Protein 9BN9 (pdb70)

Secondary structure (DSSP, 8-state):
---TT--EEEE--SHHHHHHHHHHHHTT---EEEESSSS-TTGGGS-TTS-EEESB--HHHHHH-SEEEE-TTS-TTSHHHHHHHHTT-EEE-HHHHHHHH--S-EEEEE-SSSHHHHHHHHHHHHHHTT--EEEEETTSS-GGGG--TT--EEEEE--HHHHHT------SEEEE----S--GGG-TTHHHHHHH--GGGTT-SEEEEETT-GGGS-----EEE-SSSSSEEEE---EEEETTEEEEEGGG-S--SHHHHHHHHHHHHHHHHTT--HHHHHHHHHH----TTSSEEEEEETTEEEEE-TT--SHHHHHHHHTT---SS-EEEEEESB-TT---GGGGGGS-SSSEEEEEESTTHHHHHTTSGGGEEE-SSHHHHHHHHGGG--TT-EEEE--SSBSTTTSSSHHHHHHHHHHHHHHHH-

Structure (mmCIF, N/CA/C/O backbone):
data_9BN9
#
_entry.id   9BN9
#
_cell.length_a   65.381
_cell.length_b   65.381
_cell.length_c   134.681
_cell.angle_alpha   90.00
_cell.angle_beta   90.00
_cell.angle_gamma   90.00
#
_symmetry.space_group_name_H-M   'P 41'
#
loop_
_entity.id
_entity.type
_entity.pdbx_description
1 polymer 'UDP-N-acetylmuramoylalanine--D-glutamate ligase'
2 non-polymer "URIDINE-5'-DIPHOSPHATE-N-ACETYLMURAMOYL-L-ALANINE"
3 non-polymer N-(4-{[(4S)-3-amino[1,2,4]triazolo[4,3-b]pyridazin-6-y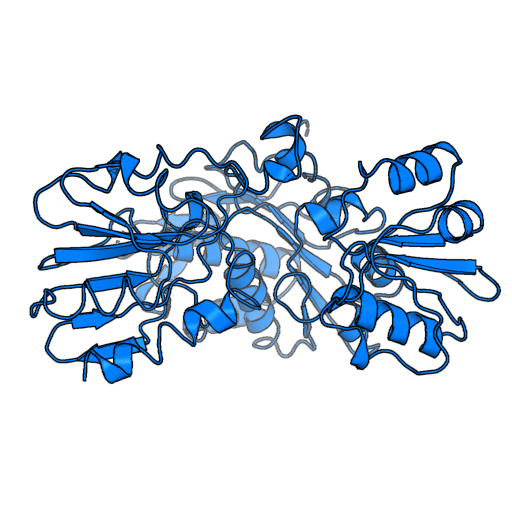l]sulfanyl}phenyl)acetamide
4 non-polymer 'SULFATE ION'
5 non-polymer 'CHLORIDE ION'
6 non-polymer GLYCEROL
7 water water
#
loop_
_atom_site.group_PDB
_atom_site.id
_atom_site.type_symbol
_atom_site.label_atom_id
_atom_site.label_alt_id
_atom_site.label_comp_id
_atom_site.label_asym_id
_atom_site.label_entity_id
_atom_site.label_seq_id
_atom_site.pdbx_PDB_ins_code
_atom_site.Cartn_x
_atom_site.Cartn_y
_atom_site.Cartn_z
_atom_site.occupancy
_atom_site.B_iso_or_equiv
_atom_site.auth_seq_id
_atom_site.auth_comp_id
_atom_site.auth_asym_id
_atom_site.auth_atom_id
_atom_site.pdbx_PDB_model_num
ATOM 1 N N . ALA A 1 2 ? -3.514 3.668 -2.426 1.00 37.32 1 ALA A N 1
ATOM 2 C CA . ALA A 1 2 ? -2.773 3.250 -1.206 1.00 36.33 1 ALA A CA 1
ATOM 3 C C . ALA A 1 2 ? -2.217 1.839 -1.381 1.00 36.46 1 ALA A C 1
ATOM 4 O O . ALA A 1 2 ? -2.825 0.993 -2.034 1.00 37.02 1 ALA A O 1
ATOM 6 N N . ASP A 1 3 ? -1.047 1.596 -0.796 1.00 35.41 2 ASP A N 1
ATOM 7 C CA . ASP A 1 3 ? -0.354 0.315 -0.916 1.00 33.78 2 ASP A CA 1
ATOM 8 C C . ASP A 1 3 ? 0.146 -0.072 0.469 1.00 30.47 2 ASP A C 1
ATOM 9 O O . ASP A 1 3 ? 1.025 0.596 1.023 1.00 31.26 2 ASP A O 1
ATOM 14 N N . TYR A 1 4 ? -0.402 -1.151 1.025 1.00 26.24 3 TYR A N 1
ATOM 15 C CA . TYR A 1 4 ? -0.085 -1.565 2.390 1.00 23.11 3 TYR A CA 1
ATOM 16 C C . TYR A 1 4 ? 0.898 -2.725 2.460 1.00 23.25 3 TYR A C 1
ATOM 17 O O . TYR A 1 4 ? 1.208 -3.201 3.561 1.00 21.93 3 TYR A O 1
ATOM 26 N N . GLN A 1 5 ? 1.425 -3.166 1.326 1.00 24.86 4 GLN A N 1
ATOM 27 C CA A GLN A 1 5 ? 2.273 -4.346 1.331 0.61 26.35 4 GLN A CA 1
ATOM 28 C CA B GLN A 1 5 ? 2.288 -4.341 1.308 0.39 26.47 4 GLN A CA 1
ATOM 29 C C . GLN A 1 5 ? 3.506 -4.114 2.190 1.00 25.67 4 GLN A C 1
ATOM 30 O O . GLN A 1 5 ? 4.152 -3.065 2.111 1.00 25.79 4 GLN A O 1
ATOM 41 N N . GLY A 1 6 ? 3.824 -5.105 3.016 1.00 24.48 5 GLY A N 1
ATOM 42 C CA . GLY A 1 6 ? 4.982 -5.059 3.882 1.00 24.37 5 GLY A CA 1
ATOM 43 C C . GLY A 1 6 ? 4.819 -4.234 5.134 1.00 24.84 5 GLY A C 1
ATOM 44 O O . GLY A 1 6 ? 5.764 -4.134 5.916 1.00 25.89 5 GLY A O 1
ATOM 45 N N . LYS A 1 7 ? 3.658 -3.648 5.365 1.00 22.80 6 LYS A N 1
ATOM 46 C CA . LYS A 1 7 ? 3.482 -2.774 6.511 1.00 21.51 6 LYS A CA 1
ATOM 47 C C . LYS A 1 7 ? 3.027 -3.563 7.729 1.00 19.71 6 LYS A C 1
ATOM 48 O O . LYS A 1 7 ? 2.365 -4.598 7.617 1.00 19.80 6 LYS A O 1
ATOM 54 N N . ASN A 1 8 ? 3.382 -3.042 8.901 1.00 18.18 7 ASN A N 1
ATOM 55 C CA . ASN A 1 8 ? 2.925 -3.557 10.188 1.00 16.40 7 ASN A CA 1
ATOM 56 C C . ASN A 1 8 ? 1.625 -2.827 10.509 1.00 14.89 7 ASN A C 1
ATOM 57 O O . ASN A 1 8 ? 1.644 -1.637 10.834 1.00 15.21 7 ASN A O 1
ATOM 62 N N . VAL A 1 9 ? 0.498 -3.528 10.375 1.00 14.44 8 VAL A N 1
ATOM 63 C CA . VAL A 1 9 ? -0.834 -2.942 10.489 1.00 13.96 8 VAL A CA 1
ATOM 64 C C . VAL A 1 9 ? -1.490 -3.474 11.751 1.00 13.71 8 VAL A C 1
ATOM 65 O O . VAL A 1 9 ? -1.557 -4.690 11.964 1.00 14.55 8 VAL A O 1
ATOM 69 N N . VAL A 1 10 ? -1.976 -2.561 12.583 1.00 12.54 9 VAL A N 1
ATOM 70 C CA . VAL A 1 10 ? -2.681 -2.905 13.815 1.00 13.32 9 VAL A CA 1
ATOM 71 C C . VAL A 1 10 ? -4.093 -2.347 13.739 1.00 12.77 9 VAL A C 1
ATOM 72 O O . VAL A 1 10 ? -4.277 -1.158 13.472 1.00 14.60 9 VAL A O 1
ATOM 76 N N . ILE A 1 11 ? -5.080 -3.197 14.004 1.00 11.95 10 ILE A N 1
ATOM 77 C CA . ILE A 1 11 ? -6.490 -2.821 14.024 1.00 11.90 10 ILE A CA 1
ATOM 78 C C . ILE A 1 11 ? -6.944 -2.760 15.474 1.00 11.45 10 ILE A C 1
ATOM 79 O O . ILE A 1 11 ? -6.660 -3.677 16.257 1.00 12.33 10 ILE A O 1
ATOM 84 N N . ILE A 1 12 ? -7.633 -1.680 15.836 1.00 11.11 11 ILE A N 1
ATOM 85 C CA . ILE A 1 12 ? -8.265 -1.576 17.145 1.00 10.81 11 ILE A CA 1
ATOM 86 C C . ILE A 1 12 ? -9.756 -1.772 16.964 1.00 10.85 11 ILE A C 1
ATOM 87 O O . ILE A 1 12 ? -10.404 -1.021 16.217 1.00 11.81 11 ILE A O 1
ATOM 92 N N . GLY A 1 13 ? -10.292 -2.764 17.667 1.00 11.62 12 GLY A N 1
ATOM 93 C CA . GLY A 1 13 ? -11.702 -3.075 17.672 1.00 12.45 12 GLY A CA 1
ATOM 94 C C . GLY A 1 13 ? -11.977 -4.416 17.039 1.00 12.72 12 GLY A C 1
ATOM 95 O O . GLY A 1 13 ? -11.590 -4.673 15.890 1.00 15.20 12 GLY A O 1
ATOM 96 N N . LEU A 1 14 ? -12.604 -5.290 17.810 1.00 12.34 13 LEU A N 1
ATOM 97 C CA . LEU A 1 14 ? -12.989 -6.614 17.351 1.00 13.76 13 LEU A CA 1
ATOM 98 C C . LEU A 1 14 ? -14.509 -6.693 17.287 1.00 14.33 13 LEU A C 1
ATOM 99 O O . LEU A 1 14 ? -15.113 -7.641 17.790 1.00 16.67 13 LEU A O 1
ATOM 104 N N . GLY A 1 15 ? -15.121 -5.657 16.698 1.00 14.41 14 GLY A N 1
ATOM 105 C CA . GLY A 1 15 ? -16.511 -5.637 16.334 1.00 14.42 14 GLY A CA 1
ATOM 106 C C . GLY A 1 15 ? -16.692 -5.755 14.835 1.00 13.16 14 GLY A C 1
ATOM 107 O O . GLY A 1 15 ? -15.840 -6.289 14.115 1.00 13.15 14 GLY A O 1
ATOM 108 N N . LEU A 1 16 ? -17.828 -5.256 14.355 1.00 13.13 15 LEU A N 1
ATOM 109 C CA . LEU A 1 16 ? -18.124 -5.385 12.931 1.00 12.72 15 LEU A CA 1
ATOM 110 C C . LEU A 1 16 ? -17.065 -4.700 12.085 1.00 12.24 15 LEU A C 1
ATOM 111 O O . LEU A 1 16 ? -16.623 -5.242 11.063 1.00 12.40 15 LEU A O 1
ATOM 116 N N . THR A 1 17 ? -16.665 -3.494 12.480 1.00 11.77 16 THR A N 1
ATOM 117 C CA . THR A 1 17 ? -15.684 -2.754 11.697 1.00 11.30 16 THR A CA 1
ATOM 118 C C . THR A 1 17 ? -14.357 -3.489 11.674 1.00 10.76 16 THR A C 1
ATOM 119 O O . THR A 1 17 ? -13.739 -3.659 10.618 1.00 11.32 16 THR A O 1
ATOM 123 N N . GLY A 1 18 ? -13.879 -3.903 12.845 1.00 11.00 17 GLY A N 1
ATOM 124 C CA . GLY A 1 18 ? -12.588 -4.544 12.916 1.00 11.29 17 GLY A CA 1
ATOM 125 C C . GLY A 1 18 ? -12.532 -5.797 12.070 1.00 11.55 17 GLY A C 1
ATOM 126 O O . GLY A 1 18 ? -11.542 -6.047 11.388 1.00 12.58 17 GLY A O 1
ATOM 127 N N . LEU A 1 19 ? -13.582 -6.616 12.125 1.00 12.17 18 LEU A N 1
ATOM 128 C CA . LEU A 1 19 ? -13.603 -7.828 11.309 1.00 13.10 18 LEU A CA 1
ATOM 129 C C . LEU A 1 19 ? -13.577 -7.490 9.823 1.00 13.04 18 LEU A C 1
ATOM 130 O O . LEU A 1 19 ? -12.917 -8.180 9.036 1.00 14.06 18 LEU A O 1
ATOM 135 N N . SER A 1 20 ? -14.293 -6.439 9.411 1.00 12.63 19 SER A N 1
ATOM 136 C CA . SER A 1 20 ? -14.243 -6.046 8.004 1.00 12.80 19 SER A CA 1
ATOM 137 C C . SER A 1 20 ? -12.840 -5.595 7.616 1.00 12.32 19 SER A C 1
ATOM 138 O O . SER A 1 20 ? -12.381 -5.866 6.501 1.00 13.78 19 SER A O 1
ATOM 141 N N . CYS A 1 21 ? -12.139 -4.929 8.525 1.00 12.13 20 CYS A N 1
ATOM 142 C CA . CYS A 1 21 ? -10.777 -4.498 8.241 1.00 12.56 20 CYS A CA 1
ATOM 143 C C . CYS A 1 21 ? -9.820 -5.682 8.162 1.00 13.25 20 CYS A C 1
ATOM 144 O O . CYS A 1 21 ? -8.907 -5.686 7.332 1.00 13.87 20 CYS A O 1
ATOM 147 N N . VAL A 1 22 ? -9.987 -6.677 9.039 1.00 13.23 21 VAL A N 1
ATOM 148 C CA . VAL A 1 22 ? -9.165 -7.887 8.951 1.00 14.68 21 VAL A CA 1
ATOM 149 C C . VAL A 1 22 ? -9.286 -8.503 7.567 1.00 15.77 21 VAL A C 1
ATOM 150 O O . VAL A 1 22 ? -8.279 -8.835 6.921 1.00 17.31 21 VAL A O 1
ATOM 154 N N . ASP A 1 23 ? -10.521 -8.659 7.089 1.00 15.76 22 ASP A N 1
ATOM 155 C CA . ASP A 1 23 ? -10.724 -9.270 5.776 1.00 16.82 22 ASP A CA 1
A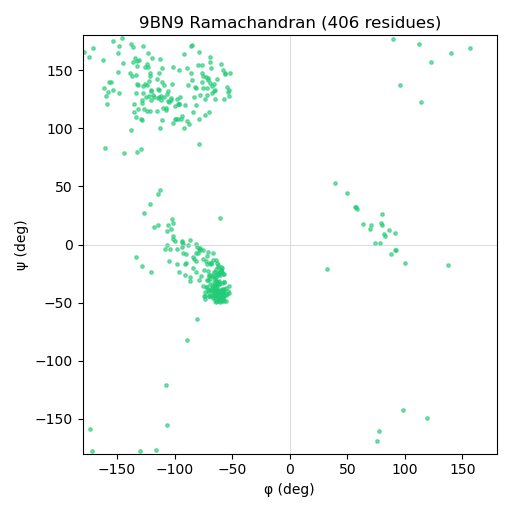TOM 156 C C . ASP A 1 23 ? -10.109 -8.418 4.672 1.00 17.24 22 ASP A C 1
ATOM 157 O O . ASP A 1 23 ? -9.513 -8.948 3.726 1.00 17.85 22 ASP A O 1
ATOM 162 N N . PHE A 1 24 ? -10.258 -7.097 4.771 1.00 16.17 23 PHE A N 1
ATOM 163 C CA . PHE A 1 24 ? -9.702 -6.183 3.770 1.00 15.97 23 PHE A CA 1
ATOM 164 C C . PHE A 1 24 ? -8.190 -6.340 3.640 1.00 16.69 23 PHE A C 1
ATOM 165 O O . PHE A 1 24 ? -7.650 -6.451 2.533 1.00 17.79 23 PHE A O 1
ATOM 173 N N . PHE A 1 25 ? -7.479 -6.344 4.760 1.00 16.06 24 PHE A N 1
ATOM 174 C CA . PHE A 1 25 ? -6.025 -6.455 4.693 1.00 16.63 24 PHE A CA 1
ATOM 175 C C . PHE A 1 25 ? -5.591 -7.825 4.209 1.00 18.25 24 PHE A C 1
ATOM 176 O O . PHE A 1 25 ? -4.704 -7.925 3.356 1.00 18.22 24 PHE A O 1
ATOM 184 N N . LEU A 1 26 ? -6.205 -8.891 4.719 1.00 17.40 25 LEU A N 1
ATOM 185 C CA . LEU A 1 26 ? -5.800 -10.225 4.287 1.00 19.35 25 LEU A CA 1
ATOM 186 C C . LEU A 1 26 ? -5.979 -10.391 2.784 1.00 20.42 25 LEU A C 1
ATOM 187 O O . LEU A 1 26 ? -5.142 -11.005 2.111 1.00 21.41 25 LEU A O 1
ATOM 192 N N . ALA A 1 27 ? -7.062 -9.847 2.235 1.00 20.51 26 ALA A N 1
ATOM 193 C CA . ALA A 1 27 ? -7.300 -9.977 0.799 1.00 21.63 26 ALA A CA 1
ATOM 194 C C . ALA A 1 27 ? -6.301 -9.184 -0.038 1.00 22.89 26 ALA A C 1
ATOM 195 O O . ALA A 1 27 ? -6.189 -9.423 -1.249 1.00 24.84 26 ALA A O 1
ATOM 197 N N . ARG A 1 28 ? -5.581 -8.247 0.576 1.00 23.51 27 ARG A N 1
ATOM 198 C CA . ARG A 1 28 ? -4.555 -7.457 -0.095 1.00 24.53 27 ARG A CA 1
ATOM 199 C C . ARG A 1 28 ? -3.151 -7.897 0.309 1.00 24.89 27 ARG A C 1
ATOM 200 O O . ARG A 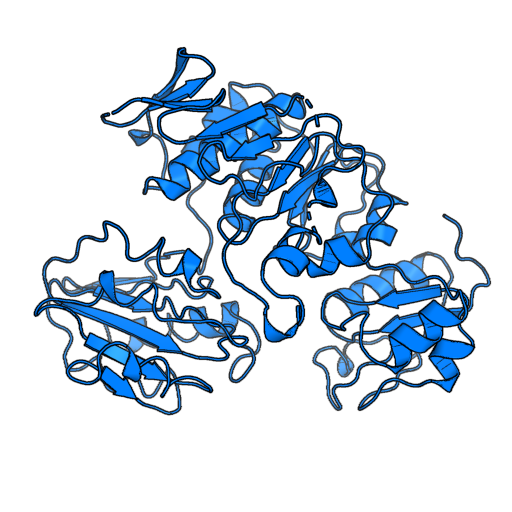1 28 ? -2.173 -7.174 0.061 1.00 24.58 27 ARG A O 1
ATOM 208 N N . GLY A 1 29 ? -3.029 -9.090 0.897 1.00 22.99 28 GLY A N 1
ATOM 209 C CA . GLY A 1 29 ? -1.728 -9.661 1.188 1.00 23.68 28 GLY A CA 1
ATOM 210 C C . GLY A 1 29 ? -1.054 -9.142 2.435 1.00 23.08 28 GLY A C 1
ATOM 211 O O . GLY A 1 29 ? 0.176 -9.187 2.521 1.00 25.28 28 GLY A O 1
ATOM 212 N N . VAL A 1 30 ? -1.817 -8.662 3.414 1.00 21.29 29 VAL A N 1
ATOM 213 C CA . VAL A 1 30 ? -1.284 -8.092 4.647 1.00 20.99 29 VAL A CA 1
ATOM 214 C C . VAL A 1 30 ? -1.970 -8.783 5.816 1.00 19.66 29 VAL A C 1
ATOM 215 O O . VAL A 1 30 ? -3.201 -8.779 5.901 1.00 19.85 29 VAL A O 1
ATOM 219 N N . THR A 1 31 ? -1.176 -9.361 6.723 1.00 19.74 30 THR A N 1
ATOM 220 C CA . THR A 1 31 ? -1.719 -9.980 7.923 1.00 19.12 30 THR A CA 1
ATOM 221 C C . THR A 1 31 ? -1.666 -8.954 9.047 1.00 18.46 30 THR A C 1
ATOM 222 O O . THR A 1 31 ? -0.568 -8.642 9.534 1.00 19.13 30 THR A O 1
ATOM 226 N N . PRO A 1 32 ? -2.793 -8.399 9.481 1.00 16.78 31 PRO A N 1
ATOM 227 C CA . PRO A 1 32 ? -2.779 -7.419 10.567 1.00 15.71 31 PRO A CA 1
ATOM 228 C C . PRO A 1 32 ? -2.813 -8.126 11.916 1.00 15.05 31 PRO A C 1
ATOM 229 O O . PRO A 1 32 ? -3.030 -9.331 12.001 1.00 17.11 31 PRO A O 1
ATOM 233 N N . ARG A 1 33 ? -2.607 -7.341 12.975 1.00 14.61 32 ARG A N 1
ATOM 234 C CA . ARG A 1 33 ? -2.890 -7.760 14.341 1.00 14.63 32 ARG A CA 1
ATOM 235 C C . ARG A 1 33 ? -4.073 -6.957 14.855 1.00 13.89 32 ARG A C 1
ATOM 236 O O . ARG A 1 33 ? -4.318 -5.848 14.386 1.00 15.98 32 ARG A O 1
ATOM 244 N N . VAL A 1 34 ? -4.843 -7.523 15.787 1.00 12.89 33 VAL A N 1
ATOM 245 C CA A VAL A 1 34 ? -6.075 -6.901 16.263 0.55 12.71 33 VAL A CA 1
ATOM 246 C CA B VAL A 1 34 ? -6.049 -6.865 16.265 0.45 12.99 33 VAL A CA 1
ATOM 247 C C . VAL A 1 34 ? -6.076 -6.835 17.784 1.00 11.92 33 VAL A C 1
ATOM 248 O O . VAL A 1 34 ? -5.748 -7.818 18.456 1.00 13.28 33 VAL A O 1
ATOM 255 N N . MET A 1 35 ? -6.503 -5.702 18.326 1.00 11.15 34 MET A N 1
ATOM 256 C CA . MET A 1 35 ? -6.651 -5.535 19.764 1.00 11.31 34 MET A CA 1
ATOM 257 C C . MET A 1 35 ? -7.983 -4.871 20.082 1.00 10.65 34 MET A C 1
ATOM 258 O O . MET A 1 35 ? -8.596 -4.230 19.237 1.00 11.19 34 MET A O 1
ATOM 263 N N . ASP A 1 36 ? -8.421 -5.025 21.330 1.00 11.38 35 ASP A N 1
ATOM 264 C CA . ASP A 1 36 ? -9.671 -4.417 21.787 1.00 11.21 35 ASP A CA 1
ATOM 265 C C . ASP A 1 36 ? -9.575 -4.290 23.303 1.00 11.02 35 ASP A C 1
ATOM 266 O O . ASP A 1 36 ? -9.058 -5.193 23.960 1.00 12.41 35 ASP A O 1
ATOM 271 N N . THR A 1 37 ? -10.060 -3.178 23.865 1.00 11.53 36 THR A N 1
ATOM 272 C CA . THR A 1 37 ? -10.018 -3.032 25.322 1.00 11.98 36 THR A CA 1
ATOM 273 C C . THR A 1 37 ? -10.998 -3.957 26.026 1.00 13.23 36 THR A C 1
ATOM 274 O O . THR A 1 37 ? -10.799 -4.247 27.207 1.00 14.56 36 THR A O 1
ATOM 278 N N . ARG A 1 38 ? -12.051 -4.412 25.344 1.00 12.93 37 ARG A N 1
ATOM 279 C CA . ARG A 1 38 ? -12.980 -5.363 25.940 1.00 13.95 37 ARG A CA 1
ATOM 280 C C . ARG A 1 38 ? -12.301 -6.719 26.061 1.00 13.93 37 ARG A C 1
ATOM 281 O O . ARG A 1 38 ? -11.570 -7.146 25.170 1.00 14.05 37 ARG A O 1
ATOM 289 N N . MET A 1 39 ? -12.562 -7.417 27.156 1.00 15.54 38 MET A N 1
ATOM 290 C CA A MET A 1 39 ? -11.949 -8.726 27.345 0.57 16.59 38 MET A CA 1
ATOM 291 C CA B MET A 1 39 ? -11.957 -8.726 27.358 0.43 15.87 38 MET A CA 1
ATOM 292 C C . MET A 1 39 ? -12.502 -9.756 26.372 1.00 15.73 38 MET A C 1
ATOM 293 O O . MET A 1 39 ? -11.747 -10.582 25.834 1.00 16.52 38 MET A O 1
ATOM 302 N N . THR A 1 40 ? -13.808 -9.755 26.154 1.00 14.90 39 THR A N 1
ATOM 303 C CA A THR A 1 40 ? -14.472 -10.736 25.300 0.50 15.52 39 THR A CA 1
ATOM 304 C CA B THR A 1 40 ? -14.470 -10.735 25.294 0.50 15.57 39 THR A CA 1
ATOM 305 C C . THR A 1 40 ? -15.340 -9.985 24.292 1.00 16.19 39 THR A C 1
ATOM 306 O O . THR A 1 40 ? -16.571 -9.979 24.394 1.00 17.61 39 THR A O 1
ATOM 313 N N . PRO A 1 41 ? -14.722 -9.331 23.305 1.00 15.21 40 PRO A N 1
ATOM 314 C CA . PRO A 1 41 ? -15.498 -8.563 22.322 1.00 15.75 40 PRO A CA 1
ATOM 315 C C . PRO A 1 41 ? -16.298 -9.478 21.417 1.00 15.23 40 PRO A C 1
ATOM 316 O O . PRO A 1 41 ? -16.005 -10.677 21.304 1.00 15.74 40 PRO A O 1
ATOM 320 N N . PRO A 1 42 ? -17.314 -8.941 20.744 1.00 16.27 41 PRO A N 1
ATOM 321 C CA . PRO A 1 42 ? -18.242 -9.811 20.007 1.00 18.12 41 PRO A CA 1
ATOM 322 C C . PRO A 1 42 ? -17.603 -10.564 18.860 1.00 18.73 41 PRO A C 1
ATOM 323 O O . PRO A 1 42 ? -18.073 -11.654 18.512 1.00 20.77 41 PRO A O 1
ATOM 327 N N . GLY A 1 43 ? -16.545 -10.029 18.263 1.00 17.83 42 GLY A N 1
ATOM 328 C CA . GLY A 1 43 ? -15.876 -10.678 17.159 1.00 19.52 42 GLY A CA 1
ATOM 329 C C . GLY A 1 43 ? -14.808 -11.669 17.548 1.00 22.43 42 GLY A C 1
ATOM 330 O O . GLY A 1 43 ? -14.145 -12.229 16.671 1.00 24.81 42 GLY A O 1
ATOM 331 N N . LEU A 1 44 ? -14.625 -11.927 18.843 1.00 23.49 43 LEU A N 1
ATOM 332 C CA . LEU A 1 44 ? -13.489 -12.731 19.276 1.00 29.17 43 LEU A CA 1
ATOM 333 C C . LEU A 1 44 ? -13.441 -14.079 18.572 1.00 33.14 43 LEU A C 1
ATOM 334 O O . LEU A 1 44 ? -12.368 -14.534 18.161 1.00 35.27 43 LEU A O 1
ATOM 339 N N . ASP A 1 45 ? -14.584 -14.738 18.419 1.00 34.54 44 ASP A N 1
ATOM 340 C CA . ASP A 1 45 ? -14.590 -16.081 17.856 1.00 37.52 44 ASP A CA 1
ATOM 341 C C . ASP A 1 45 ? -14.792 -16.114 16.346 1.00 37.30 44 ASP A C 1
ATOM 342 O O . ASP A 1 45 ? -14.800 -17.201 15.766 1.00 37.79 44 ASP A O 1
ATOM 347 N N . LYS A 1 46 ? -14.932 -14.966 15.688 1.00 35.50 45 LYS A N 1
ATOM 348 C CA . LYS A 1 46 ? -15.070 -14.922 14.237 1.00 35.85 45 LYS A CA 1
ATOM 349 C C . LYS A 1 46 ? -13.764 -14.578 13.540 1.00 33.12 45 LYS A C 1
ATOM 350 O O . LYS A 1 46 ? -13.730 -14.463 12.312 1.00 31.02 45 LYS A O 1
ATOM 356 N N . LEU A 1 47 ? -12.722 -14.427 14.278 1.00 32.44 46 LEU A N 1
ATOM 357 C CA . LEU A 1 47 ? -11.454 -13.966 13.761 1.00 32.28 46 LEU A CA 1
ATOM 358 C C . LEU A 1 47 ? -10.709 -15.126 13.109 1.00 34.50 46 LEU A C 1
ATOM 359 O O . LEU A 1 47 ? -10.687 -16.231 13.661 1.00 35.75 46 LEU A O 1
ATOM 364 N N . PRO A 1 48 ? -10.130 -14.936 11.920 1.00 34.96 47 PRO A N 1
ATOM 365 C CA . PRO A 1 48 ? -9.330 -16.014 11.326 1.00 36.13 47 PRO A CA 1
ATOM 366 C C . PRO A 1 48 ? -8.210 -16.447 12.262 1.00 36.95 47 PRO A C 1
ATOM 367 O O . PRO A 1 48 ? -7.651 -15.648 13.013 1.00 35.81 47 PRO A O 1
ATOM 371 N N . GLU A 1 49 ? -7.877 -17.737 12.199 1.00 37.67 48 GLU A N 1
ATOM 372 C CA . GLU A 1 49 ? -6.963 -18.321 13.178 1.00 36.97 48 GLU A CA 1
ATOM 373 C C . GLU A 1 49 ? -5.545 -17.769 13.059 1.00 36.00 48 GLU A C 1
ATOM 374 O O . GLU A 1 49 ? -4.816 -17.734 14.055 1.00 36.98 48 GLU A O 1
ATOM 376 N N . ALA A 1 50 ? -5.139 -17.321 11.871 1.00 34.56 49 ALA A N 1
ATOM 377 C CA . ALA A 1 50 ? -3.786 -16.811 11.669 1.00 32.55 49 ALA A CA 1
ATOM 378 C C . ALA A 1 50 ? -3.581 -15.390 12.187 1.00 30.34 49 ALA A C 1
ATOM 379 O O . ALA A 1 50 ? -2.453 -14.887 12.145 1.00 31.40 49 ALA A O 1
ATOM 381 N N . VAL A 1 51 ? -4.620 -14.726 12.676 1.00 26.54 50 VAL A N 1
ATOM 382 C CA . VAL A 1 51 ? -4.535 -13.325 13.072 1.00 22.77 50 VAL A CA 1
ATOM 383 C C . VAL A 1 51 ? -4.305 -13.260 14.577 1.00 20.42 50 VAL A C 1
ATOM 384 O O . VAL A 1 51 ? -5.113 -13.775 15.362 1.00 21.42 50 VAL A O 1
ATOM 388 N N . GLU A 1 52 ? -3.199 -12.631 14.977 1.00 19.07 51 GLU A N 1
ATOM 389 C CA . GLU A 1 52 ? -2.910 -12.447 16.395 1.00 17.88 51 GLU A CA 1
ATOM 390 C C . GLU A 1 52 ? -3.891 -11.464 17.017 1.00 16.10 51 GLU A C 1
ATOM 391 O O . GLU A 1 52 ? -4.219 -10.428 16.428 1.00 17.33 51 GLU A O 1
ATOM 397 N N . ARG A 1 53 ? -4.335 -11.776 18.231 1.00 16.01 52 ARG A N 1
ATOM 398 C CA . ARG A 1 53 ? -5.320 -10.952 18.910 1.00 16.67 52 ARG A CA 1
ATOM 399 C C . ARG A 1 53 ? -4.917 -10.677 20.351 1.00 14.36 52 ARG A C 1
ATOM 400 O O . ARG A 1 53 ? -4.307 -11.509 21.028 1.00 16.17 52 ARG A O 1
ATOM 408 N N . HIS A 1 54 ? -5.271 -9.479 20.801 1.00 13.24 53 HIS A N 1
ATOM 409 C CA . HIS A 1 54 ? -4.993 -8.997 22.146 1.00 12.96 53 HIS A CA 1
ATOM 410 C C . HIS A 1 54 ? -6.259 -8.340 22.668 1.00 13.28 53 HIS A C 1
ATOM 411 O O . HIS A 1 54 ? -6.741 -7.383 22.064 1.00 13.85 53 HIS A O 1
ATOM 418 N N . THR A 1 55 ? -6.805 -8.836 23.780 1.00 12.69 54 THR A N 1
ATOM 419 C CA . THR A 1 55 ? -8.016 -8.265 24.355 1.00 12.92 54 THR A CA 1
ATOM 420 C C . THR A 1 55 ? -7.793 -7.835 25.802 1.00 12.22 54 THR A C 1
ATOM 421 O O . THR A 1 55 ? -6.837 -8.245 26.467 1.00 13.74 54 THR A O 1
ATOM 425 N N . GLY A 1 56 ? -8.724 -7.020 26.295 1.00 12.74 55 GLY A N 1
ATOM 426 C CA . GLY A 1 56 ? -8.727 -6.576 27.673 1.00 13.53 55 GLY A CA 1
ATOM 427 C C . GLY A 1 56 ? -7.998 -5.278 27.940 1.00 13.22 55 GLY A C 1
ATOM 428 O O . GLY A 1 56 ? -8.044 -4.786 29.073 1.00 14.00 55 GLY A O 1
ATOM 429 N N . SER A 1 57 ? -7.345 -4.706 26.937 1.00 12.52 56 SER A N 1
ATOM 430 C CA . SER A 1 57 ? -6.552 -3.490 27.045 1.00 12.46 56 SER A CA 1
ATOM 431 C C . SER A 1 57 ? -6.026 -3.196 25.642 1.00 11.97 56 SER A C 1
ATOM 432 O O . SER A 1 57 ? -6.089 -4.042 24.753 1.00 12.52 56 SER A O 1
ATOM 435 N N . LEU A 1 58 ? -5.518 -1.986 25.446 1.00 12.09 57 LEU A N 1
ATOM 436 C CA . LEU A 1 58 ? -4.690 -1.722 24.271 1.00 12.00 57 LEU A CA 1
ATOM 437 C C . LEU A 1 58 ? -3.246 -2.124 24.547 1.00 13.17 57 LEU A C 1
ATOM 438 O O . LEU A 1 58 ? -2.730 -1.942 25.648 1.00 16.77 57 LEU A O 1
ATOM 443 N N . ASN A 1 59 ? -2.604 -2.682 23.542 1.00 12.14 58 ASN A N 1
ATOM 444 C CA . ASN A 1 59 ? -1.236 -3.169 23.655 1.00 12.96 58 ASN A CA 1
ATOM 445 C C . ASN A 1 59 ? -0.286 -2.119 23.085 1.00 12.87 58 ASN A C 1
ATOM 446 O O . ASN A 1 59 ? -0.223 -1.927 21.868 1.00 12.92 58 ASN A O 1
ATOM 451 N N . ASP A 1 60 ? 0.456 -1.449 23.968 1.00 13.44 59 ASP A N 1
ATOM 452 C CA . ASP A 1 60 ? 1.361 -0.385 23.540 1.00 13.22 59 ASP A CA 1
ATOM 453 C C . ASP A 1 60 ? 2.553 -0.916 22.752 1.00 13.22 59 ASP A C 1
ATOM 454 O O . ASP A 1 60 ? 3.096 -0.190 21.916 1.00 13.88 59 ASP A O 1
ATOM 459 N N . GLU A 1 61 ? 2.996 -2.146 23.024 1.00 13.66 60 GLU A N 1
ATOM 460 C CA . GLU A 1 61 ? 4.062 -2.742 22.228 1.00 14.20 60 GLU A CA 1
ATOM 461 C C . GLU A 1 61 ? 3.644 -2.843 20.769 1.00 14.72 60 GLU A C 1
ATOM 462 O O . GLU A 1 61 ? 4.442 -2.595 19.859 1.00 18.19 60 GLU A O 1
ATOM 468 N N . TRP A 1 62 ? 2.391 -3.217 20.526 1.00 13.26 61 TRP A N 1
ATOM 469 C CA . TRP A 1 62 ? 1.905 -3.328 19.156 1.00 13.59 61 TRP A CA 1
ATOM 470 C C . TRP A 1 62 ? 1.665 -1.955 18.546 1.00 12.90 61 TRP A C 1
ATOM 471 O O . TRP A 1 62 ? 2.015 -1.712 17.388 1.00 14.35 61 TRP A O 1
ATOM 482 N N . LEU A 1 63 ? 1.037 -1.046 19.294 1.00 12.50 62 LEU A N 1
ATOM 483 C CA . LEU A 1 63 ? 0.748 0.277 18.745 1.00 12.56 62 LEU A CA 1
ATOM 484 C C . LEU A 1 63 ? 2.019 1.022 18.363 1.00 12.73 62 LEU A C 1
ATOM 485 O O . LEU A 1 63 ? 2.096 1.622 17.289 1.00 13.61 62 LEU A O 1
ATOM 490 N N . MET A 1 64 ? 3.015 1.027 19.252 1.00 12.90 63 MET A N 1
ATOM 491 C CA . MET A 1 64 ? 4.221 1.814 19.024 1.00 13.53 63 MET A CA 1
ATOM 492 C C . MET A 1 64 ? 5.137 1.183 17.982 1.00 13.94 63 MET A C 1
ATOM 493 O O . MET A 1 64 ? 6.034 1.865 17.492 1.00 16.09 63 MET A O 1
ATOM 498 N N . ALA A 1 65 ? 4.892 -0.071 17.597 1.00 14.11 64 ALA A N 1
ATOM 499 C CA . ALA A 1 65 ? 5.605 -0.749 16.527 1.00 15.18 64 ALA A CA 1
ATOM 500 C C . ALA A 1 65 ? 4.908 -0.614 15.182 1.00 15.47 64 ALA A C 1
ATOM 501 O O . ALA A 1 65 ? 5.464 -1.021 14.168 1.00 17.03 64 ALA A O 1
ATOM 503 N N . ALA A 1 66 ? 3.710 -0.062 15.142 1.00 14.83 65 ALA A N 1
ATOM 504 C CA . ALA A 1 66 ? 2.913 -0.094 13.928 1.00 14.54 65 ALA A CA 1
ATOM 505 C C . ALA A 1 66 ? 3.402 0.907 12.893 1.00 14.65 65 ALA A C 1
ATOM 506 O O . ALA A 1 66 ? 3.866 1.995 13.221 1.00 15.74 65 ALA A O 1
ATOM 508 N N . ASP A 1 67 ? 3.237 0.534 11.622 1.00 14.79 66 ASP A N 1
ATOM 509 C CA . ASP A 1 67 ? 3.297 1.493 10.525 1.00 15.77 66 ASP A CA 1
ATOM 510 C C . ASP A 1 67 ? 1.949 2.149 10.271 1.00 14.73 66 ASP A C 1
ATOM 511 O O . ASP A 1 67 ? 1.900 3.279 9.781 1.00 15.73 66 ASP A O 1
ATOM 516 N N . LEU A 1 68 ? 0.859 1.453 10.590 1.00 13.69 67 LEU A N 1
ATOM 517 C CA . LEU A 1 68 ? -0.484 1.970 10.379 1.00 13.33 67 LEU A CA 1
ATOM 518 C C . LEU A 1 68 ? -1.386 1.413 11.464 1.00 12.30 67 LEU A C 1
ATOM 519 O O . LEU A 1 68 ? -1.378 0.207 11.714 1.00 12.74 67 LEU A O 1
ATOM 524 N N . ILE A 1 69 ? -2.138 2.295 12.113 1.00 12.08 68 ILE A N 1
ATOM 525 C CA . ILE A 1 69 ? -3.146 1.924 13.095 1.00 11.45 68 ILE A CA 1
ATOM 526 C C . ILE A 1 69 ? -4.503 2.198 12.469 1.00 11.34 68 ILE A C 1
ATOM 527 O O . ILE A 1 69 ? -4.755 3.312 11.988 1.00 12.35 68 ILE A O 1
ATOM 532 N N . VAL A 1 70 ? -5.368 1.191 12.470 1.00 11.29 69 VAL A N 1
ATOM 533 C CA . VAL A 1 70 ? -6.714 1.293 11.924 1.00 10.95 69 VAL A CA 1
ATOM 534 C C . VAL A 1 70 ? -7.668 1.221 13.097 1.00 10.93 69 VAL A C 1
ATOM 535 O O . VAL A 1 70 ? -7.836 0.163 13.708 1.00 12.17 69 VAL A O 1
ATOM 539 N N . ALA A 1 71 ? -8.261 2.362 13.432 1.00 10.64 70 ALA A N 1
ATOM 540 C CA . ALA A 1 71 ? -9.075 2.509 14.628 1.00 11.13 70 ALA A CA 1
ATOM 541 C C . ALA A 1 71 ? -10.552 2.409 14.270 1.00 10.76 70 ALA A C 1
ATOM 542 O O . ALA A 1 71 ? -11.071 3.224 13.503 1.00 11.54 70 ALA A O 1
ATOM 544 N N . SER A 1 72 ? -11.234 1.419 14.848 1.00 10.46 71 SER A N 1
ATOM 545 C CA . SER A 1 72 ? -12.679 1.346 14.757 1.00 10.33 71 SER A CA 1
ATOM 546 C C . SER A 1 72 ? -13.292 2.606 15.379 1.00 10.17 71 SER A C 1
ATOM 547 O O . SER A 1 72 ? -12.686 3.234 16.255 1.00 10.62 71 SER A O 1
ATOM 550 N N . PRO A 1 73 ? -14.510 2.982 14.971 1.00 9.71 72 PRO A N 1
ATOM 551 C CA . PRO A 1 73 ? -15.104 4.213 15.510 1.00 10.10 72 PRO A CA 1
ATOM 552 C C . PRO A 1 73 ? -15.361 4.159 16.997 1.00 10.13 72 PRO A C 1
ATOM 553 O O . PRO A 1 73 ? -15.456 5.215 17.628 1.00 11.37 72 PRO A O 1
ATOM 557 N N . GLY A 1 74 ? -15.448 2.973 17.589 1.00 10.82 73 GLY A N 1
ATOM 558 C CA . GLY A 1 74 ? -15.708 2.824 18.999 1.00 11.53 73 GLY A CA 1
ATOM 559 C C . GLY A 1 74 ? -14.548 3.061 19.938 1.00 11.56 73 GLY A C 1
ATOM 560 O O . GLY A 1 74 ? -14.754 2.964 21.149 1.00 14.02 73 GLY A O 1
ATOM 561 N N . ILE A 1 75 ? -13.335 3.325 19.448 1.00 11.87 74 ILE A N 1
ATOM 562 C CA . ILE A 1 75 ? -12.204 3.674 20.315 1.00 12.39 74 ILE A CA 1
ATOM 563 C C . ILE A 1 75 ? -11.934 5.164 20.160 1.00 12.04 74 ILE A C 1
ATOM 564 O O . ILE A 1 75 ? -11.836 5.670 19.046 1.00 12.76 74 ILE A O 1
ATOM 569 N N . ALA A 1 76 ? -11.842 5.871 21.271 1.00 12.47 75 ALA A N 1
ATOM 570 C CA . ALA A 1 76 ? -11.548 7.295 21.206 1.00 12.96 75 ALA A CA 1
ATOM 571 C C . ALA A 1 76 ? -10.102 7.534 20.793 1.00 12.68 75 ALA A C 1
ATOM 572 O O . ALA A 1 76 ? -9.179 6.943 21.356 1.00 13.04 75 ALA A O 1
ATOM 574 N N . LEU A 1 77 ? -9.903 8.474 19.870 1.00 12.89 76 LEU A N 1
ATOM 575 C CA . LEU A 1 77 ? -8.546 8.927 19.573 1.00 13.70 76 LEU A CA 1
ATOM 576 C C . LEU A 1 77 ? -7.862 9.475 20.813 1.00 14.10 76 LEU A C 1
ATOM 577 O O . LEU A 1 77 ? -6.626 9.459 20.902 1.00 15.16 76 LEU A O 1
ATOM 582 N N . ALA A 1 78 ? -8.641 9.950 21.779 1.00 14.72 77 ALA A N 1
ATOM 583 C CA . ALA A 1 78 ? -8.097 10.493 23.013 1.00 15.52 77 ALA A CA 1
ATOM 584 C C . ALA A 1 78 ? -7.679 9.420 24.014 1.00 16.00 77 ALA A C 1
ATOM 585 O O . ALA A 1 78 ? -7.120 9.763 25.061 1.00 17.38 77 ALA A O 1
ATOM 587 N N . HIS A 1 79 ? -7.911 8.142 23.733 1.00 15.19 78 HIS A N 1
ATOM 588 C CA . HIS A 1 79 ? -7.392 7.104 24.606 1.00 15.18 78 HIS A CA 1
ATOM 589 C C . HIS A 1 79 ? -5.890 7.326 24.773 1.00 15.97 78 HIS A C 1
ATOM 590 O O . HIS A 1 79 ? -5.198 7.532 23.775 1.00 15.46 78 HIS A O 1
ATOM 597 N N . PRO A 1 80 ? -5.354 7.318 25.999 1.00 17.30 79 PRO A N 1
ATOM 598 C CA . PRO A 1 80 ? -3.925 7.650 26.166 1.00 17.35 79 PRO A CA 1
ATOM 599 C C . PRO A 1 80 ? -2.967 6.848 25.296 1.00 16.13 79 PRO A C 1
ATOM 600 O O . PRO A 1 80 ? -1.948 7.391 24.857 1.00 16.45 79 PRO A O 1
ATOM 604 N N . SER A 1 81 ? -3.247 5.572 25.040 1.00 15.69 80 SER A N 1
ATOM 605 C CA . SER A 1 81 ? -2.322 4.783 24.235 1.00 15.71 80 SER A CA 1
ATOM 606 C C . SER A 1 81 ? -2.383 5.198 22.773 1.00 15.19 80 SER A C 1
ATOM 607 O O . SER A 1 81 ? -1.367 5.196 22.062 1.00 15.79 80 SER A O 1
ATOM 610 N N . LEU A 1 82 ? -3.576 5.526 22.299 1.00 15.50 81 LEU A N 1
ATOM 611 C CA . LEU A 1 82 ? -3.742 5.926 20.916 1.00 16.10 81 LEU A CA 1
ATOM 612 C C . LEU A 1 82 ? -3.233 7.348 20.718 1.00 16.06 81 LEU A C 1
ATOM 613 O O . LEU A 1 82 ? -2.616 7.656 19.690 1.00 17.64 81 LEU A O 1
ATOM 618 N N . SER A 1 83 ? -3.432 8.211 21.720 1.00 17.06 82 SER A N 1
ATOM 619 C CA . SER A 1 83 ? -2.875 9.555 21.674 1.00 17.96 82 SER A CA 1
ATOM 620 C C . SER A 1 83 ? -1.345 9.522 21.689 1.00 17.12 82 SER A C 1
ATOM 621 O O . SER A 1 83 ? -0.689 10.304 20.990 1.00 17.92 82 SER A O 1
ATOM 624 N N . ALA A 1 84 ? -0.750 8.611 22.464 1.00 16.13 83 ALA A N 1
ATOM 625 C CA . ALA A 1 84 ? 0.705 8.489 22.468 1.00 16.65 83 ALA A CA 1
ATOM 626 C C . ALA A 1 84 ? 1.224 8.078 21.095 1.00 15.64 83 ALA A C 1
ATOM 627 O O . ALA A 1 84 ? 2.258 8.578 20.637 1.00 17.09 83 ALA A O 1
ATOM 629 N N . ALA A 1 85 ? 0.521 7.163 20.418 1.00 14.79 84 ALA A N 1
ATOM 630 C CA . ALA A 1 85 ? 0.929 6.776 19.072 1.00 15.05 84 ALA A CA 1
ATOM 631 C C . ALA A 1 85 ? 0.847 7.958 18.117 1.00 15.65 84 ALA A C 1
ATOM 632 O O . ALA A 1 85 ? 1.745 8.163 17.291 1.00 16.20 84 ALA A O 1
ATOM 634 N N . ALA A 1 86 ? -0.224 8.748 18.209 1.00 15.64 85 ALA A N 1
ATOM 635 C CA . ALA A 1 86 ? -0.334 9.935 17.369 1.00 17.40 85 ALA A CA 1
ATOM 636 C C . ALA A 1 86 ? 0.802 10.910 17.651 1.00 18.37 85 ALA A C 1
ATOM 637 O O . ALA A 1 86 ? 1.367 11.502 16.726 1.00 19.31 85 ALA A O 1
ATOM 639 N N . ASP A 1 87 ? 1.153 11.085 18.928 1.00 18.01 86 ASP A N 1
ATOM 640 C CA . ASP A 1 87 ? 2.248 11.985 19.279 1.00 19.90 86 ASP A CA 1
ATOM 641 C C . ASP A 1 87 ? 3.549 11.557 18.613 1.00 20.50 86 ASP A C 1
ATOM 642 O O . ASP A 1 87 ? 4.386 12.402 18.278 1.00 22.44 86 ASP A O 1
ATOM 647 N N . ALA A 1 88 ? 3.739 10.254 18.431 1.00 18.81 87 ALA A N 1
ATOM 648 C CA . ALA A 1 88 ? 4.928 9.710 17.797 1.00 19.01 87 ALA A CA 1
ATOM 649 C C . ALA A 1 88 ? 4.866 9.767 16.278 1.00 19.45 87 ALA A C 1
ATOM 650 O O . ALA A 1 88 ? 5.811 9.319 15.617 1.00 20.89 87 ALA A O 1
ATOM 652 N N . GLY A 1 89 ? 3.786 10.294 15.709 1.00 19.08 88 GLY A N 1
ATOM 653 C CA . GLY A 1 89 ? 3.674 10.391 14.269 1.00 18.77 88 GLY A CA 1
ATOM 654 C C . GLY A 1 89 ? 3.256 9.116 13.581 1.00 17.65 88 GLY A C 1
ATOM 655 O O . GLY A 1 89 ? 3.418 9.001 12.365 1.00 19.50 88 GLY A O 1
ATOM 656 N N . ILE A 1 90 ? 2.712 8.152 14.312 1.00 15.35 89 ILE A N 1
ATOM 657 C CA . ILE A 1 90 ? 2.218 6.928 13.696 1.00 14.80 89 ILE A CA 1
ATOM 658 C C . ILE A 1 90 ? 0.861 7.207 13.063 1.00 14.22 89 ILE A C 1
ATOM 659 O O . ILE A 1 90 ? -0.035 7.756 13.708 1.00 15.49 89 ILE A O 1
ATOM 664 N N . GLU A 1 91 ? 0.719 6.847 11.792 1.00 14.14 90 GLU A N 1
ATOM 665 C CA . GLU A 1 91 ? -0.500 7.127 11.046 1.00 14.42 90 GLU A CA 1
ATOM 666 C C . GLU A 1 91 ? -1.673 6.347 11.624 1.00 13.49 90 GLU A C 1
ATOM 667 O O . GLU A 1 91 ? -1.586 5.132 11.826 1.00 13.80 90 GLU A O 1
ATOM 673 N N . ILE A 1 92 ? -2.786 7.050 11.841 1.00 13.30 91 ILE A N 1
ATOM 674 C CA . ILE A 1 92 ? -4.024 6.472 12.359 1.00 12.89 91 ILE A CA 1
ATOM 675 C C . ILE A 1 92 ? -5.143 6.809 11.382 1.00 12.65 91 ILE A C 1
ATOM 676 O O . ILE A 1 92 ? -5.361 7.985 11.061 1.00 13.74 91 ILE A O 1
ATOM 681 N N . VAL A 1 93 ? -5.877 5.786 10.939 1.00 11.62 92 VAL A N 1
ATOM 682 C CA . VAL A 1 93 ? -7.003 5.946 10.021 1.00 11.52 92 VAL A CA 1
ATOM 683 C C . VAL A 1 93 ? -8.129 5.057 10.534 1.00 11.02 92 VAL A C 1
ATOM 684 O O . VAL A 1 93 ? -7.925 4.211 11.395 1.00 12.53 92 VAL A O 1
ATOM 688 N N . GLY A 1 94 ? -9.323 5.217 9.960 1.00 11.28 93 GLY A N 1
ATOM 689 C CA . GLY A 1 94 ? -10.411 4.294 10.182 1.00 10.85 93 GLY A CA 1
ATOM 690 C C . GLY A 1 94 ? -10.822 3.581 8.902 1.00 11.25 93 GLY A C 1
ATOM 691 O O . GLY A 1 94 ? -10.222 3.765 7.842 1.00 12.12 93 GLY A O 1
ATOM 692 N N . ASP A 1 95 ? -11.873 2.756 9.015 1.00 11.27 94 ASP A N 1
ATOM 693 C CA . ASP A 1 95 ? -12.322 1.990 7.852 1.00 10.98 94 ASP A CA 1
ATOM 694 C C . ASP A 1 95 ? -12.852 2.894 6.741 1.00 11.18 94 ASP A C 1
ATOM 695 O O . ASP A 1 95 ? -12.696 2.569 5.562 1.00 11.69 94 ASP A O 1
ATOM 700 N N . ILE A 1 96 ? -13.499 4.005 7.089 1.00 10.66 95 ILE A N 1
ATOM 701 C CA . ILE A 1 96 ? -13.999 4.911 6.056 1.00 10.99 95 ILE A CA 1
ATOM 702 C C . ILE A 1 96 ? -12.849 5.520 5.268 1.00 11.42 95 ILE A C 1
ATOM 703 O O . ILE A 1 96 ? -12.935 5.684 4.050 1.00 11.90 95 ILE A O 1
ATOM 708 N N . GLU A 1 97 ? -11.747 5.837 5.942 1.00 11.87 96 GLU A N 1
ATOM 709 C CA . GLU A 1 97 ? -10.561 6.312 5.236 1.00 11.97 96 GLU A CA 1
ATOM 710 C C . GLU A 1 97 ? -10.028 5.257 4.275 1.00 12.57 96 GLU A C 1
ATOM 711 O O . GLU A 1 97 ? -9.736 5.552 3.107 1.00 13.66 96 GLU A O 1
ATOM 717 N N . LEU A 1 98 ? -9.900 4.011 4.748 1.00 11.79 97 LEU A N 1
ATOM 718 C CA . LEU A 1 98 ? -9.460 2.937 3.866 1.00 12.58 97 LEU A CA 1
ATOM 719 C C . LEU A 1 98 ? -10.380 2.820 2.661 1.00 12.94 97 LEU A C 1
ATOM 720 O O . LEU A 1 98 ? -9.925 2.635 1.523 1.00 13.85 97 LEU A O 1
ATOM 725 N N . PHE A 1 99 ? -11.688 2.949 2.894 1.00 12.51 98 PHE A N 1
ATOM 726 C CA . PHE A 1 99 ? -12.670 2.872 1.815 1.00 12.53 98 PHE A CA 1
ATOM 727 C C . PHE A 1 99 ? -12.463 3.983 0.792 1.00 12.72 98 PHE A C 1
ATOM 728 O O . PHE A 1 99 ? -12.435 3.732 -0.420 1.00 13.47 98 PHE A O 1
ATOM 736 N N . CYS A 1 100 ? -12.322 5.225 1.266 1.00 12.76 99 CYS A N 1
ATOM 737 C CA . CYS A 1 100 ? -12.197 6.355 0.354 1.00 13.43 99 CYS A CA 1
ATOM 738 C C . CYS A 1 100 ? -10.963 6.229 -0.522 1.00 14.59 99 CYS A C 1
ATOM 739 O O . CYS A 1 100 ? -10.968 6.699 -1.659 1.00 15.13 99 CYS A O 1
ATOM 742 N N . ARG A 1 101 ? -9.902 5.601 -0.008 1.00 14.93 100 ARG A N 1
ATOM 743 C CA . ARG A 1 101 ? -8.681 5.420 -0.784 1.00 15.95 100 ARG A CA 1
ATOM 744 C C . ARG A 1 101 ? -8.831 4.389 -1.894 1.00 16.79 100 ARG A C 1
ATOM 745 O O . ARG A 1 101 ? -7.980 4.339 -2.788 1.00 19.52 100 ARG A O 1
ATOM 753 N N . GLU A 1 102 ? -9.866 3.548 -1.844 1.00 16.30 101 GLU A N 1
ATOM 754 C CA A GLU A 1 102 ? -10.071 2.494 -2.834 0.66 17.19 101 GLU A CA 1
ATOM 755 C CA B GLU A 1 102 ? -10.050 2.525 -2.858 0.34 16.23 101 GLU A CA 1
ATOM 756 C C . GLU A 1 102 ? -11.295 2.709 -3.715 1.00 16.69 101 GLU A C 1
ATOM 757 O O . GLU A 1 102 ? -11.342 2.166 -4.822 1.00 17.75 101 GLU A O 1
ATOM 768 N N . ALA A 1 103 ? -12.284 3.457 -3.246 1.00 15.91 102 ALA A N 1
ATOM 769 C CA . ALA A 1 103 ? -13.517 3.629 -3.997 1.00 14.88 102 ALA A CA 1
ATOM 770 C C . ALA A 1 103 ? -13.253 4.324 -5.324 1.00 14.65 102 ALA A C 1
ATOM 771 O O . ALA A 1 103 ? -12.434 5.236 -5.414 1.00 16.55 102 ALA A O 1
ATOM 773 N N . GLN A 1 104 ? -13.967 3.899 -6.368 1.00 13.96 103 GLN A N 1
ATOM 774 C CA . GLN A 1 104 ? -13.795 4.456 -7.709 1.00 14.14 103 GLN A CA 1
ATOM 775 C C . GLN A 1 104 ? -15.122 4.923 -8.297 1.00 16.91 103 GLN A C 1
ATOM 776 O O . GLN A 1 104 ? -15.305 4.937 -9.515 1.00 20.43 103 GLN A O 1
ATOM 782 N N . ALA A 1 105 ? -16.059 5.294 -7.444 1.00 15.03 104 ALA A N 1
ATOM 783 C CA . ALA A 1 105 ? -17.316 5.904 -7.840 1.00 15.15 104 ALA A CA 1
ATOM 784 C C . ALA A 1 105 ? -17.588 7.066 -6.901 1.00 14.44 104 ALA A C 1
ATOM 785 O O . ALA A 1 105 ? -17.058 7.106 -5.784 1.00 14.20 104 ALA A O 1
ATOM 787 N N . PRO A 1 106 ? -18.397 8.031 -7.331 1.00 14.87 105 PRO A N 1
ATOM 788 C CA . PRO A 1 106 ? -18.750 9.147 -6.449 1.00 14.56 105 PRO A CA 1
ATOM 789 C C . PRO A 1 106 ? -19.413 8.660 -5.169 1.00 13.85 105 PRO A C 1
ATOM 790 O O . PRO A 1 106 ? -20.126 7.654 -5.155 1.00 13.88 105 PRO A O 1
ATOM 794 N N . ILE A 1 107 ? -19.206 9.429 -4.106 1.00 13.00 106 ILE A N 1
ATOM 795 C CA . ILE A 1 107 ? -19.738 9.142 -2.782 1.00 12.17 106 ILE A CA 1
ATOM 796 C C . ILE A 1 107 ? -20.678 10.257 -2.353 1.00 12.19 106 ILE A C 1
ATOM 797 O O . ILE A 1 107 ? -20.291 11.432 -2.334 1.00 13.22 106 ILE A O 1
ATOM 802 N N . VAL A 1 108 ? -21.886 9.880 -1.957 1.00 11.87 107 VAL A N 1
ATOM 803 C CA . VAL A 1 108 ? -22.795 10.748 -1.221 1.00 11.99 107 VAL A CA 1
ATOM 804 C C . VAL A 1 108 ? -22.599 10.423 0.251 1.00 11.43 107 VAL A C 1
ATOM 805 O O . VAL A 1 108 ? -22.669 9.253 0.637 1.00 12.33 107 VAL A O 1
ATOM 809 N N . ALA A 1 109 ? -22.331 11.439 1.069 1.00 11.01 108 ALA A N 1
ATOM 810 C CA . ALA A 1 109 ? -21.972 11.241 2.471 1.00 10.99 108 ALA A CA 1
ATOM 811 C C . ALA A 1 109 ? -22.939 11.980 3.381 1.00 10.87 108 ALA A C 1
ATOM 812 O O . ALA A 1 109 ? -23.164 13.177 3.206 1.00 11.88 108 ALA A O 1
ATOM 814 N N . ILE A 1 110 ? -23.508 11.261 4.351 1.00 10.62 109 ILE A N 1
ATOM 815 C CA . ILE A 1 110 ? -24.606 11.770 5.170 1.00 10.76 109 ILE A CA 1
ATOM 816 C C . ILE A 1 110 ? -24.266 11.596 6.642 1.00 10.39 109 ILE A C 1
ATOM 817 O O . ILE A 1 110 ? -24.063 10.466 7.102 1.00 11.01 109 ILE A O 1
ATOM 822 N N . THR A 1 111 ? -24.257 12.695 7.393 1.00 11.06 110 THR A N 1
ATOM 823 C CA . THR A 1 111 ? -24.170 12.619 8.852 1.00 10.83 110 THR A CA 1
ATOM 824 C C . THR A 1 111 ? -25.268 13.492 9.457 1.00 11.58 110 THR A C 1
ATOM 825 O O . THR A 1 111 ? -26.093 14.074 8.751 1.00 11.45 110 THR A O 1
ATOM 829 N N . GLY A 1 112 ? -25.275 13.564 10.782 1.00 12.30 111 GLY A N 1
ATOM 830 C CA . GLY A 1 112 ? -26.298 14.263 11.530 1.00 13.16 111 GLY A CA 1
ATOM 831 C C . GLY A 1 112 ? -26.664 13.481 12.773 1.00 12.37 111 GLY A C 1
ATOM 832 O O . GLY A 1 112 ? -26.304 12.318 12.932 1.00 14.07 111 GLY A O 1
ATOM 833 N N . SER A 1 113 ? -27.349 14.136 13.698 1.00 12.53 112 SER A N 1
ATOM 834 C CA . SER A 1 113 ? -27.733 13.481 14.944 1.00 13.14 112 SER A CA 1
ATOM 835 C C . SER A 1 113 ? -28.990 12.630 14.806 1.00 14.33 112 SER A C 1
ATOM 836 O O . SER A 1 113 ? -29.174 11.671 15.568 1.00 16.12 112 SER A O 1
ATOM 839 N N . ASN A 1 114 ? -29.841 12.926 13.833 1.00 14.04 113 ASN A N 1
ATOM 840 C CA . ASN A 1 114 ? -31.067 12.174 13.595 1.00 14.39 113 ASN A CA 1
ATOM 841 C C . ASN A 1 114 ? -31.370 12.225 12.101 1.00 13.11 113 ASN A C 1
ATOM 842 O O . ASN A 1 114 ? -31.059 13.212 11.428 1.00 13.60 113 ASN A O 1
ATOM 847 N N . GLY A 1 115 ? -31.994 11.164 11.584 1.00 12.55 114 GLY A N 1
ATOM 848 C CA . GLY A 1 115 ? -32.411 11.087 10.199 1.00 12.03 114 GLY A CA 1
ATOM 849 C C . GLY A 1 115 ? -31.421 10.456 9.246 1.00 11.74 114 GLY A C 1
ATOM 850 O O . GLY A 1 115 ? -31.750 10.288 8.065 1.00 11.51 114 GLY A O 1
ATOM 851 N N . LYS A 1 116 ? -30.224 10.104 9.715 1.00 11.96 115 LYS A N 1
ATOM 852 C CA . LYS A 1 116 ? -29.159 9.672 8.819 1.00 12.50 115 LYS A CA 1
ATOM 853 C C . LYS A 1 116 ? -29.533 8.435 8.023 1.00 11.81 115 LYS A C 1
ATOM 854 O O . LYS A 1 116 ? -29.288 8.371 6.808 1.00 11.77 115 LYS A O 1
ATOM 860 N N . SER A 1 117 ? -30.038 7.400 8.703 1.00 11.82 116 SER A N 1
ATOM 861 C CA . SER A 1 117 ? -30.290 6.144 7.995 1.00 11.57 116 SER A CA 1
ATOM 862 C C . SER A 1 117 ? -31.444 6.293 7.024 1.00 11.28 116 SER A C 1
ATOM 863 O O . SER A 1 117 ? -31.452 5.671 5.958 1.00 11.63 116 SER A O 1
ATOM 866 N N . THR A 1 118 ? -32.426 7.116 7.384 1.00 11.27 117 THR A N 1
ATOM 867 C CA . THR A 1 118 ? -33.557 7.356 6.501 1.00 11.21 117 THR A CA 1
ATOM 868 C C . THR A 1 118 ? -33.097 8.056 5.231 1.00 11.10 117 THR A C 1
ATOM 869 O O . THR A 1 118 ? -33.435 7.642 4.119 1.00 11.59 117 THR A O 1
ATOM 873 N N . VAL A 1 119 ? -32.311 9.125 5.381 1.00 10.93 118 VAL A N 1
ATOM 874 C CA . VAL A 1 119 ? -31.824 9.850 4.212 1.00 10.99 118 VAL A CA 1
ATOM 875 C C . VAL A 1 119 ? -30.890 8.973 3.384 1.00 10.72 118 VAL A C 1
ATOM 876 O O . VAL A 1 119 ? -30.982 8.952 2.154 1.00 11.45 118 VAL A O 1
ATOM 880 N N . THR A 1 120 ? -29.992 8.235 4.049 1.00 10.80 119 THR A N 1
ATOM 881 C CA . THR A 1 120 ? -29.077 7.332 3.350 1.00 10.65 119 THR A CA 1
ATOM 882 C C . THR A 1 120 ? -29.861 6.323 2.521 1.00 10.74 119 THR A C 1
ATOM 883 O O . THR A 1 120 ? -29.582 6.105 1.329 1.00 11.36 119 THR A O 1
ATOM 887 N N . THR A 1 121 ? -30.856 5.694 3.141 1.00 10.98 120 THR A N 1
ATOM 888 C CA . THR A 1 121 ? -31.627 4.683 2.432 1.00 10.95 120 THR A CA 1
ATOM 889 C C . THR A 1 121 ? -32.425 5.304 1.296 1.00 11.18 120 THR A C 1
ATOM 890 O O . THR A 1 121 ? -32.508 4.723 0.205 1.00 12.08 120 THR A O 1
ATOM 894 N N . LEU A 1 122 ? -33.008 6.487 1.526 1.00 10.95 121 LEU A N 1
ATOM 895 C CA . LEU A 1 122 ? -33.744 7.170 0.467 1.00 11.69 121 LEU A CA 1
ATOM 896 C C . LEU A 1 122 ? -32.864 7.444 -0.747 1.00 11.42 121 LEU A C 1
ATOM 897 O O . LEU A 1 122 ? -33.272 7.179 -1.882 1.00 11.86 121 LEU A O 1
ATOM 902 N N . VAL A 1 123 ? -31.655 7.980 -0.535 1.00 11.23 122 VAL A N 1
ATOM 903 C CA . VAL A 1 123 ? -30.786 8.242 -1.683 1.00 11.74 122 VAL A CA 1
ATOM 904 C C . VAL A 1 123 ? -30.465 6.942 -2.409 1.00 11.84 122 VAL A C 1
ATOM 905 O O . VAL A 1 123 ? -30.478 6.883 -3.644 1.00 12.55 122 VAL A O 1
ATOM 909 N N . GLY A 1 124 ? -30.192 5.873 -1.652 1.00 11.58 123 GLY A N 1
ATOM 910 C CA . GLY A 1 124 ? -30.004 4.574 -2.276 1.00 12.36 123 GLY A CA 1
ATOM 911 C C . GLY A 1 124 ? -31.185 4.142 -3.137 1.00 12.38 123 GLY A C 1
ATOM 912 O O . GLY A 1 124 ? -31.007 3.640 -4.253 1.00 13.78 123 GLY A O 1
ATOM 913 N N . GLU A 1 125 ? -32.408 4.338 -2.637 1.00 12.22 124 GLU A N 1
ATOM 914 C CA . GLU A 1 125 ? -33.600 3.978 -3.401 1.00 13.14 124 GLU A CA 1
ATOM 915 C C . GLU A 1 125 ? -33.769 4.860 -4.630 1.00 12.87 124 GLU A C 1
ATOM 916 O O . GLU A 1 125 ? -34.223 4.390 -5.677 1.00 13.99 124 GLU A O 1
ATOM 922 N N . MET A 1 126 ? -33.412 6.141 -4.519 1.00 12.50 125 MET A N 1
ATOM 923 C CA . MET A 1 126 ? -33.433 7.026 -5.680 1.00 12.90 125 MET A CA 1
ATOM 924 C C . MET A 1 126 ? -32.476 6.530 -6.753 1.00 13.76 125 MET A C 1
ATOM 925 O O . MET A 1 126 ? -32.809 6.527 -7.942 1.00 14.32 125 MET A O 1
ATOM 930 N N . ALA A 1 127 ? -31.285 6.080 -6.349 1.00 12.95 126 ALA A N 1
ATOM 931 C CA . ALA A 1 127 ? -30.326 5.533 -7.306 1.00 13.62 126 ALA A CA 1
ATOM 932 C C . ALA A 1 127 ? -30.851 4.246 -7.932 1.00 14.27 126 ALA A C 1
ATOM 933 O O . ALA A 1 127 ? -30.767 4.062 -9.156 1.00 15.27 126 ALA A O 1
ATOM 935 N N . LYS A 1 128 ? -31.399 3.337 -7.116 1.00 14.50 127 LYS A N 1
ATOM 936 C CA A LYS A 1 128 ? -31.933 2.088 -7.657 0.69 15.72 127 LYS A CA 1
ATOM 937 C CA B LYS A 1 128 ? -31.929 2.089 -7.659 0.31 15.84 127 LYS A CA 1
ATOM 938 C C . LYS A 1 128 ? -33.041 2.357 -8.662 1.00 16.51 127 LYS A C 1
ATOM 939 O O . LYS A 1 128 ? -33.124 1.691 -9.700 1.00 18.13 127 LYS A O 1
ATOM 950 N N . ALA A 1 129 ? -33.909 3.327 -8.366 1.00 16.06 128 ALA A N 1
ATOM 951 C CA . ALA A 1 129 ? -35.014 3.645 -9.265 1.00 17.39 128 ALA A CA 1
ATOM 952 C C . ALA A 1 129 ? -34.518 4.152 -10.608 1.00 18.62 128 ALA A C 1
ATOM 953 O O . ALA A 1 129 ? -35.221 4.011 -11.614 1.00 20.59 128 ALA A O 1
ATOM 955 N N . ALA A 1 130 ? -33.316 4.720 -10.652 1.00 17.80 129 ALA A N 1
ATOM 956 C CA . ALA A 1 130 ? -32.701 5.200 -11.880 1.00 18.83 129 ALA A CA 1
ATOM 957 C C . ALA A 1 130 ? -31.896 4.123 -12.593 1.00 19.85 129 ALA A C 1
ATOM 958 O O . ALA A 1 130 ? -31.319 4.397 -13.651 1.00 21.73 129 ALA A O 1
ATOM 960 N N . GLY A 1 131 ? -31.841 2.913 -12.045 1.00 19.32 130 GLY A N 1
ATOM 961 C CA . GLY A 1 131 ? -31.062 1.858 -12.652 1.00 19.45 130 GLY A CA 1
ATOM 962 C C . GLY A 1 131 ? -29.583 1.950 -12.375 1.00 19.50 130 GLY A C 1
ATOM 963 O O . GLY A 1 131 ? -28.791 1.347 -13.102 1.00 22.17 130 GLY A O 1
ATOM 964 N N . VAL A 1 132 ? -29.184 2.693 -11.352 1.00 18.18 131 VAL A N 1
ATOM 965 C CA . VAL A 1 132 ? -27.784 2.893 -11.006 1.00 18.31 131 VAL A CA 1
ATOM 966 C C . VAL A 1 132 ? -27.363 1.777 -10.060 1.00 18.61 131 VAL A C 1
ATOM 967 O O . VAL A 1 132 ? -28.110 1.400 -9.142 1.00 21.10 131 VAL A O 1
ATOM 971 N N . ASN A 1 133 ? -26.168 1.240 -10.292 1.00 17.58 132 ASN A N 1
ATOM 972 C CA . ASN A 1 133 ? -25.584 0.228 -9.419 1.00 17.80 132 ASN A CA 1
ATOM 973 C C . ASN A 1 133 ? -25.027 0.964 -8.206 1.00 16.24 132 ASN A C 1
ATOM 974 O O . ASN A 1 133 ? -24.034 1.687 -8.319 1.00 18.13 132 ASN A O 1
ATOM 979 N N . VAL A 1 134 ? -25.687 0.818 -7.058 1.00 15.26 133 VAL A N 1
ATOM 980 C CA . VAL A 1 134 ? -25.420 1.648 -5.886 1.00 14.35 133 VAL A CA 1
ATOM 981 C C . VAL A 1 134 ? -25.042 0.756 -4.715 1.00 14.22 133 VAL A C 1
ATOM 982 O O . VAL A 1 134 ? -25.610 -0.324 -4.537 1.00 15.88 133 VAL A O 1
ATOM 986 N N . GLY A 1 135 ? -24.065 1.204 -3.934 1.00 13.10 134 GLY A N 1
ATOM 987 C CA . GLY A 1 135 ? -23.678 0.544 -2.699 1.00 13.38 134 GLY A CA 1
ATOM 988 C C . GLY A 1 135 ? -24.003 1.462 -1.533 1.00 12.78 134 GLY A C 1
ATOM 989 O O . GLY A 1 135 ? -23.600 2.624 -1.531 1.00 14.38 134 GLY A O 1
ATOM 990 N N . VAL A 1 136 ? -24.740 0.928 -0.561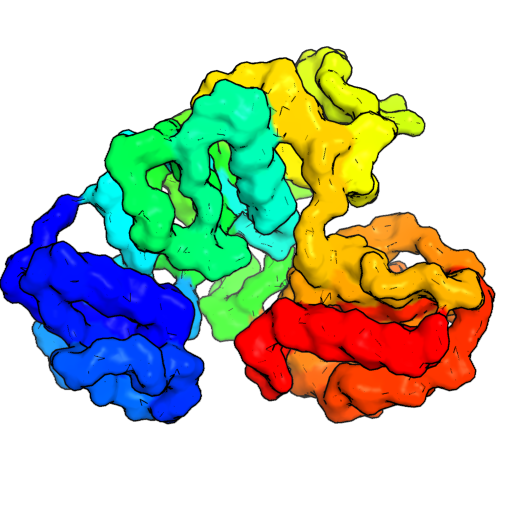 1.00 12.31 135 VAL A N 1
ATOM 991 C CA . VAL A 1 136 ? -25.240 1.693 0.577 1.00 11.74 135 VAL A CA 1
ATOM 992 C C . VAL A 1 136 ? -24.680 1.069 1.858 1.00 11.77 135 VAL A C 1
ATOM 993 O O . VAL A 1 136 ? -24.893 -0.118 2.114 1.00 12.67 135 VAL A O 1
ATOM 997 N N . GLY A 1 137 ? -23.998 1.857 2.673 1.00 11.51 136 GLY A N 1
ATOM 998 C CA . GLY A 1 137 ? -23.417 1.298 3.876 1.00 11.70 136 GLY A CA 1
ATOM 999 C C . GLY A 1 137 ? -22.817 2.349 4.771 1.00 11.18 136 GLY A C 1
ATOM 1000 O O . GLY A 1 137 ? -23.176 3.525 4.708 1.00 11.42 136 GLY A O 1
ATOM 1001 N N . GLY A 1 138 ? -21.906 1.901 5.628 1.00 11.73 137 GLY A N 1
ATOM 1002 C CA . GLY A 1 138 ? -21.356 2.742 6.670 1.00 10.86 137 GLY A CA 1
ATOM 1003 C C . GLY A 1 138 ? -22.042 2.515 7.996 1.00 10.35 137 GLY A C 1
ATOM 1004 O O . GLY A 1 138 ? -22.354 1.381 8.378 1.00 11.17 137 GLY A O 1
ATOM 1005 N N . ASN A 1 139 ? -22.234 3.602 8.738 1.00 10.71 138 ASN A N 1
ATOM 1006 C CA . ASN A 1 139 ? -22.783 3.535 10.087 1.00 10.80 138 ASN A CA 1
ATOM 1007 C C . ASN A 1 139 ? -24.174 2.919 10.131 1.00 10.94 138 ASN A C 1
ATOM 1008 O O . ASN A 1 139 ? -24.607 2.464 11.201 1.00 11.44 138 ASN A O 1
ATOM 1013 N N . ILE A 1 140 ? -24.883 2.887 8.997 1.00 11.21 139 ILE A N 1
ATOM 1014 C CA . ILE A 1 140 ? -26.178 2.234 8.901 1.00 11.68 139 ILE A CA 1
ATOM 1015 C C . ILE A 1 140 ? -26.100 0.757 9.242 1.00 11.86 139 ILE A C 1
ATOM 1016 O O . ILE A 1 140 ? -27.122 0.156 9.587 1.00 13.62 139 ILE A O 1
ATOM 1021 N N . GLY A 1 141 ? -24.933 0.126 9.105 1.00 12.31 140 GLY A N 1
ATOM 1022 C CA . GLY A 1 141 ? -24.771 -1.231 9.586 1.00 13.14 140 GLY A CA 1
ATOM 1023 C C . GLY A 1 141 ? -24.017 -2.182 8.689 1.00 14.98 140 GLY A C 1
ATOM 1024 O O . GLY A 1 141 ? -23.654 -3.258 9.148 1.00 20.69 140 GLY A O 1
ATOM 1025 N N . LEU A 1 142 ? -23.851 -1.872 7.423 1.00 14.15 141 LEU A N 1
ATOM 1026 C CA . LEU A 1 142 ? -23.044 -2.673 6.517 1.00 13.92 141 LEU A CA 1
ATOM 1027 C C . LEU A 1 142 ? -21.682 -2.006 6.391 1.00 12.46 141 LEU A C 1
ATOM 1028 O O . LEU A 1 142 ? -21.583 -0.925 5.790 1.00 13.22 141 LEU A O 1
ATOM 1033 N N . PRO A 1 143 ? -20.624 -2.575 6.958 1.00 12.64 142 PRO A N 1
ATOM 1034 C CA . PRO A 1 143 ? -19.317 -1.901 6.933 1.00 12.51 142 PRO A CA 1
ATOM 1035 C C . PRO A 1 143 ? -18.923 -1.512 5.515 1.00 12.37 142 PRO A C 1
ATOM 1036 O O . PRO A 1 143 ? -19.012 -2.309 4.583 1.00 12.84 142 PRO A O 1
ATOM 1040 N N . ALA A 1 144 ? -18.476 -0.264 5.365 1.00 12.15 143 ALA A N 1
ATOM 1041 C CA . ALA A 1 144 ? -18.244 0.303 4.042 1.00 12.37 143 ALA A CA 1
ATOM 1042 C C . ALA A 1 144 ? -17.291 -0.533 3.197 1.00 12.15 143 ALA A C 1
ATOM 1043 O O . ALA A 1 144 ? -17.465 -0.619 1.973 1.00 12.28 143 ALA A O 1
ATOM 1045 N N . LEU A 1 145 ? -16.253 -1.120 3.803 1.00 12.06 144 LEU A N 1
ATOM 1046 C CA . LEU A 1 145 ? -15.293 -1.874 3.000 1.00 12.41 144 LEU A CA 1
ATOM 1047 C C . LEU A 1 145 ? -15.961 -3.038 2.276 1.00 13.20 144 LEU A C 1
ATOM 1048 O O . LEU A 1 145 ? -15.463 -3.478 1.239 1.00 14.58 144 LEU A O 1
ATOM 1053 N N . MET A 1 146 ? -17.067 -3.561 2.809 1.00 13.28 145 MET A N 1
ATOM 1054 C CA . MET A 1 146 ? -17.786 -4.642 2.146 1.00 13.69 145 MET A CA 1
ATOM 1055 C C . MET A 1 146 ? -18.532 -4.188 0.901 1.00 14.26 145 MET A C 1
ATOM 1056 O O . MET A 1 146 ? -19.023 -5.039 0.152 1.00 17.38 145 MET A O 1
ATOM 1061 N N . LEU A 1 147 ? -18.634 -2.882 0.660 1.00 13.99 146 LEU A N 1
ATOM 1062 C CA . LEU A 1 147 ? -19.298 -2.368 -0.531 1.00 14.27 146 LEU A CA 1
ATOM 1063 C C . LEU A 1 147 ? -18.390 -2.324 -1.746 1.00 14.94 146 LEU A C 1
ATOM 1064 O O . LEU A 1 147 ? -18.894 -2.214 -2.862 1.00 15.42 146 LEU A O 1
ATOM 1069 N N . LEU A 1 148 ? -17.073 -2.345 -1.563 1.00 15.13 147 LEU A N 1
ATOM 1070 C CA . LEU A 1 148 ? -16.164 -2.070 -2.667 1.00 15.87 147 LEU A CA 1
ATOM 1071 C C . LEU A 1 148 ? -16.420 -3.034 -3.812 1.00 18.01 147 LEU A C 1
ATOM 1072 O O . LEU A 1 148 ? -16.371 -4.256 -3.636 1.00 18.97 147 LEU A O 1
ATOM 1077 N N . ASP A 1 149 ? -16.673 -2.471 -4.991 1.00 18.64 148 ASP A N 1
ATOM 1078 C CA . ASP A 1 149 ? -17.083 -3.240 -6.160 1.00 21.30 148 ASP A CA 1
ATOM 1079 C C . ASP A 1 149 ? -16.769 -2.385 -7.374 1.00 22.71 148 ASP A C 1
ATOM 1080 O O . ASP A 1 149 ? -17.268 -1.262 -7.480 1.00 21.82 148 ASP A O 1
ATOM 1085 N N . ASP A 1 150 ? -15.930 -2.900 -8.277 1.00 26.85 149 ASP A N 1
ATOM 1086 C CA . ASP A 1 150 ? -15.536 -2.131 -9.455 1.00 31.12 149 ASP A CA 1
ATOM 1087 C C . ASP A 1 150 ? -16.708 -1.785 -10.365 1.00 31.38 149 ASP A C 1
ATOM 1088 O O . ASP A 1 150 ? -16.571 -0.907 -11.226 1.00 32.96 149 ASP A O 1
ATOM 1093 N N . GLU A 1 151 ? -17.836 -2.473 -10.228 1.00 30.03 150 GLU A N 1
ATOM 1094 C CA . GLU A 1 151 ? -19.016 -2.163 -11.021 1.00 30.00 150 GLU A CA 1
ATOM 1095 C C . GLU A 1 151 ? -19.923 -1.143 -10.351 1.00 25.82 150 GLU A C 1
ATOM 1096 O O . GLU A 1 151 ? -20.880 -0.676 -10.975 1.00 25.87 150 GLU A O 1
ATOM 1102 N N . CYS A 1 152 ? -19.646 -0.782 -9.107 1.00 21.84 151 CYS A N 1
ATOM 1103 C CA . CYS A 1 152 ? -20.489 0.181 -8.422 1.00 19.45 151 CYS A CA 1
ATOM 1104 C C . CYS A 1 152 ? -20.335 1.541 -9.086 1.00 18.21 151 CYS A C 1
ATOM 1105 O O . CYS A 1 152 ? -19.223 1.977 -9.401 1.00 19.12 151 CYS A O 1
ATOM 1108 N N . GLU A 1 153 ? -21.466 2.210 -9.284 1.00 17.27 152 GLU A N 1
ATOM 1109 C CA . GLU A 1 153 ? -21.531 3.503 -9.948 1.00 17.24 152 GLU A CA 1
ATOM 1110 C C . GLU A 1 153 ? -21.761 4.651 -8.986 1.00 15.78 152 GLU A C 1
ATOM 1111 O O . GLU A 1 153 ? -21.583 5.810 -9.375 1.00 16.48 152 GLU A O 1
ATOM 1117 N N . LEU A 1 154 ? -22.155 4.365 -7.746 1.00 14.69 153 LEU A N 1
ATOM 1118 C CA . LEU A 1 154 ? -22.432 5.393 -6.754 1.00 13.58 153 LEU A CA 1
ATOM 1119 C C . LEU A 1 154 ? -22.395 4.715 -5.398 1.00 12.82 153 LEU A C 1
ATOM 1120 O O . LEU A 1 154 ? -22.977 3.641 -5.236 1.00 14.00 153 LEU A O 1
ATOM 1125 N N . TYR A 1 155 ? -21.731 5.340 -4.436 1.00 12.25 154 TYR A N 1
ATOM 1126 C CA . TYR A 1 155 ? -21.769 4.892 -3.053 1.00 11.73 154 TYR A CA 1
ATOM 1127 C C . TYR A 1 155 ? -22.536 5.912 -2.224 1.00 11.60 154 TYR A C 1
ATOM 1128 O O . TYR A 1 155 ? -22.392 7.124 -2.432 1.00 13.00 154 TYR A O 1
ATOM 1137 N N . VAL A 1 156 ? -23.358 5.421 -1.297 1.00 11.33 155 VAL A N 1
ATOM 1138 C CA . VAL A 1 156 ? -24.069 6.262 -0.340 1.00 11.21 155 VAL A CA 1
ATOM 1139 C C . VAL A 1 156 ? -23.642 5.791 1.040 1.00 10.90 155 VAL A C 1
ATOM 1140 O O . VAL A 1 156 ? -23.936 4.654 1.431 1.00 11.76 155 VAL A O 1
ATOM 1144 N N . LEU A 1 157 ? -22.950 6.658 1.772 1.00 10.87 156 LEU A N 1
ATOM 1145 C CA . LEU A 1 157 ? -22.409 6.314 3.079 1.00 10.38 156 LEU A CA 1
ATOM 1146 C C . LEU A 1 157 ? -23.083 7.132 4.167 1.00 10.61 156 LEU A C 1
ATOM 1147 O O . LEU A 1 157 ? -23.095 8.372 4.113 1.00 11.42 156 LEU A O 1
ATOM 1152 N N . GLU A 1 158 ? -23.618 6.430 5.159 1.00 10.12 157 GLU A N 1
ATOM 1153 C CA . GLU A 1 158 ? -23.984 7.046 6.425 1.00 10.19 157 GLU A CA 1
ATOM 1154 C C . GLU A 1 158 ? -22.718 7.097 7.264 1.00 10.04 157 GLU A C 1
ATOM 1155 O O . GLU A 1 158 ? -22.057 6.068 7.448 1.00 10.49 157 GLU A O 1
ATOM 1161 N N . LEU A 1 159 ? -22.378 8.286 7.771 1.00 10.21 158 LEU A N 1
ATOM 1162 C CA . LEU A 1 159 ? -21.155 8.480 8.544 1.00 10.57 158 LEU A CA 1
ATOM 1163 C C . LEU A 1 159 ? -21.476 9.056 9.907 1.00 10.75 158 LEU A C 1
ATOM 1164 O O . LEU A 1 159 ? -22.301 9.968 10.038 1.00 12.26 158 LEU A O 1
ATOM 1169 N N . SER A 1 160 ? -20.816 8.520 10.922 1.00 10.14 159 SER A N 1
ATOM 1170 C CA . SER A 1 160 ? -20.897 9.069 12.261 1.00 9.99 159 SER A CA 1
ATOM 1171 C C . SER A 1 160 ? -19.783 10.087 12.477 1.00 10.12 159 SER A C 1
ATOM 1172 O O . SER A 1 160 ? -18.768 10.120 11.767 1.00 10.62 159 SER A O 1
ATOM 1175 N N . SER A 1 161 ? -19.950 10.889 13.526 1.00 10.27 160 SER A N 1
ATOM 1176 C CA . SER A 1 161 ? -18.876 11.791 13.935 1.00 11.04 160 SER A CA 1
ATOM 1177 C C . SER A 1 161 ? -17.595 11.012 14.231 1.00 10.28 160 SER A C 1
ATOM 1178 O O . SER A 1 161 ? -16.501 11.469 13.900 1.00 11.16 160 SER A O 1
ATOM 1181 N N . PHE A 1 162 ? -17.711 9.822 14.837 1.00 10.12 161 PHE A N 1
ATOM 1182 C CA . PHE A 1 162 ? -16.531 9.023 15.157 1.00 10.51 161 PHE A CA 1
ATOM 1183 C C . PHE A 1 162 ? -15.783 8.611 13.898 1.00 10.07 161 PHE A C 1
ATOM 1184 O O . PHE A 1 162 ? -14.550 8.680 13.832 1.00 11.08 161 PHE A O 1
ATOM 1192 N N . GLN A 1 163 ? -16.517 8.142 12.889 1.00 10.16 162 GLN A N 1
ATOM 1193 C CA . GLN A 1 163 ? -15.878 7.763 11.628 1.00 10.80 162 GLN A CA 1
ATOM 1194 C C . GLN A 1 163 ? -15.208 8.959 10.968 1.00 10.32 162 GLN A C 1
ATOM 1195 O O . GLN A 1 163 ? -14.111 8.845 10.417 1.00 11.08 162 GLN A O 1
ATOM 1201 N N . LEU A 1 164 ? -15.865 10.110 11.007 1.00 10.64 163 LEU A N 1
ATOM 1202 C CA . LEU A 1 164 ? -15.307 11.315 10.397 1.00 10.77 163 LEU A CA 1
ATOM 1203 C C . LEU A 1 164 ? -14.006 11.746 11.072 1.00 11.48 163 LEU A C 1
ATOM 1204 O O . LEU A 1 164 ? -13.096 12.230 10.392 1.00 12.97 163 LEU A O 1
ATOM 1209 N N . GLU A 1 165 ? -13.877 11.543 12.391 1.00 11.53 164 GLU A N 1
ATOM 1210 C CA . GLU A 1 165 ? -12.664 11.948 13.090 1.00 11.80 164 GLU A CA 1
ATOM 1211 C C . GLU A 1 165 ? -11.427 11.296 12.492 1.00 12.36 164 GLU A C 1
ATOM 1212 O O . GLU A 1 165 ? -10.342 11.882 12.537 1.00 14.45 164 GLU A O 1
ATOM 1218 N N . THR A 1 166 ? -11.551 10.072 11.972 1.00 11.32 165 THR A N 1
ATOM 1219 C CA . THR A 1 166 ? -10.411 9.316 11.458 1.00 11.84 165 THR A CA 1
ATOM 1220 C C . THR A 1 166 ? -10.330 9.313 9.942 1.00 12.46 165 THR A C 1
ATOM 1221 O O . THR A 1 166 ? -9.562 8.532 9.374 1.00 13.08 165 THR A O 1
ATOM 1225 N N . THR A 1 167 ? -11.093 10.175 9.275 1.00 12.18 166 THR A N 1
ATOM 1226 C CA . THR A 1 167 ? -11.160 10.214 7.820 1.00 12.47 166 THR A CA 1
ATOM 1227 C C . THR A 1 167 ? -10.576 11.523 7.307 1.00 13.55 166 THR A C 1
ATOM 1228 O O . THR A 1 167 ? -10.922 12.600 7.801 1.00 16.12 166 THR A O 1
ATOM 1232 N N . SER A 1 168 ? -9.715 11.421 6.302 1.00 14.05 167 SER A N 1
ATOM 1233 C CA . SER A 1 168 ? -9.036 12.571 5.710 1.00 15.80 167 SER A CA 1
ATOM 1234 C C . SER A 1 168 ? -9.162 12.655 4.189 1.00 16.31 167 SER A C 1
ATOM 1235 O O . SER A 1 168 ? -8.939 13.741 3.635 1.00 18.63 167 SER A O 1
ATOM 1238 N N . SER A 1 169 ? -9.515 11.567 3.503 1.00 15.77 168 SER A N 1
ATOM 1239 C CA . SER A 1 169 ? -9.522 11.515 2.042 1.00 16.54 168 SER A CA 1
ATOM 1240 C C . SER A 1 169 ? -10.917 11.533 1.427 1.00 16.19 168 SER A C 1
ATOM 1241 O O . SER A 1 169 ? -11.050 11.265 0.229 1.00 17.54 168 SER A O 1
ATOM 1244 N N . LEU A 1 170 ? -11.958 11.828 2.199 1.00 14.59 169 LEU A N 1
ATOM 1245 C CA . LEU A 1 170 ? -13.296 11.895 1.629 1.00 13.97 169 LEU A CA 1
ATOM 1246 C C . LEU A 1 170 ? -13.445 13.164 0.796 1.00 13.80 169 LEU A C 1
ATOM 1247 O 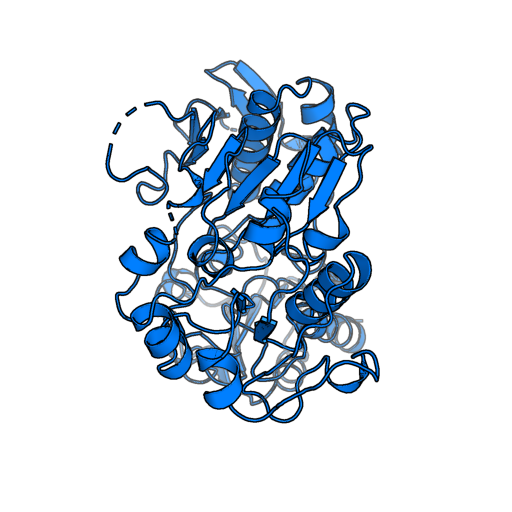O . LEU A 1 170 ? -13.208 14.268 1.286 1.00 14.42 169 LEU A O 1
ATOM 1252 N N . GLN A 1 171 ? -13.839 13.007 -0.465 1.00 14.26 170 GLN A N 1
ATOM 1253 C CA . GLN A 1 171 ? -14.198 14.128 -1.337 1.00 14.44 170 GLN A CA 1
ATOM 1254 C C . GLN A 1 171 ? -15.557 13.773 -1.925 1.00 13.53 170 GLN A C 1
ATOM 1255 O O . GLN A 1 171 ? -15.663 13.235 -3.029 1.00 15.09 170 GLN A O 1
ATOM 1261 N N . ALA A 1 172 ? -16.604 14.032 -1.147 1.00 13.06 171 ALA A N 1
ATOM 1262 C CA . ALA A 1 172 ? -17.944 13.609 -1.521 1.00 12.79 171 ALA A CA 1
ATOM 1263 C C . ALA A 1 172 ? -18.478 14.419 -2.690 1.00 13.46 171 ALA A C 1
ATOM 1264 O O . ALA A 1 172 ? -18.255 15.626 -2.793 1.00 14.24 171 ALA A O 1
ATOM 1266 N N . VAL A 1 173 ? -19.228 13.755 -3.565 1.00 13.26 172 VAL A N 1
ATOM 1267 C CA . VAL A 1 173 ? -19.950 14.508 -4.586 1.00 13.60 172 VAL A CA 1
ATOM 1268 C C . VAL A 1 173 ? -21.015 15.379 -3.938 1.00 13.39 172 VAL A C 1
ATOM 1269 O O . VAL A 1 173 ? -21.322 16.471 -4.427 1.00 14.78 172 VAL A O 1
ATOM 1273 N N . ALA A 1 174 ? -21.591 14.916 -2.837 1.00 12.52 173 ALA A N 1
ATOM 1274 C CA . ALA A 1 174 ? -22.592 15.668 -2.107 1.00 12.54 173 ALA A CA 1
ATOM 1275 C C . ALA A 1 174 ? -22.520 15.196 -0.668 1.00 12.02 173 ALA A C 1
ATOM 1276 O O . ALA A 1 174 ? -22.469 13.989 -0.415 1.00 12.93 173 ALA A O 1
ATOM 1278 N N . ALA A 1 175 ? -22.504 16.147 0.266 1.00 11.86 174 ALA A N 1
ATOM 1279 C CA . ALA A 1 175 ? -22.381 15.833 1.682 1.00 12.43 174 ALA A CA 1
ATOM 1280 C C . ALA A 1 175 ? -23.351 16.691 2.472 1.00 11.98 174 ALA A C 1
ATOM 1281 O O . ALA A 1 175 ? -23.582 17.851 2.134 1.00 13.04 174 ALA A O 1
ATOM 1283 N N . THR A 1 176 ? -23.902 16.123 3.546 1.00 11.84 175 THR A N 1
ATOM 1284 C CA . THR A 1 176 ? -24.800 16.861 4.422 1.00 12.03 175 THR A CA 1
ATOM 1285 C C . THR A 1 176 ? -24.529 16.545 5.883 1.00 11.51 175 THR A C 1
ATOM 1286 O O . THR A 1 176 ? -24.152 15.422 6.236 1.00 11.70 175 THR A O 1
ATOM 1290 N N . ILE A 1 177 ? -24.752 17.548 6.729 1.00 11.99 176 ILE A N 1
ATOM 1291 C CA . ILE A 1 177 ? -25.062 17.344 8.140 1.00 11.85 176 ILE A CA 1
ATOM 1292 C C . ILE A 1 177 ? -26.539 17.673 8.312 1.00 11.81 176 ILE A C 1
ATOM 1293 O O . ILE A 1 177 ? -26.950 18.823 8.131 1.00 12.30 176 ILE A O 1
ATOM 1298 N N . LEU A 1 178 ? -27.346 16.684 8.683 1.00 11.67 177 LEU A N 1
ATOM 1299 C CA . LEU A 1 178 ? -28.789 16.909 8.709 1.00 11.54 177 LEU A CA 1
ATOM 1300 C C . LEU A 1 178 ? -29.214 17.819 9.848 1.00 11.60 177 LEU A C 1
ATOM 1301 O O . LEU A 1 178 ? -30.164 18.605 9.703 1.00 12.62 177 LEU A O 1
ATOM 1306 N N . ASN A 1 179 ? -28.554 17.704 10.992 1.00 11.74 178 ASN A N 1
ATOM 1307 C CA . ASN A 1 179 ? -28.873 18.429 12.214 1.00 12.02 178 ASN A CA 1
ATOM 1308 C C . ASN A 1 179 ? -27.774 18.095 13.212 1.00 11.66 178 ASN A C 1
ATOM 1309 O O . ASN A 1 179 ? -27.027 17.123 13.027 1.00 12.06 178 ASN A O 1
ATOM 1314 N N . VAL A 1 180 ? -27.650 18.926 14.248 1.00 12.59 179 VAL A N 1
ATOM 1315 C CA . VAL A 1 180 ? -26.680 18.706 15.321 1.00 13.67 179 VAL A CA 1
ATOM 1316 C C . VAL A 1 180 ? -27.392 18.904 16.650 1.00 14.08 179 VAL A C 1
ATOM 1317 O O . VAL A 1 180 ? -27.766 20.029 16.995 1.00 15.89 179 VAL A O 1
ATOM 1321 N N . THR A 1 181 ? -27.600 17.824 17.387 1.00 13.21 180 THR A N 1
ATOM 1322 C CA . THR A 1 181 ? -28.154 17.901 18.732 1.00 13.94 180 THR A CA 1
ATOM 1323 C C . THR A 1 181 ? -27.296 17.023 19.632 1.00 12.79 180 THR A C 1
ATOM 1324 O O . THR A 1 181 ? -26.608 16.114 19.172 1.00 14.30 180 THR A O 1
ATOM 1328 N N . GLU A 1 182 ? -27.336 17.305 20.930 1.00 13.38 181 GLU A N 1
ATOM 1329 C CA . GLU A 1 182 ? -26.410 16.679 21.856 1.00 13.19 181 GLU A CA 1
ATOM 1330 C C . GLU A 1 182 ? -26.430 15.162 21.731 1.00 12.84 181 GLU A C 1
ATOM 1331 O O . GLU A 1 182 ? -27.472 14.530 21.869 1.00 13.67 181 GLU A O 1
ATOM 1337 N N . ASP A 1 183 ? -25.255 14.574 21.558 1.00 12.30 182 ASP A N 1
ATOM 1338 C CA . ASP A 1 183 ? -25.109 13.122 21.562 1.00 12.02 182 ASP A CA 1
ATOM 1339 C C . ASP A 1 183 ? -23.635 12.827 21.797 1.00 12.16 182 ASP A C 1
ATOM 1340 O O . ASP A 1 183 ? -22.774 13.680 21.578 1.00 12.37 182 ASP A O 1
ATOM 1345 N N . HIS A 1 184 ? -23.350 11.615 22.262 1.00 12.24 183 HIS A N 1
ATOM 1346 C CA . HIS A 1 184 ? -21.974 11.129 22.392 1.00 12.25 183 HIS A CA 1
ATOM 1347 C C . HIS A 1 184 ? -21.118 12.013 23.286 1.00 11.96 183 HIS A C 1
ATOM 1348 O O . HIS A 1 184 ? -19.898 12.087 23.110 1.00 11.87 183 HIS A O 1
ATOM 1355 N N . MET A 1 185 ? -21.723 12.654 24.281 1.00 12.43 184 MET A N 1
ATOM 1356 C CA . MET A 1 185 ? -20.937 13.529 25.133 1.00 12.55 184 MET A CA 1
ATOM 1357 C C . MET A 1 185 ? -19.901 12.763 25.938 1.00 12.26 184 MET A C 1
ATOM 1358 O O . MET A 1 185 ? -18.895 13.359 26.332 1.00 12.99 184 MET A O 1
ATOM 1363 N N . ASP A 1 186 ? -20.108 11.465 26.169 1.00 12.73 185 ASP A N 1
ATOM 1364 C CA . ASP A 1 186 ? -19.085 10.635 26.798 1.00 13.35 185 ASP A CA 1
ATOM 1365 C C . ASP A 1 186 ? -17.812 10.530 25.961 1.00 12.76 185 ASP A C 1
ATOM 1366 O O . ASP A 1 186 ? -16.777 10.126 26.490 1.00 14.53 185 ASP A O 1
ATOM 1371 N N . ARG A 1 187 ? -17.868 10.896 24.683 1.00 11.98 186 ARG A N 1
ATOM 1372 C CA . ARG A 1 187 ? -16.731 10.869 23.770 1.00 11.86 186 ARG A CA 1
ATOM 1373 C C . ARG A 1 187 ? -16.209 12.255 23.409 1.00 12.21 186 ARG A C 1
ATOM 1374 O O . ARG A 1 187 ? -15.206 12.353 22.688 1.00 12.39 186 ARG A O 1
ATOM 1382 N N . TYR A 1 188 ? -16.864 13.321 23.873 1.00 11.66 187 TYR A N 1
ATOM 1383 C CA . TYR A 1 188 ? -16.553 14.691 23.461 1.00 12.25 187 TYR A CA 1
ATOM 1384 C C . TYR A 1 188 ? -16.458 15.570 24.694 1.00 12.34 187 TYR A C 1
ATOM 1385 O O . TYR A 1 188 ? -17.401 16.293 25.030 1.00 12.51 187 TYR A O 1
ATOM 1394 N N . PRO A 1 189 ? -15.326 15.527 25.401 1.00 12.63 188 PRO A N 1
ATOM 1395 C CA . PRO A 1 189 ? -15.201 16.294 26.651 1.00 13.15 188 PRO A CA 1
ATOM 1396 C C . PRO A 1 189 ? -15.101 17.791 26.449 1.00 13.41 188 PRO A C 1
ATOM 1397 O O . PRO A 1 189 ? -15.143 18.529 27.437 1.00 13.91 188 PRO A O 1
ATOM 1401 N N . PHE A 1 190 ? -15.008 18.266 25.209 1.00 13.05 189 PHE A N 1
ATOM 1402 C CA . PHE A 1 190 ? -15.136 19.685 24.895 1.00 14.13 189 PHE A CA 1
ATOM 1403 C C . PHE A 1 190 ? -16.524 20.005 24.346 1.00 13.81 189 PHE A C 1
ATOM 1404 O O . PHE A 1 190 ? -16.742 21.063 23.741 1.00 15.18 189 PHE A O 1
ATOM 1412 N N . GLY A 1 191 ? -17.475 19.116 24.584 1.00 13.05 190 GLY A N 1
ATOM 1413 C CA . GLY A 1 191 ? -18.877 19.433 24.450 1.00 14.09 190 GLY A CA 1
ATOM 1414 C C . GLY A 1 191 ? -19.405 19.479 23.027 1.00 13.28 190 GLY A C 1
ATOM 1415 O O . GLY A 1 191 ? -18.855 18.905 22.072 1.00 12.74 190 GLY A O 1
ATOM 1416 N N . LEU A 1 192 ? -20.544 20.160 22.911 1.00 12.80 191 LEU A N 1
ATOM 1417 C CA . LEU A 1 192 ? -21.302 20.144 21.667 1.00 13.20 191 LEU A CA 1
ATOM 1418 C C . LEU A 1 192 ? -20.473 20.635 20.486 1.00 12.87 191 LEU A C 1
ATOM 1419 O O . LEU A 1 192 ? -20.566 20.077 19.390 1.00 12.65 191 LEU A O 1
ATOM 1424 N N . GLN A 1 193 ? -19.660 21.677 20.676 1.00 13.28 192 GLN A N 1
ATOM 1425 C CA . GLN A 1 193 ? -18.906 22.195 19.541 1.00 13.24 192 GLN A CA 1
ATOM 1426 C C . GLN A 1 193 ? -17.812 21.241 19.091 1.00 12.54 192 GLN A C 1
ATOM 1427 O O . GLN A 1 193 ? -17.443 21.263 17.920 1.00 13.21 192 GLN A O 1
ATOM 1433 N N . GLN A 1 194 ? -17.282 20.403 19.984 1.00 12.65 193 GLN A N 1
ATOM 1434 C CA . GLN A 1 194 ? -16.294 19.410 19.566 1.00 12.55 193 GLN A CA 1
ATOM 1435 C C . GLN A 1 194 ? -16.959 18.320 18.718 1.00 12.42 193 GLN A C 1
ATOM 1436 O O . GLN A 1 194 ? -16.432 17.907 17.673 1.00 12.22 193 GLN A O 1
ATOM 1442 N N . TYR A 1 195 ? -18.124 17.851 19.159 1.00 11.92 194 TYR A N 1
ATOM 1443 C CA . TYR A 1 195 ? -18.932 16.919 18.376 1.00 12.06 194 TYR A CA 1
ATOM 1444 C C . TYR A 1 195 ? -19.279 17.514 17.017 1.00 11.55 194 TYR A C 1
ATOM 1445 O O . TYR A 1 195 ? -19.121 16.867 15.973 1.00 11.96 194 TYR A O 1
ATOM 1454 N N . ARG A 1 196 ? -19.732 18.763 17.008 1.00 11.98 195 ARG A N 1
ATOM 1455 C CA . ARG A 1 196 ? -20.036 19.443 15.756 1.00 12.32 195 ARG A CA 1
ATOM 1456 C C . ARG A 1 196 ? -18.815 19.507 14.842 1.00 12.33 195 ARG A C 1
ATOM 1457 O O . ARG A 1 196 ? -18.929 19.277 13.635 1.00 12.60 195 ARG A O 1
ATOM 1465 N N . ALA A 1 197 ? -17.642 19.852 15.390 1.00 12.85 196 ALA A N 1
ATOM 1466 C CA . ALA A 1 197 ? -16.438 19.970 14.569 1.00 13.36 196 ALA A CA 1
ATOM 1467 C C . ALA A 1 197 ? -16.128 18.661 13.852 1.00 12.71 196 ALA A C 1
ATOM 1468 O O . ALA A 1 197 ? -15.697 18.660 12.692 1.00 13.58 196 ALA A O 1
ATOM 1470 N N . ALA A 1 198 ? -16.325 17.535 14.520 1.00 12.90 197 ALA A N 1
ATOM 1471 C CA . ALA A 1 198 ? -16.111 16.240 13.886 1.00 12.42 197 ALA A CA 1
ATOM 1472 C C . ALA A 1 198 ? -17.042 16.070 12.681 1.00 11.97 197 ALA A C 1
ATOM 1473 O O . ALA A 1 198 ? -16.625 15.641 11.615 1.00 12.39 197 ALA A O 1
ATOM 1487 N N . LEU A 1 200 ? -18.455 18.495 10.919 1.00 12.35 199 LEU A N 1
ATOM 1488 C CA . LEU A 1 200 ? -18.133 19.481 9.899 1.00 13.13 199 LEU A CA 1
ATOM 1489 C C . LEU A 1 200 ? -17.051 18.983 8.933 1.00 13.18 199 LEU A C 1
ATOM 1490 O O . LEU A 1 200 ? -16.973 19.479 7.811 1.00 14.92 199 LEU A O 1
ATOM 1495 N N . ARG A 1 201 ? -16.246 17.993 9.342 1.00 13.22 200 ARG A N 1
ATOM 1496 C CA . ARG A 1 201 ? -15.246 17.411 8.452 1.00 14.19 200 ARG A CA 1
ATOM 1497 C C . ARG A 1 201 ? -15.868 16.860 7.180 1.00 13.25 200 ARG A C 1
ATOM 1498 O O . ARG A 1 201 ? -15.179 16.761 6.161 1.00 13.73 200 ARG A O 1
ATOM 1506 N N . ILE A 1 202 ? -17.152 16.485 7.218 1.00 12.24 201 ILE A N 1
ATOM 1507 C CA . ILE A 1 202 ? -17.776 15.841 6.061 1.00 12.16 201 ILE A CA 1
ATOM 1508 C C . ILE A 1 202 ? -17.790 16.758 4.848 1.00 13.07 201 ILE A C 1
ATOM 1509 O O . ILE A 1 202 ? -17.844 16.286 3.716 1.00 13.27 201 ILE A O 1
ATOM 1514 N N . TYR A 1 203 ? -17.776 18.072 5.060 1.00 12.94 202 TYR A N 1
ATOM 1515 C CA . TYR A 1 203 ? -17.873 19.026 3.964 1.00 13.44 202 TYR A CA 1
ATOM 1516 C C . TYR A 1 203 ? -16.534 19.295 3.286 1.00 14.40 202 TYR A C 1
ATOM 1517 O O . TYR A 1 203 ? -16.505 19.901 2.206 1.00 15.56 202 TYR A O 1
ATOM 1526 N N . GLU A 1 204 ? -15.428 18.878 3.883 1.00 14.55 203 GLU A N 1
ATOM 1527 C CA . GLU A 1 204 ? -14.129 19.225 3.330 1.00 15.60 203 GLU A CA 1
ATOM 1528 C C . GLU A 1 204 ? -13.973 18.558 1.975 1.00 15.19 203 GLU A C 1
ATOM 1529 O O . GLU A 1 204 ? -14.123 17.340 1.843 1.00 15.74 203 GLU A O 1
ATOM 1535 N N . ASN A 1 205 ? -13.673 19.366 0.958 1.00 16.33 204 ASN A N 1
ATOM 1536 C CA . ASN A 1 205 ? -13.488 18.896 -0.412 1.00 17.40 204 ASN A CA 1
ATOM 1537 C C . ASN A 1 205 ? -14.752 18.299 -1.023 1.00 16.96 204 ASN A C 1
ATOM 1538 O O . ASN A 1 205 ? -14.681 17.608 -2.042 1.00 18.27 204 ASN A O 1
ATOM 1543 N N . ALA A 1 206 ? -15.920 18.567 -0.451 1.00 14.87 205 ALA A N 1
ATOM 1544 C CA . ALA A 1 206 ? -17.166 18.117 -1.056 1.00 15.13 205 ALA A CA 1
ATOM 1545 C C . ALA A 1 206 ? -17.518 18.999 -2.246 1.00 15.56 205 ALA A C 1
ATOM 1546 O O . ALA A 1 206 ? -17.336 20.218 -2.206 1.00 17.55 205 ALA A O 1
ATOM 1548 N N . LYS A 1 207 ? -18.016 18.388 -3.325 1.00 15.87 206 LYS A N 1
ATOM 1549 C CA . LYS A 1 207 ? -18.418 19.186 -4.481 1.00 16.42 206 LYS A CA 1
ATOM 1550 C C . LYS A 1 207 ? -19.619 20.065 -4.143 1.00 16.20 206 LYS A C 1
ATOM 1551 O O . LYS A 1 207 ? -19.645 21.256 -4.479 1.00 17.72 206 LYS A O 1
ATOM 1557 N N . VAL A 1 208 ? -20.626 19.486 -3.492 1.00 15.39 207 VAL A N 1
ATOM 1558 C CA . VAL A 1 208 ? -21.831 20.174 -3.056 1.00 15.00 207 VAL A CA 1
ATOM 1559 C C . VAL A 1 208 ? -22.026 19.885 -1.574 1.00 14.81 207 VAL A C 1
ATOM 1560 O O . VAL A 1 208 ? -21.957 18.729 -1.144 1.00 15.06 207 VAL A O 1
ATOM 1564 N N . CYS A 1 209 ? -22.253 20.936 -0.799 1.00 14.51 208 CYS A N 1
ATOM 1565 C CA A CYS A 1 209 ? -22.623 20.809 0.605 0.61 14.28 208 CYS A CA 1
ATOM 1566 C CA B CYS A 1 209 ? -22.627 20.815 0.599 0.39 14.51 208 CYS A CA 1
ATOM 1567 C C . CYS A 1 209 ? -24.103 21.136 0.744 1.00 14.35 208 CYS A C 1
ATOM 1568 O O . CYS A 1 209 ? -24.580 22.120 0.184 1.00 16.06 208 CYS A O 1
ATOM 1573 N N . VAL A 1 210 ? -24.819 20.296 1.476 1.00 14.26 209 VAL A N 1
ATOM 1574 C CA . VAL A 1 210 ? -26.252 20.438 1.708 1.00 14.48 209 VAL A CA 1
ATOM 1575 C C . VAL A 1 210 ? -26.439 20.687 3.195 1.00 13.91 209 VAL A C 1
ATOM 1576 O O . VAL A 1 210 ? -26.101 19.828 4.025 1.00 14.02 209 VAL A O 1
ATOM 1580 N N . VAL A 1 211 ? -26.937 21.877 3.530 1.00 14.11 210 VAL A N 1
ATOM 1581 C CA . VAL A 1 211 ? -27.097 22.313 4.908 1.00 13.94 210 VAL A CA 1
ATOM 1582 C C . VAL A 1 211 ? -28.574 22.439 5.249 1.00 13.78 210 VAL A C 1
ATOM 1583 O O . VAL A 1 211 ? -29.433 22.575 4.375 1.00 14.24 210 VAL A O 1
ATOM 1587 N N . ASN A 1 212 ? -28.854 22.413 6.556 1.00 13.92 211 ASN A N 1
ATOM 1588 C CA . ASN A 1 212 ? -30.194 22.605 7.094 1.00 13.89 211 ASN A CA 1
ATOM 1589 C C . ASN A 1 212 ? -30.357 24.080 7.442 1.00 14.49 211 ASN A C 1
ATOM 1590 O O . ASN A 1 212 ? -29.745 24.575 8.396 1.00 15.00 211 ASN A O 1
ATOM 1595 N N . ALA A 1 213 ? -31.202 24.783 6.678 1.00 15.16 212 ALA A N 1
ATOM 1596 C CA . ALA A 1 213 ? -31.431 26.203 6.907 1.00 16.37 212 ALA A CA 1
ATOM 1597 C C . ALA A 1 213 ? -31.984 26.485 8.297 1.00 17.53 212 ALA A C 1
ATOM 1598 O O . ALA A 1 213 ? -31.855 27.613 8.784 1.00 19.28 212 ALA A O 1
ATOM 1600 N N . ASP A 1 214 ? -32.603 25.495 8.941 1.00 16.59 213 ASP A N 1
ATOM 1601 C CA . ASP A 1 214 ? -33.182 25.661 10.267 1.00 17.53 213 ASP A CA 1
ATOM 1602 C C . ASP A 1 214 ? -32.236 25.262 11.389 1.00 17.88 213 ASP A C 1
ATOM 1603 O O . ASP A 1 214 ? -32.631 25.311 12.557 1.00 19.73 213 ASP A O 1
ATOM 1608 N N . ASP A 1 215 ? -31.008 24.863 11.079 1.00 16.06 214 ASP A N 1
ATOM 1609 C CA . ASP A 1 215 ? -30.065 24.435 12.114 1.00 15.71 214 ASP A CA 1
ATOM 1610 C C . ASP A 1 215 ? -28.704 25.026 11.769 1.00 16.22 214 ASP A C 1
ATOM 1611 O O . ASP A 1 215 ? -27.957 24.457 10.974 1.00 15.70 214 ASP A O 1
ATOM 1616 N N . ALA A 1 216 ? -28.366 26.144 12.412 1.00 17.02 215 ALA A N 1
ATOM 1617 C CA . ALA A 1 216 ? -27.132 26.854 12.100 1.00 17.60 215 ALA A CA 1
ATOM 1618 C C . ALA A 1 216 ? -25.894 26.002 12.350 1.00 16.37 215 ALA A C 1
ATOM 1619 O O . ALA A 1 216 ? -24.850 26.254 11.743 1.00 17.56 215 ALA A O 1
ATOM 1621 N N . LEU A 1 217 ? -25.977 24.993 13.221 1.00 15.30 216 LEU A N 1
ATOM 1622 C CA . LEU A 1 217 ? -24.788 24.201 13.505 1.00 15.69 216 LEU A CA 1
ATOM 1623 C C . LEU A 1 217 ? -24.418 23.287 12.346 1.00 14.75 216 LEU A C 1
ATOM 1624 O O . LEU A 1 217 ? -23.307 22.751 12.328 1.00 15.00 216 LEU A O 1
ATOM 1629 N N . THR A 1 218 ? -25.326 23.087 11.385 1.00 14.32 217 THR A N 1
ATOM 1630 C CA . THR A 1 218 ? -25.009 22.300 10.202 1.00 14.02 217 THR A CA 1
ATOM 1631 C C . THR A 1 218 ? -24.222 23.090 9.177 1.00 15.25 217 THR A C 1
ATOM 1632 O O . THR A 1 218 ? -23.771 22.507 8.186 1.00 15.95 217 THR A O 1
ATOM 1636 N N . MET A 1 219 ? -24.046 24.383 9.397 1.00 16.16 218 MET A N 1
ATOM 1637 C CA A MET A 1 219 ? -23.379 25.272 8.448 0.36 17.60 218 MET A CA 1
ATOM 1638 C CA B MET A 1 219 ? -23.372 25.175 8.397 0.64 17.54 218 MET A CA 1
ATOM 1639 C C . MET A 1 219 ? -21.876 25.254 8.683 1.00 18.73 218 MET A C 1
ATOM 1640 O O . MET A 1 219 ? -21.448 25.308 9.840 1.00 19.73 218 MET A O 1
ATOM 1649 N N . PRO A 1 220 ? -21.055 25.236 7.639 1.00 21.00 219 PRO A N 1
ATOM 1650 C CA . PRO A 1 220 ? -19.613 25.417 7.845 1.00 23.68 219 PRO A CA 1
ATOM 1651 C C . PRO A 1 220 ? -19.333 26.665 8.680 1.00 27.69 219 PRO A C 1
ATOM 1652 O O . PRO A 1 220 ? -20.059 27.660 8.613 1.00 28.66 219 PRO A O 1
ATOM 1656 N N . ILE A 1 221 ? -18.262 26.611 9.479 1.00 32.62 220 ILE A N 1
ATOM 1657 C CA . ILE A 1 221 ? -17.931 27.743 10.346 1.00 38.91 220 ILE A CA 1
ATOM 1658 C C . ILE A 1 221 ? -17.606 28.983 9.521 1.00 43.23 220 ILE A C 1
ATOM 1659 O O . ILE A 1 221 ? -17.956 30.108 9.903 1.00 44.16 220 ILE A O 1
ATOM 1664 N N . ARG A 1 222 ? -16.947 28.805 8.380 1.00 46.56 221 ARG A N 1
ATOM 1665 C CA . ARG A 1 222 ? -16.652 29.922 7.488 1.00 50.66 221 ARG A CA 1
ATOM 1666 C C . ARG A 1 222 ? -17.792 30.123 6.493 1.00 53.07 221 ARG A C 1
ATOM 1667 O O . ARG A 1 222 ? -18.431 31.176 6.467 1.00 54.76 221 ARG A O 1
ATOM 1669 N N . ARG A 1 227 ? -22.131 28.987 0.082 1.00 39.70 226 ARG A N 1
ATOM 1670 C CA . ARG A 1 227 ? -22.150 28.337 -1.213 1.00 38.27 226 ARG A CA 1
ATOM 1671 C C . ARG A 1 227 ? -22.772 26.941 -1.083 1.00 33.58 226 ARG A C 1
ATOM 1672 O O . ARG A 1 227 ? -22.742 26.154 -2.025 1.00 35.74 226 ARG A O 1
ATOM 1680 N N . CYS A 1 228 ? -23.355 26.634 0.076 1.00 26.66 227 CYS A N 1
ATOM 1681 C CA . CYS A 1 228 ? -24.062 25.372 0.226 1.00 21.13 227 CYS A CA 1
ATOM 1682 C C . CYS A 1 228 ? -25.510 25.482 -0.252 1.00 20.18 227 CYS A C 1
ATOM 1683 O O . CYS A 1 228 ? -26.146 26.538 -0.162 1.00 22.73 227 CYS A O 1
ATOM 1686 N N . VAL A 1 229 ? -26.016 24.369 -0.786 1.00 17.71 228 VAL A N 1
ATOM 1687 C CA . VAL A 1 229 ? -27.445 24.188 -1.020 1.00 17.57 228 VAL A CA 1
ATOM 1688 C C . VAL A 1 229 ? -28.124 23.978 0.323 1.00 16.74 228 VAL A C 1
ATOM 1689 O O . VAL A 1 229 ? -27.550 23.351 1.219 1.00 19.36 228 VAL A O 1
ATOM 1693 N N . SER A 1 230 ? -29.337 24.498 0.494 1.00 16.50 229 SER A N 1
ATOM 1694 C CA . SER A 1 230 ? -30.021 24.346 1.771 1.00 16.09 229 SER A CA 1
ATOM 1695 C C . SER A 1 230 ? -31.382 23.677 1.637 1.00 14.95 229 SER A C 1
ATOM 1696 O O . SER A 1 230 ? -32.066 23.789 0.613 1.00 15.86 229 SER A O 1
ATOM 1699 N N . PHE A 1 231 ? -31.789 23.010 2.719 1.00 14.08 230 PHE A N 1
ATOM 1700 C CA . PHE A 1 231 ? -33.150 22.535 2.883 1.00 14.14 230 PHE A CA 1
ATOM 1701 C C . PHE A 1 231 ? -33.710 23.060 4.196 1.00 14.23 230 PHE A C 1
ATOM 1702 O O . PHE A 1 231 ? -32.972 23.330 5.143 1.00 15.50 230 PHE A O 1
ATOM 1710 N N . GLY A 1 232 ? -35.024 23.213 4.258 1.00 15.27 231 GLY A N 1
ATOM 1711 C CA . GLY A 1 232 ? -35.646 23.676 5.487 1.00 16.79 231 GLY A CA 1
ATOM 1712 C C . GLY A 1 232 ? -37.154 23.584 5.387 1.00 16.80 231 GLY A C 1
ATOM 1713 O O . GLY A 1 232 ? -37.709 23.113 4.392 1.00 17.31 231 GLY A O 1
ATOM 1714 N N . VAL A 1 233 ? -37.825 24.032 6.445 1.00 17.38 232 VAL A N 1
ATOM 1715 C CA . VAL A 1 233 ? -39.285 23.973 6.476 1.00 18.78 232 VAL A CA 1
ATOM 1716 C C . VAL A 1 233 ? -39.893 25.131 5.693 1.00 19.89 232 VAL A C 1
ATOM 1717 O O . VAL A 1 233 ? -40.575 24.930 4.679 1.00 20.58 232 VAL A O 1
ATOM 1721 N N . ASN A 1 234 ? -39.657 26.359 6.155 1.00 21.60 233 ASN A N 1
ATOM 1722 C CA . ASN A 1 234 ? -40.243 27.551 5.558 1.00 24.64 233 ASN A CA 1
ATOM 1723 C C . ASN A 1 234 ? -39.235 28.354 4.764 1.00 26.22 233 ASN A C 1
ATOM 1724 O O . ASN A 1 234 ? -39.580 29.419 4.241 1.00 28.81 233 ASN A O 1
ATOM 1729 N N . MET A 1 235 ? -37.988 27.912 4.718 1.00 25.99 234 MET A N 1
ATOM 1730 C CA . MET A 1 235 ? -36.969 28.557 3.915 1.00 27.19 234 MET A CA 1
ATOM 1731 C C . MET A 1 235 ? -35.988 27.486 3.477 1.00 23.53 234 MET A C 1
ATOM 1732 O O . MET A 1 235 ? -35.999 26.363 3.986 1.00 23.06 234 MET A O 1
ATOM 1737 N N . GLY A 1 236 ? -35.176 27.835 2.491 1.00 23.08 235 GLY A N 1
ATOM 1738 C CA . GLY A 1 236 ? -34.226 26.920 1.901 1.00 21.75 235 GLY A CA 1
ATOM 1739 C C . GLY A 1 236 ? -34.432 26.757 0.407 1.00 19.44 235 GLY A C 1
ATOM 1740 O O . GLY A 1 236 ? -35.531 27.005 -0.111 1.00 20.32 235 GLY A O 1
ATOM 1741 N N . ASP A 1 237 ? -33.372 26.347 -0.301 1.00 18.48 236 ASP A N 1
ATOM 1742 C CA . ASP A 1 237 ? -33.521 25.993 -1.709 1.00 18.78 236 ASP A CA 1
ATOM 1743 C C . ASP A 1 237 ? -34.546 24.884 -1.888 1.00 17.83 236 ASP A C 1
ATOM 1744 O O . ASP A 1 237 ? -35.305 24.889 -2.864 1.00 19.63 236 ASP A O 1
ATOM 1749 N N . TYR A 1 238 ? -34.551 23.918 -0.973 1.00 15.94 237 TYR A N 1
ATOM 1750 C CA . TYR A 1 238 ? -35.517 22.828 -0.896 1.00 15.23 237 TYR A CA 1
ATOM 1751 C C . TYR A 1 238 ? -36.329 23.090 0.363 1.00 15.64 237 TYR A C 1
ATOM 1752 O O . TYR A 1 238 ? -35.750 23.277 1.431 1.00 16.80 237 TYR A O 1
ATOM 1761 N N . HIS A 1 239 ? -37.653 23.176 0.242 1.00 15.85 238 HIS A N 1
ATOM 1762 C CA . HIS A 1 239 ? -38.458 23.579 1.386 1.00 16.35 238 HIS A CA 1
ATOM 1763 C C . HIS A 1 239 ? -39.858 22.999 1.264 1.00 15.98 238 HIS A C 1
ATOM 1764 O O . HIS A 1 239 ? -40.206 22.360 0.271 1.00 16.02 238 HIS A O 1
ATOM 1771 N N . LEU A 1 240 ? -40.657 23.208 2.304 1.00 16.95 239 LEU A N 1
ATOM 1772 C CA . LEU A 1 240 ? -42.034 22.734 2.330 1.00 17.98 239 LEU A CA 1
ATOM 1773 C C . LEU A 1 240 ? -43.011 23.870 2.032 1.00 20.39 239 LEU A C 1
ATOM 1774 O O . LEU A 1 240 ? -42.746 25.037 2.321 1.00 22.84 239 LEU A O 1
ATOM 1779 N N . ASN A 1 241 ? -44.165 23.502 1.483 1.00 20.63 240 ASN A N 1
ATOM 1780 C CA . ASN A 1 241 ? -45.248 24.428 1.136 1.00 23.82 240 ASN A CA 1
ATOM 1781 C C . ASN A 1 241 ? -46.511 23.806 1.708 1.00 26.54 240 ASN A C 1
ATOM 1782 O O . ASN A 1 241 ? -46.867 22.689 1.334 1.00 27.08 240 ASN A O 1
ATOM 1787 N N . HIS A 1 242 ? -47.152 24.487 2.654 1.00 30.15 241 HIS A N 1
ATOM 1788 C CA . HIS A 1 242 ? -48.308 23.898 3.340 1.00 36.65 241 HIS A CA 1
ATOM 1789 C C . HIS A 1 242 ? -49.641 24.337 2.724 1.00 38.04 241 HIS A C 1
ATOM 1790 O O . HIS A 1 242 ? -49.735 25.400 2.109 1.00 39.03 241 HIS A O 1
ATOM 1797 N N . GLU A 1 246 ? -52.502 19.830 3.900 1.00 27.57 245 GLU A N 1
ATOM 1798 C CA A GLU A 1 246 ? -51.707 19.356 2.769 0.48 25.99 245 GLU A CA 1
ATOM 1799 C CA B GLU A 1 246 ? -51.668 19.287 2.836 0.52 26.88 245 GLU A CA 1
ATOM 1800 C C . GLU A 1 246 ? -50.283 19.920 2.820 1.00 24.89 245 GLU A C 1
ATOM 1801 O O . GLU A 1 246 ? -50.100 21.088 3.135 1.00 26.82 245 GLU A O 1
ATOM 1812 N N . THR A 1 247 ? -49.289 19.108 2.482 1.00 20.59 246 THR A N 1
ATOM 1813 C CA . THR A 1 247 ? -47.898 19.531 2.477 1.00 18.88 246 THR A CA 1
ATOM 1814 C C . THR A 1 247 ? -47.232 19.088 1.183 1.00 16.27 246 THR A C 1
ATOM 1815 O O . THR A 1 247 ? -47.439 17.965 0.709 1.00 16.67 246 THR A O 1
ATOM 1819 N N . TRP A 1 248 ? -46.435 19.982 0.618 1.00 14.97 247 TRP A N 1
ATOM 1820 C CA . TRP A 1 248 ? -45.684 19.717 -0.597 1.00 14.08 247 TRP A CA 1
ATOM 1821 C C . TRP A 1 248 ? -44.192 19.889 -0.355 1.00 14.27 247 TRP A C 1
ATOM 1822 O O . TRP A 1 248 ? -43.767 20.808 0.355 1.00 15.45 247 TRP A O 1
ATOM 1833 N N . LEU A 1 249 ? -43.410 19.050 -1.023 1.00 14.10 248 LEU A N 1
ATOM 1834 C CA . LEU A 1 249 ? -41.990 19.311 -1.214 1.00 13.85 248 LEU A CA 1
ATOM 1835 C C . LEU A 1 249 ? -41.843 20.257 -2.393 1.00 14.83 248 LEU A C 1
ATOM 1836 O O . LEU A 1 249 ? -42.481 20.073 -3.432 1.00 14.54 248 LEU A O 1
ATOM 1841 N N . ARG A 1 250 ? -40.985 21.259 -2.228 1.00 15.40 249 ARG A N 1
ATOM 1842 C CA . ARG A 1 250 ? -40.731 22.234 -3.271 1.00 15.80 249 ARG A CA 1
ATOM 1843 C C . ARG A 1 250 ? -39.236 22.434 -3.455 1.00 16.29 249 ARG A C 1
ATOM 1844 O O . ARG A 1 250 ? -38.439 22.264 -2.526 1.00 16.75 249 ARG A O 1
ATOM 1852 N N . VAL A 1 251 ? -38.867 22.843 -4.661 1.00 16.65 250 VAL A N 1
ATOM 1853 C CA . VAL A 1 251 ? -37.508 23.251 -4.965 1.00 17.48 250 VAL A CA 1
ATOM 1854 C C . VAL A 1 251 ? -37.598 24.640 -5.581 1.00 17.14 250 VAL A C 1
ATOM 1855 O O . VAL A 1 251 ? -38.216 24.817 -6.638 1.00 16.99 250 VAL A O 1
ATOM 1859 N N . LYS A 1 252 ? -37.018 25.628 -4.906 1.00 18.77 251 LYS A N 1
ATOM 1860 C CA . LYS A 1 252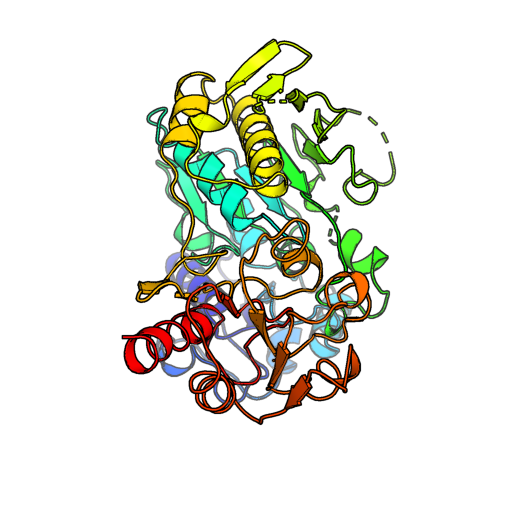 ? -36.995 27.008 -5.394 1.00 20.68 251 LYS A CA 1
ATOM 1861 C C . LYS A 1 252 ? -38.381 27.481 -5.827 1.00 20.93 251 LYS A C 1
ATOM 1862 O O . LYS A 1 252 ? -38.547 28.124 -6.868 1.00 22.66 251 LYS A O 1
ATOM 1868 N N . GLY A 1 253 ? -39.392 27.179 -5.012 1.00 19.45 252 GLY A N 1
ATOM 1869 C CA . GLY A 1 253 ? -40.741 27.648 -5.253 1.00 18.94 252 GLY A CA 1
ATOM 1870 C C . GLY A 1 253 ? -41.588 26.755 -6.140 1.00 18.47 252 GLY A C 1
ATOM 1871 O O . GLY A 1 253 ? -42.797 26.988 -6.250 1.00 19.81 252 GLY A O 1
ATOM 1872 N N . GLU A 1 254 ? -41.004 25.726 -6.744 1.00 16.33 253 GLU A N 1
ATOM 1873 C CA . GLU A 1 254 ? -41.707 24.817 -7.641 1.00 15.66 253 GLU A CA 1
ATOM 1874 C C . GLU A 1 254 ? -42.127 23.563 -6.882 1.00 14.41 253 GLU A C 1
ATOM 1875 O O . GLU A 1 254 ? -41.285 22.889 -6.277 1.00 14.59 253 GLU A O 1
ATOM 1881 N N . LYS A 1 255 ? -43.418 23.240 -6.919 1.00 13.76 254 LYS A N 1
ATOM 1882 C CA . LYS A 1 255 ? -43.872 21.991 -6.320 1.00 13.77 254 LYS A CA 1
ATOM 1883 C C . LYS A 1 255 ? -43.277 20.804 -7.061 1.00 12.76 254 LYS A C 1
ATOM 1884 O O . LYS A 1 255 ? -43.366 20.724 -8.293 1.00 13.12 254 LYS A O 1
ATOM 1890 N N . VAL A 1 256 ? -42.745 19.847 -6.297 1.00 13.06 255 VAL A N 1
ATOM 1891 C CA . VAL A 1 256 ? -42.278 18.583 -6.856 1.00 13.44 255 VAL A CA 1
ATOM 1892 C C . VAL A 1 256 ? -42.983 17.353 -6.291 1.00 13.26 255 VAL A C 1
ATOM 1893 O O . VAL A 1 256 ? -43.000 16.317 -6.969 1.00 14.05 255 VAL A O 1
ATOM 1897 N N . LEU A 1 257 ? -43.567 17.390 -5.089 1.00 13.31 256 LEU A N 1
ATOM 1898 C CA . LEU A 1 257 ? -44.229 16.194 -4.572 1.00 13.52 256 LEU A CA 1
ATOM 1899 C C . LEU A 1 257 ? -45.222 16.562 -3.482 1.00 13.57 256 LEU A C 1
ATOM 1900 O O . LEU A 1 257 ? -44.861 17.226 -2.509 1.00 14.94 256 LEU A O 1
ATOM 1905 N N . ASN A 1 258 ? -46.453 16.095 -3.625 1.00 13.22 257 ASN A N 1
ATOM 1906 C CA . ASN A 1 258 ? -47.432 16.147 -2.546 1.00 13.99 257 ASN A CA 1
ATOM 1907 C C . ASN A 1 258 ? -47.145 14.971 -1.620 1.00 14.38 257 ASN A C 1
ATOM 1908 O O . ASN A 1 258 ? -47.145 13.818 -2.061 1.00 14.45 257 ASN A O 1
ATOM 1913 N N . VAL A 1 259 ? -46.849 15.260 -0.351 1.00 14.58 258 VAL A N 1
ATOM 1914 C CA . VAL A 1 259 ? -46.392 14.216 0.562 1.00 15.55 258 VAL A CA 1
ATOM 1915 C C . VAL A 1 259 ? -47.460 13.180 0.873 1.00 15.76 258 VAL A C 1
ATOM 1916 O O . VAL A 1 259 ? -47.145 12.153 1.481 1.00 16.35 258 VAL A O 1
ATOM 1920 N N . LYS A 1 260 ? -48.705 13.379 0.437 1.00 16.15 259 LYS A N 1
ATOM 1921 C CA . LYS A 1 260 ? -49.671 12.288 0.545 1.00 17.04 259 LYS A CA 1
ATOM 1922 C C . LYS A 1 260 ? -49.208 11.054 -0.224 1.00 17.09 259 LYS A C 1
ATOM 1923 O O . LYS A 1 260 ? -49.668 9.946 0.067 1.00 17.99 259 LYS A O 1
ATOM 1929 N N . GLU A 1 261 ? -48.322 11.223 -1.206 1.00 16.36 260 GLU A N 1
ATOM 1930 C CA . GLU A 1 261 ? -47.781 10.106 -1.969 1.00 16.73 260 GLU A CA 1
ATOM 1931 C C . GLU A 1 261 ? -46.642 9.393 -1.253 1.00 16.23 260 GLU A C 1
ATOM 1932 O O . GLU A 1 261 ? -46.260 8.296 -1.677 1.00 17.42 260 GLU A O 1
ATOM 1938 N N . MET A 1 262 ? -46.075 9.988 -0.206 1.00 16.59 261 MET A N 1
ATOM 1939 C CA . MET A 1 262 ? -45.067 9.307 0.588 1.00 16.34 261 MET A CA 1
ATOM 1940 C C . MET A 1 262 ? -45.732 8.341 1.556 1.00 17.68 261 MET A C 1
ATOM 1941 O O . MET A 1 262 ? -46.881 8.523 1.956 1.00 18.78 261 MET A O 1
ATOM 1946 N N . LYS A 1 263 ? -44.980 7.319 1.943 1.00 17.55 262 LYS A N 1
ATOM 1947 C CA . LYS A 1 263 ? -45.407 6.389 2.979 1.00 18.36 262 LYS A CA 1
ATOM 1948 C C . LYS A 1 263 ? -44.945 6.843 4.355 1.00 19.43 262 LYS A C 1
ATOM 1949 O O . LYS A 1 263 ? -45.603 6.540 5.353 1.00 23.79 262 LYS A O 1
ATOM 1955 N N . LEU A 1 264 ? -43.861 7.605 4.420 1.00 18.99 263 LEU A N 1
ATOM 1956 C CA . LEU A 1 264 ? -43.435 8.235 5.659 1.00 19.15 263 LEU A CA 1
ATOM 1957 C C . LEU A 1 264 ? -44.316 9.439 5.969 1.00 18.60 263 LEU A C 1
ATOM 1958 O O . LEU A 1 264 ? -44.862 10.085 5.071 1.00 19.46 263 LEU A O 1
ATOM 1963 N N . SER A 1 265 ? -44.402 9.785 7.247 1.00 19.23 264 SER A N 1
ATOM 1964 C CA . SER A 1 265 ? -45.103 10.992 7.654 1.00 20.34 264 SER A CA 1
ATOM 1965 C C . SER A 1 265 ? -44.307 11.702 8.740 1.00 19.52 264 SER A C 1
ATOM 1966 O O . SER A 1 265 ? -43.308 11.192 9.254 1.00 18.97 264 SER A O 1
ATOM 1969 N N . GLY A 1 266 ? -44.772 12.899 9.086 1.00 19.95 265 GLY A N 1
ATOM 1970 C CA . GLY A 1 266 ? -44.099 13.740 10.046 1.00 20.27 265 GLY A CA 1
ATOM 1971 C C . GLY A 1 266 ? -43.188 14.746 9.372 1.00 18.14 265 GLY A C 1
ATOM 1972 O O . GLY A 1 266 ? -42.451 14.415 8.443 1.00 16.22 265 GLY A O 1
ATOM 1973 N N . GLN A 1 267 ? -43.225 15.984 9.856 1.00 19.05 266 GLN A N 1
ATOM 1974 C CA . GLN A 1 267 ? -42.427 17.045 9.268 1.00 18.65 266 GLN A CA 1
ATOM 1975 C C . GLN A 1 267 ? -40.952 16.676 9.154 1.00 16.72 266 GLN A C 1
ATOM 1976 O O . GLN A 1 267 ? -40.316 16.983 8.143 1.00 16.20 266 GLN A O 1
ATOM 1982 N N . HIS A 1 268 ? -40.373 16.038 10.180 1.00 16.81 267 HIS A N 1
ATOM 1983 C CA . HIS A 1 268 ? -38.946 15.727 10.105 1.00 16.41 267 HIS A CA 1
ATOM 1984 C C . HIS A 1 268 ? -38.648 14.721 8.993 1.00 15.57 267 HIS A C 1
ATOM 1985 O O . HIS A 1 268 ? -37.557 14.737 8.417 1.00 14.84 267 HIS A O 1
ATOM 1992 N N . ASN A 1 269 ? -39.604 13.857 8.653 1.00 14.59 268 ASN A N 1
ATOM 1993 C CA . ASN A 1 269 ? -39.402 12.972 7.511 1.00 13.82 268 ASN A CA 1
ATOM 1994 C C . ASN A 1 269 ? -39.597 13.684 6.188 1.00 12.75 268 ASN A C 1
ATOM 1995 O O . ASN A 1 269 ? -38.975 13.293 5.197 1.00 13.07 268 ASN A O 1
ATOM 2000 N N . TYR A 1 270 ? -40.415 14.735 6.162 1.00 13.20 269 TYR A N 1
ATOM 2001 C CA . TYR A 1 270 ? -40.501 15.547 4.950 1.00 13.49 269 TYR A CA 1
ATOM 2002 C C . TYR A 1 270 ? -39.210 16.323 4.716 1.00 13.15 269 TYR A C 1
ATOM 2003 O O . TYR A 1 270 ? -38.758 16.431 3.572 1.00 13.07 269 TYR A O 1
ATOM 2012 N N . THR A 1 271 ? -38.578 16.857 5.776 1.00 13.17 270 THR A N 1
ATOM 2013 C CA . THR A 1 271 ? -37.268 17.479 5.553 1.00 13.62 270 THR A CA 1
ATOM 2014 C C . THR A 1 271 ? -36.194 16.429 5.251 1.00 12.76 270 THR A C 1
ATOM 2015 O O . THR A 1 271 ? -35.266 16.719 4.499 1.00 13.14 270 THR A O 1
ATOM 2019 N N . ASN A 1 272 ? -36.311 15.207 5.795 1.00 12.48 271 ASN A N 1
ATOM 2020 C CA . ASN A 1 272 ? -35.412 14.137 5.357 1.00 12.15 271 ASN A CA 1
ATOM 2021 C C . ASN A 1 272 ? -35.553 13.898 3.858 1.00 11.97 271 ASN A C 1
ATOM 2022 O O . ASN A 1 272 ? -34.556 13.715 3.155 1.00 12.17 271 ASN A O 1
ATOM 2027 N N . ALA A 1 273 ? -36.787 13.937 3.351 1.00 12.18 272 ALA A N 1
ATOM 2028 C CA . ALA A 1 273 ? -37.015 13.751 1.926 1.00 12.51 272 ALA A CA 1
ATOM 2029 C C . ALA A 1 273 ? -36.381 14.877 1.119 1.00 12.37 272 ALA A C 1
ATOM 2030 O O . ALA A 1 273 ? -35.776 14.632 0.066 1.00 12.23 272 ALA A O 1
ATOM 2032 N N . LEU A 1 274 ? -36.501 16.118 1.602 1.00 12.24 273 LEU A N 1
ATOM 2033 C CA . LEU A 1 274 ? -35.852 17.246 0.938 1.00 12.59 273 LEU A CA 1
ATOM 2034 C C . LEU A 1 274 ? -34.348 17.064 0.881 1.00 12.03 273 LEU A C 1
ATOM 2035 O O . LEU A 1 274 ? -33.730 17.303 -0.157 1.00 12.96 273 LEU A O 1
ATOM 2040 N N . ALA A 1 275 ? -33.735 16.669 2.001 1.00 12.04 274 ALA A N 1
ATOM 2041 C CA . ALA A 1 275 ? -32.290 16.487 2.020 1.00 11.86 274 ALA A CA 1
ATOM 2042 C C . ALA A 1 275 ? -31.874 15.386 1.062 1.00 11.88 274 ALA A C 1
ATOM 2043 O O . ALA A 1 275 ? -30.898 15.531 0.317 1.00 12.37 274 ALA A O 1
ATOM 2045 N N . ALA A 1 276 ? -32.616 14.273 1.051 1.00 11.44 275 ALA A N 1
ATOM 2046 C CA . ALA A 1 276 ? -32.306 13.191 0.121 1.00 11.65 275 ALA A CA 1
ATOM 2047 C C . ALA A 1 276 ? -32.397 13.666 -1.319 1.00 12.13 275 ALA A C 1
ATOM 2048 O O . ALA A 1 276 ? -31.541 13.334 -2.144 1.00 12.28 275 ALA A O 1
ATOM 2050 N N . LEU A 1 277 ? -33.442 14.430 -1.648 1.00 12.29 276 LEU A N 1
ATOM 2051 C CA . LEU A 1 277 ? -33.581 14.916 -3.017 1.00 12.92 276 LEU A CA 1
ATOM 2052 C C . LEU A 1 277 ? -32.446 15.867 -3.385 1.00 12.66 276 LEU A C 1
ATOM 2053 O O . LEU A 1 277 ? -31.925 15.823 -4.511 1.00 13.83 276 LEU A O 1
ATOM 2058 N N . ALA A 1 278 ? -32.057 16.748 -2.460 1.00 12.57 277 ALA A N 1
ATOM 2059 C CA . ALA A 1 278 ? -30.958 17.658 -2.746 1.00 13.32 277 ALA A CA 1
ATOM 2060 C C . ALA A 1 278 ? -29.671 16.891 -3.018 1.00 12.64 277 ALA A C 1
ATOM 2061 O O . ALA A 1 278 ? -28.907 17.240 -3.927 1.00 13.70 277 ALA A O 1
ATOM 2063 N N . LEU A 1 279 ? -29.413 15.835 -2.248 1.00 12.48 278 LEU A N 1
ATOM 2064 C CA . LEU A 1 279 ? -28.217 15.030 -2.460 1.00 12.37 278 LEU A CA 1
ATOM 2065 C C . LEU A 1 279 ? -28.289 14.280 -3.779 1.00 12.82 278 LEU A C 1
ATOM 2066 O O . LEU A 1 279 ? -27.298 14.209 -4.520 1.00 13.12 278 LEU A O 1
ATOM 2071 N N . ALA A 1 280 ? -29.448 13.695 -4.076 1.00 12.78 279 ALA A N 1
ATOM 2072 C CA . ALA A 1 280 ? -29.630 12.966 -5.325 1.00 13.52 279 ALA A CA 1
ATOM 2073 C C . ALA A 1 280 ? -29.462 13.889 -6.524 1.00 13.37 279 ALA A C 1
ATOM 2074 O O . ALA A 1 280 ? -28.799 13.524 -7.509 1.00 14.01 279 ALA A O 1
ATOM 2076 N N . ASP A 1 281 ? -30.038 15.092 -6.452 1.00 13.63 280 ASP A N 1
ATOM 2077 C CA . ASP A 1 281 ? -29.871 16.065 -7.528 1.00 14.58 280 ASP A CA 1
ATOM 2078 C C . ASP A 1 281 ? -28.392 16.393 -7.722 1.00 14.77 280 ASP A C 1
ATOM 2079 O O . ASP A 1 281 ? -27.893 16.442 -8.848 1.00 15.96 280 ASP A O 1
ATOM 2084 N N . ALA A 1 282 ? -27.679 16.636 -6.621 1.00 14.72 281 ALA A N 1
ATOM 2085 C CA . ALA A 1 282 ? -26.262 16.981 -6.700 1.00 15.37 281 ALA A CA 1
ATOM 2086 C C . ALA A 1 282 ? -25.429 15.841 -7.274 1.00 15.52 281 ALA A C 1
ATOM 2087 O O . ALA A 1 282 ? -24.404 16.081 -7.930 1.00 17.68 281 ALA A O 1
ATOM 2089 N N . ALA A 1 283 ? -25.839 14.603 -7.033 1.00 14.73 282 ALA A N 1
ATOM 2090 C CA . ALA A 1 283 ? -25.160 13.437 -7.569 1.00 15.81 282 ALA A CA 1
ATOM 2091 C C . ALA A 1 283 ? -25.536 13.162 -9.018 1.00 16.62 282 ALA A C 1
ATOM 2092 O O . ALA A 1 283 ? -25.004 12.221 -9.619 1.00 19.05 282 ALA A O 1
ATOM 2094 N N . GLY A 1 284 ? -26.438 13.949 -9.594 1.00 16.61 283 GLY A N 1
ATOM 2095 C CA . GLY A 1 284 ? -26.807 13.787 -10.982 1.00 18.31 283 GLY A CA 1
ATOM 2096 C C . GLY A 1 284 ? -27.901 12.781 -11.248 1.00 18.10 283 GLY A C 1
ATOM 2097 O O . GLY A 1 284 ? -28.110 12.415 -12.408 1.00 20.21 283 GLY A O 1
ATOM 2098 N N . LEU A 1 285 ? -28.607 12.319 -10.225 1.00 16.84 284 LEU A N 1
ATOM 2099 C CA . LEU A 1 285 ? -29.651 11.334 -10.465 1.00 17.02 284 LEU A CA 1
ATOM 2100 C C . LEU A 1 285 ? -30.873 12.011 -11.083 1.00 17.21 284 LEU A C 1
ATOM 2101 O O . LEU A 1 285 ? -31.185 13.155 -10.753 1.00 18.29 284 LEU A O 1
ATOM 2106 N N . PRO A 1 286 ? -31.589 11.323 -11.977 1.00 17.38 285 PRO A N 1
ATOM 2107 C CA . PRO A 1 286 ? -32.760 11.944 -12.605 1.00 18.76 285 PRO A CA 1
ATOM 2108 C C . PRO A 1 286 ? -33.868 12.216 -11.600 1.00 19.41 285 PRO A C 1
ATOM 2109 O O . PRO A 1 286 ? -34.205 11.385 -10.758 1.00 18.07 285 PRO A O 1
ATOM 2113 N N . ARG A 1 287 ? -34.472 13.386 -11.747 1.00 22.06 286 ARG A N 1
ATOM 2114 C CA A ARG A 1 287 ? -35.483 13.836 -10.804 0.65 23.59 286 ARG A CA 1
ATOM 2115 C CA B ARG A 1 287 ? -35.499 13.840 -10.815 0.35 23.37 286 ARG A CA 1
ATOM 2116 C C . ARG A 1 287 ? -36.685 12.891 -10.768 1.00 23.48 286 ARG A C 1
ATOM 2117 O O . ARG A 1 287 ? -37.221 12.604 -9.689 1.00 24.38 286 ARG A O 1
ATOM 2132 N N . ALA A 1 288 ? -37.140 12.421 -11.933 1.00 24.73 287 ALA A N 1
ATOM 2133 C CA . ALA A 1 288 ? -38.374 11.644 -11.967 1.00 25.25 287 ALA A CA 1
ATOM 2134 C C . ALA A 1 288 ? -38.250 10.361 -11.159 1.00 23.52 287 ALA A C 1
ATOM 2135 O O . ALA A 1 288 ? -39.153 10.018 -10.392 1.00 24.61 287 ALA A O 1
ATOM 2137 N N . SER A 1 289 ? -37.137 9.640 -11.312 1.00 21.61 288 SER A N 1
ATOM 2138 C CA . SER A 1 289 ? -36.948 8.407 -10.560 1.00 19.89 288 SER A CA 1
ATOM 2139 C C . SER A 1 289 ? -36.690 8.692 -9.083 1.00 16.97 288 SER A C 1
ATOM 2140 O O . SER A 1 289 ? -37.064 7.891 -8.222 1.00 16.80 288 SER A O 1
ATOM 2143 N N . SER A 1 290 ? -36.066 9.825 -8.764 1.00 14.94 289 SER A N 1
ATOM 2144 C CA . SER A 1 290 ? -35.869 10.177 -7.360 1.00 14.76 289 SER A CA 1
ATOM 2145 C C . SER A 1 290 ? -37.196 10.422 -6.671 1.00 14.75 289 SER A C 1
ATOM 2146 O O . SER A 1 290 ? -37.404 9.986 -5.532 1.00 14.97 289 SER A O 1
ATOM 2149 N N . LEU A 1 291 ? -38.096 11.143 -7.336 1.00 15.84 290 LEU A N 1
ATOM 2150 C CA . LEU A 1 291 ? -39.412 11.385 -6.765 1.00 16.34 290 LEU A CA 1
ATOM 2151 C C . LEU A 1 291 ? -40.179 10.078 -6.602 1.00 16.99 290 LEU A C 1
ATOM 2152 O O . LEU A 1 291 ? -40.866 9.871 -5.592 1.00 17.99 290 LEU A O 1
ATOM 2157 N N . LYS A 1 292 ? -40.077 9.180 -7.588 1.00 18.16 291 LYS A N 1
ATOM 2158 C CA . LYS A 1 292 ? -40.730 7.879 -7.465 1.00 19.21 291 LYS A CA 1
ATOM 2159 C C . LYS A 1 292 ? -40.263 7.145 -6.207 1.00 17.32 291 LYS A C 1
ATOM 2160 O O . LYS A 1 292 ? -41.074 6.564 -5.477 1.00 17.88 291 LYS A O 1
ATOM 2166 N N . ALA A 1 293 ? -38.957 7.148 -5.941 1.00 16.63 292 ALA A N 1
ATOM 2167 C CA . ALA A 1 293 ? -38.444 6.449 -4.768 1.00 15.92 292 ALA A CA 1
ATOM 2168 C C . ALA A 1 293 ? -39.005 7.018 -3.469 1.00 15.16 292 ALA A C 1
ATOM 2169 O O . ALA A 1 293 ? -39.187 6.279 -2.498 1.00 16.18 292 ALA A O 1
ATOM 2171 N N . LEU A 1 294 ? -39.253 8.328 -3.411 1.00 15.44 293 LEU A N 1
ATOM 2172 C CA . LEU A 1 294 ? -39.883 8.901 -2.228 1.00 15.38 293 LEU A CA 1
ATOM 2173 C C . LEU A 1 294 ? -41.267 8.330 -1.973 1.00 16.75 293 LEU A C 1
ATOM 2174 O O . LEU A 1 294 ? -41.731 8.364 -0.828 1.00 17.78 293 LEU A O 1
ATOM 2179 N N . THR A 1 295 ? -41.946 7.828 -3.006 1.00 16.82 294 THR A N 1
ATOM 2180 C CA . THR A 1 295 ? -43.287 7.285 -2.830 1.00 18.10 294 THR A CA 1
ATOM 2181 C C . THR A 1 295 ? -43.288 5.793 -2.530 1.00 18.62 294 THR A C 1
ATOM 2182 O O . THR A 1 295 ? -44.302 5.277 -2.061 1.00 20.93 294 THR A O 1
ATOM 2186 N N . THR A 1 296 ? -42.193 5.085 -2.791 1.00 17.75 295 THR A N 1
ATOM 2187 C CA . THR A 1 296 ? -42.144 3.650 -2.537 1.00 19.03 295 THR A CA 1
ATOM 2188 C C . THR A 1 296 ? -41.512 3.284 -1.201 1.00 18.08 295 THR A C 1
ATOM 2189 O O . THR A 1 296 ? -41.799 2.206 -0.676 1.00 19.92 295 THR A O 1
ATOM 2193 N N . PHE A 1 297 ? -40.670 4.136 -0.636 1.00 17.24 296 PHE A N 1
ATOM 2194 C CA . PHE A 1 297 ? -39.957 3.767 0.578 1.00 17.30 296 PHE A CA 1
ATOM 2195 C C . PHE A 1 297 ? -40.898 3.732 1.777 1.00 18.60 296 PHE A C 1
ATOM 2196 O O . PHE A 1 297 ? -41.588 4.709 2.054 1.00 19.14 296 PHE A O 1
ATOM 2204 N N . THR A 1 298 ? -40.891 2.637 2.539 1.00 19.71 297 THR A N 1
ATOM 2205 C CA . THR A 1 298 ? -41.874 2.462 3.609 1.00 23.42 297 THR A CA 1
ATOM 2206 C C . THR A 1 298 ? -41.331 2.692 5.017 1.00 23.49 297 THR A C 1
ATOM 2207 O O . THR A 1 298 ? -42.100 2.621 5.986 1.00 26.06 297 THR A O 1
ATOM 2211 N N . GLY A 1 299 ? -40.044 2.939 5.168 1.00 20.05 298 GLY A N 1
ATOM 2212 C CA . GLY A 1 299 ? -39.450 3.111 6.475 1.00 19.69 298 GLY A CA 1
ATOM 2213 C C . GLY A 1 299 ? -38.511 1.969 6.804 1.00 19.37 298 GLY A C 1
ATOM 2214 O O . GLY A 1 299 ? -38.388 0.988 6.072 1.00 23.10 298 GLY A O 1
ATOM 2215 N N . LEU A 1 300 ? -37.826 2.130 7.909 1.00 17.30 299 LEU A N 1
ATOM 2216 C CA . LEU A 1 300 ? -36.837 1.186 8.376 1.00 17.35 299 LEU A CA 1
ATOM 2217 C C . LEU A 1 300 ? -37.305 0.523 9.670 1.00 14.64 299 LEU A C 1
ATOM 2218 O O . LEU A 1 300 ? -37.965 1.157 10.501 1.00 14.55 299 LEU A O 1
ATOM 2223 N N . PRO A 1 301 ? -36.943 -0.732 9.898 1.00 15.43 300 PRO A N 1
ATOM 2224 C CA . PRO A 1 301 ? -37.218 -1.339 11.204 1.00 15.75 300 PRO A CA 1
ATOM 2225 C C . PRO A 1 301 ? -36.594 -0.502 12.313 1.00 13.43 300 PRO A C 1
ATOM 2226 O O . PRO A 1 301 ? -35.543 0.112 12.139 1.00 13.92 300 PRO A O 1
ATOM 2230 N N . HIS A 1 302 ? -37.261 -0.468 13.458 1.00 13.14 301 HIS A N 1
ATOM 2231 C CA . HIS A 1 302 ? -36.796 0.198 14.666 1.00 12.98 301 HIS A CA 1
ATOM 2232 C C . HIS A 1 302 ? -36.884 1.713 14.609 1.00 12.58 301 HIS A C 1
ATOM 2233 O O . HIS A 1 302 ? -36.493 2.379 15.585 1.00 13.24 301 HIS A O 1
ATOM 2240 N N . ARG A 1 303 ? -37.380 2.288 13.522 1.00 12.33 302 ARG A N 1
ATOM 2241 C CA . ARG A 1 303 ? -37.554 3.734 13.422 1.00 12.78 302 ARG A CA 1
ATOM 2242 C C . ARG A 1 303 ? -39.049 4.006 13.368 1.00 12.86 302 ARG A C 1
ATOM 2243 O O . ARG A 1 303 ? -39.692 3.833 12.325 1.00 14.26 302 ARG A O 1
ATOM 2251 N N . PHE A 1 304 ? -39.592 4.396 14.515 1.00 12.91 303 PHE A N 1
ATOM 2252 C CA . PHE A 1 304 ? -41.020 4.623 14.705 1.00 14.30 303 PHE A CA 1
ATOM 2253 C C . PHE A 1 304 ? -41.849 3.566 13.971 1.00 14.15 303 PHE A C 1
ATOM 2254 O O . PHE A 1 304 ? -42.763 3.859 13.198 1.00 16.78 303 PHE A O 1
ATOM 2262 N N . GLU A 1 305 ? -41.534 2.310 14.253 1.00 13.84 304 GLU A N 1
ATOM 2263 C CA . GLU A 1 305 ? -42.111 1.169 13.553 1.00 14.66 304 GLU A CA 1
ATOM 2264 C C . GLU A 1 305 ? -43.295 0.609 14.328 1.00 14.10 304 GLU A C 1
ATOM 2265 O O . GLU A 1 305 ? -43.141 0.171 15.465 1.00 14.39 304 GLU A O 1
ATOM 2271 N N . VAL A 1 306 ? -44.467 0.589 13.704 1.00 15.75 305 VAL A N 1
ATOM 2272 C CA . VAL A 1 306 ? -45.619 -0.035 14.349 1.00 16.43 305 VAL A CA 1
ATOM 2273 C C . VAL A 1 306 ? -45.420 -1.542 14.292 1.00 16.93 305 VAL A C 1
ATOM 2274 O O . VAL A 1 306 ? -45.446 -2.142 13.216 1.00 20.16 305 VAL A O 1
ATOM 2278 N N . VAL A 1 307 ? -45.199 -2.167 15.440 1.00 15.01 306 VAL A N 1
ATOM 2279 C CA . VAL A 1 307 ? -45.002 -3.605 15.452 1.00 16.70 306 VAL A CA 1
ATOM 2280 C C . VAL A 1 307 ? -46.270 -4.360 15.813 1.00 17.66 306 VAL A C 1
ATOM 2281 O O . VAL A 1 307 ? -46.365 -5.553 15.505 1.00 20.48 306 VAL A O 1
ATOM 2285 N N . LEU A 1 308 ? -47.263 -3.692 16.386 1.00 16.12 307 LEU A N 1
ATOM 2286 C CA . LEU A 1 308 ? -48.545 -4.315 16.680 1.00 17.28 307 LEU A CA 1
ATOM 2287 C C . LEU A 1 308 ? -49.573 -3.205 16.790 1.00 16.66 307 LEU A C 1
ATOM 2288 O O . LEU A 1 308 ? -49.349 -2.228 17.495 1.00 16.10 307 LEU A O 1
ATOM 2293 N N . GLU A 1 309 ? -50.702 -3.369 16.115 1.00 18.64 308 GLU A N 1
ATOM 2294 C CA . GLU A 1 309 ? -51.857 -2.503 16.314 1.00 20.25 308 GLU A CA 1
ATOM 2295 C C . GLU A 1 309 ? -53.031 -3.438 16.546 1.00 20.47 308 GLU A C 1
ATOM 2296 O O . GLU A 1 309 ? -53.463 -4.139 15.625 1.00 22.30 308 GLU A O 1
ATOM 2302 N N . HIS A 1 310 ? -53.509 -3.493 17.784 1.00 19.58 309 HIS A N 1
ATOM 2303 C CA . HIS A 1 310 ? -54.515 -4.484 18.138 1.00 20.53 309 HIS A CA 1
ATOM 2304 C C . HIS A 1 310 ? -55.311 -3.989 19.329 1.00 19.65 309 HIS A C 1
ATOM 2305 O O . HIS A 1 310 ? -54.753 -3.398 20.258 1.00 18.96 309 HIS A O 1
ATOM 2312 N N . ASN A 1 311 ? -56.618 -4.228 19.287 1.00 20.16 310 ASN A N 1
ATOM 2313 C CA . ASN A 1 311 ? -57.502 -3.861 20.380 1.00 21.74 310 ASN A CA 1
ATOM 2314 C C . ASN A 1 311 ? -57.429 -2.377 20.707 1.00 21.06 310 ASN A C 1
ATOM 2315 O O . ASN A 1 311 ? -57.631 -1.971 21.852 1.00 22.33 310 ASN A O 1
ATOM 2320 N N . GLY A 1 312 ? -57.186 -1.551 19.692 1.00 19.73 311 GLY A N 1
ATOM 2321 C CA . GLY A 1 312 ? -57.154 -0.116 19.863 1.00 20.78 311 GLY A CA 1
ATOM 2322 C C . GLY A 1 312 ? -55.847 0.434 20.389 1.00 19.38 311 GLY A C 1
ATOM 2323 O O . GLY A 1 312 ? -55.778 1.628 20.704 1.00 20.27 311 GLY A O 1
ATOM 2324 N N . VAL A 1 313 ? -54.797 -0.383 20.480 1.00 18.51 312 VAL A N 1
ATOM 2325 C CA . VAL A 1 313 ? -53.514 0.035 21.037 1.00 17.68 312 VAL A CA 1
ATOM 2326 C C . VAL A 1 313 ? -52.447 -0.130 19.972 1.00 17.45 312 VAL A C 1
ATOM 2327 O O . VAL A 1 313 ? -52.354 -1.186 19.334 1.00 18.46 312 VAL A O 1
ATOM 2331 N N . ARG A 1 314 ? -51.628 0.904 19.806 1.00 16.66 313 ARG A N 1
ATOM 2332 C CA . ARG A 1 314 ? -50.476 0.873 18.920 1.00 16.32 313 ARG A CA 1
ATOM 2333 C C . ARG A 1 314 ? -49.214 0.702 19.753 1.00 14.14 313 ARG A C 1
ATOM 2334 O O . ARG A 1 314 ? -48.973 1.462 20.695 1.00 14.97 3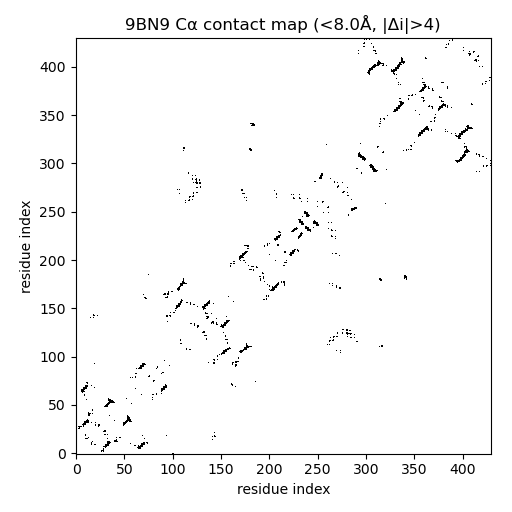13 ARG A O 1
ATOM 2342 N N . TRP A 1 315 ? -48.423 -0.306 19.405 1.00 13.20 314 TRP A N 1
ATOM 2343 C CA . TRP A 1 315 ? -47.142 -0.586 20.031 1.00 12.97 314 TRP A CA 1
ATOM 2344 C C . TRP A 1 315 ? -46.070 -0.204 19.015 1.00 12.77 314 TRP A C 1
ATOM 2345 O O . TRP A 1 315 ? -46.001 -0.805 17.940 1.00 13.92 314 TRP A O 1
ATOM 2356 N N . ILE A 1 316 ? -45.234 0.771 19.365 1.00 12.44 315 ILE A N 1
ATOM 2357 C CA A ILE A 1 316 ? -44.323 1.397 18.419 0.49 12.30 315 ILE A CA 1
ATOM 2358 C CA B ILE A 1 316 ? -44.321 1.435 18.435 0.51 12.43 315 ILE A CA 1
ATOM 2359 C C . ILE A 1 316 ? -42.890 1.176 18.873 1.00 11.61 315 ILE A C 1
ATOM 2360 O O . ILE A 1 316 ? -42.488 1.592 19.974 1.00 12.00 315 ILE A O 1
ATOM 2369 N N . ASN A 1 317 ? -42.123 0.533 18.005 1.00 11.73 316 ASN A N 1
ATOM 2370 C CA . ASN A 1 317 ? -40.704 0.281 18.198 1.00 11.61 316 ASN A CA 1
ATOM 2371 C C . ASN A 1 317 ? -39.914 1.425 17.576 1.00 11.22 316 ASN A C 1
ATOM 2372 O O . ASN A 1 317 ? -39.717 1.472 16.358 1.00 11.94 316 ASN A O 1
ATOM 2377 N N . ASP A 1 318 ? -39.461 2.346 18.419 1.00 10.90 317 ASP A N 1
ATOM 2378 C CA . ASP A 1 318 ? -38.559 3.424 18.029 1.00 11.17 317 ASP A CA 1
ATOM 2379 C C . ASP A 1 318 ? -37.214 3.253 18.733 1.00 11.07 317 ASP A C 1
ATOM 2380 O O . ASP A 1 318 ? -36.605 4.217 19.220 1.00 11.03 317 ASP A O 1
ATOM 2385 N N . SER A 1 319 ? -36.718 2.008 18.759 1.00 11.12 318 SER A N 1
ATOM 2386 C CA . SER A 1 319 ? -35.442 1.704 19.392 1.00 11.48 318 SER A CA 1
ATOM 2387 C C . SER A 1 319 ? -34.270 2.472 18.791 1.00 11.61 318 SER A C 1
ATOM 2388 O O . SER A 1 319 ? -33.268 2.691 19.479 1.00 12.00 318 SER A O 1
ATOM 2391 N N . LYS A 1 320 ? -34.381 2.925 17.553 1.00 11.78 319 LYS A N 1
ATOM 2392 C CA A LYS A 1 320 ? -33.312 3.719 16.980 0.51 12.67 319 LYS A CA 1
ATOM 2393 C CA B LYS A 1 320 ? -33.330 3.738 16.959 0.49 11.95 319 LYS A CA 1
ATOM 2394 C C . LYS A 1 320 ? -33.226 5.125 17.574 1.00 12.29 319 LYS A C 1
ATOM 2395 O O . LYS A 1 320 ? -32.285 5.859 17.244 1.00 14.03 319 LYS A O 1
ATOM 2406 N N . ALA A 1 321 ? -34.143 5.509 18.459 1.00 11.91 320 ALA A N 1
ATOM 2407 C CA . ALA A 1 321 ? -34.059 6.804 19.144 1.00 12.12 320 ALA A CA 1
ATOM 2408 C C . ALA A 1 321 ? -33.032 6.677 20.264 1.00 12.29 320 ALA A C 1
ATOM 2409 O O . ALA A 1 321 ? -33.357 6.393 21.411 1.00 13.57 320 ALA A O 1
ATOM 2411 N N . THR A 1 322 ? -31.771 6.900 19.909 1.00 12.25 321 THR A N 1
ATOM 2412 C CA . THR A 1 322 ? -30.636 6.716 20.801 1.00 12.66 321 THR A CA 1
ATOM 2413 C C . THR A 1 322 ? -30.121 8.028 21.373 1.00 13.03 321 THR A C 1
ATOM 2414 O O . THR A 1 322 ? -29.094 8.031 22.046 1.00 13.03 321 THR A O 1
ATOM 2418 N N . ASN A 1 323 ? -30.818 9.131 21.131 1.00 12.22 322 ASN A N 1
ATOM 2419 C CA . ASN A 1 323 ? -30.480 10.417 21.709 1.00 12.01 322 ASN A CA 1
ATOM 2420 C C . ASN A 1 323 ? -31.768 11.210 21.927 1.00 11.57 322 ASN A C 1
ATOM 2421 O O . ASN A 1 323 ? -32.860 10.814 21.507 1.00 12.07 322 ASN A O 1
ATOM 2426 N N . VAL A 1 324 ? -31.617 12.326 22.634 1.00 12.33 323 VAL A N 1
ATOM 2427 C CA . VAL A 1 324 ? -32.759 13.144 23.018 1.00 12.87 323 VAL A CA 1
ATOM 2428 C C . VAL A 1 324 ? -33.456 13.715 21.796 1.00 12.52 323 VAL A C 1
ATOM 2429 O O . VAL A 1 324 ? -34.687 13.742 21.731 1.00 13.43 323 VAL A O 1
ATOM 2433 N N . GLY A 1 325 ? -32.693 14.203 20.815 1.00 12.62 324 GLY A N 1
ATOM 2434 C CA . GLY A 1 325 ? -33.308 14.806 19.648 1.00 13.01 324 GLY A CA 1
ATOM 2435 C C . GLY A 1 325 ? -34.180 13.838 18.880 1.00 12.73 324 GLY A C 1
ATOM 2436 O O . GLY A 1 325 ? -35.212 14.225 18.339 1.00 13.18 324 GLY A O 1
ATOM 2437 N N . SER A 1 326 ? -33.794 12.564 18.848 1.00 12.49 325 SER A N 1
ATOM 2438 C CA . SER A 1 326 ? -34.582 11.551 18.150 1.00 12.59 325 SER A CA 1
ATOM 2439 C C . SER A 1 326 ? -35.889 11.271 18.890 1.00 12.76 325 SER A C 1
ATOM 2440 O O . SER A 1 326 ? -36.962 11.191 18.275 1.00 12.92 325 SER A O 1
ATOM 2443 N N . THR A 1 327 ? -35.828 11.138 20.213 1.00 11.95 326 THR A N 1
ATOM 2444 C CA . THR A 1 327 ? -37.060 10.981 20.975 1.00 12.17 326 THR A CA 1
ATOM 2445 C C . THR A 1 327 ? -37.940 12.215 20.831 1.00 12.95 326 THR A C 1
ATOM 2446 O O . THR A 1 327 ? -39.161 12.097 20.714 1.00 13.57 326 THR A O 1
ATOM 2450 N N . GLU A 1 328 ? -37.339 13.408 20.829 1.00 13.19 327 GLU A N 1
ATOM 2451 C CA A GLU A 1 328 ? -38.127 14.613 20.601 0.47 13.87 327 GLU A CA 1
ATOM 2452 C CA B GLU A 1 328 ? -38.122 14.619 20.595 0.53 14.57 327 GLU A CA 1
ATOM 2453 C C . GLU A 1 328 ? -38.862 14.556 19.264 1.00 14.48 327 GLU A C 1
ATOM 2454 O O . GLU A 1 328 ? -40.013 14.991 19.167 1.00 15.45 327 GLU A O 1
ATOM 2465 N N . ALA A 1 329 ? -38.215 14.035 18.216 1.00 14.15 328 ALA A N 1
ATOM 2466 C CA . ALA A 1 329 ? -38.881 13.911 16.921 1.00 15.30 328 ALA A CA 1
ATOM 2467 C C . ALA A 1 329 ? -40.080 12.969 16.992 1.00 15.36 328 ALA A C 1
ATOM 2468 O O . ALA A 1 329 ? -41.069 13.163 16.278 1.00 17.72 328 ALA A O 1
ATOM 2470 N N . ALA A 1 330 ? -40.022 11.949 17.847 1.00 14.10 329 ALA A N 1
ATOM 2471 C CA . ALA A 1 330 ? -41.171 11.072 18.040 1.00 14.75 329 ALA A CA 1
ATOM 2472 C C . ALA A 1 330 ? -42.295 11.770 18.792 1.00 15.47 329 ALA A C 1
ATOM 2473 O O . ALA A 1 330 ? -43.474 11.548 18.495 1.00 17.03 329 ALA A O 1
ATOM 2475 N N . LEU A 1 331 ? -41.955 12.585 19.792 1.00 14.63 330 LEU A N 1
ATOM 2476 C CA . LEU A 1 331 ? -42.946 13.170 20.688 1.00 14.97 330 LEU A CA 1
ATOM 2477 C C . LEU A 1 331 ? -43.548 14.467 20.172 1.00 16.38 330 LEU A C 1
ATOM 2478 O O . LEU A 1 331 ? -44.702 14.772 20.484 1.00 17.78 330 LEU A O 1
ATOM 2483 N N . ASN A 1 332 ? -42.792 15.257 19.426 1.00 17.92 331 ASN A N 1
ATOM 2484 C CA . ASN A 1 332 ? -43.246 16.580 19.023 1.00 20.04 331 ASN A CA 1
ATOM 2485 C C . ASN A 1 332 ? -44.375 16.441 18.006 1.00 21.46 331 ASN A C 1
ATOM 2486 O O . ASN A 1 332 ? -44.171 15.939 16.898 1.00 24.56 331 ASN A O 1
ATOM 2491 N N . GLY A 1 333 ? -45.573 16.865 18.391 1.00 21.75 332 GLY A N 1
ATOM 2492 C CA . GLY A 1 333 ? -46.738 16.732 17.535 1.00 22.73 332 GLY A CA 1
ATOM 2493 C C . GLY A 1 333 ? -47.410 15.380 17.582 1.00 22.72 332 GLY A C 1
ATOM 2494 O O . GLY A 1 333 ? -48.337 15.139 16.805 1.00 24.59 332 GLY A O 1
ATOM 2495 N N . LEU A 1 334 ? -46.985 14.500 18.479 1.00 20.78 333 LEU A N 1
ATOM 2496 C CA . LEU A 1 334 ? -47.533 13.157 18.549 1.00 19.37 333 LEU A CA 1
ATOM 2497 C C . LEU A 1 334 ? -48.984 13.187 19.006 1.00 20.69 333 LEU A C 1
ATOM 2498 O O . LEU A 1 334 ? -49.313 13.798 20.025 1.00 22.82 333 LEU A O 1
ATOM 2503 N N . HIS A 1 335 ? -49.848 12.489 18.275 1.00 20.44 334 HIS A N 1
ATOM 2504 C CA . HIS A 1 335 ? -51.251 12.379 18.636 1.00 20.63 334 HIS A CA 1
ATOM 2505 C C . HIS A 1 335 ? -51.534 11.020 19.265 1.00 19.47 334 HIS A C 1
ATOM 2506 O O . HIS A 1 335 ? -51.274 9.979 18.651 1.00 20.73 334 HIS A O 1
ATOM 2513 N N . VAL A 1 336 ? -52.090 11.034 20.472 1.00 19.00 335 VAL A N 1
ATOM 2514 C CA . VAL A 1 336 ? -52.506 9.821 21.168 1.00 19.19 335 VAL A CA 1
ATOM 2515 C C . VAL A 1 336 ? -53.904 10.067 21.712 1.00 19.52 335 VAL A C 1
ATOM 2516 O O . VAL A 1 336 ? -54.157 11.088 22.358 1.00 20.98 335 VAL A O 1
ATOM 2520 N N . ASP A 1 337 ? -54.813 9.138 21.455 1.00 19.78 336 ASP A N 1
ATOM 2521 C CA . ASP A 1 337 ? -56.188 9.339 21.906 1.00 21.30 336 ASP A CA 1
ATOM 2522 C C . ASP A 1 337 ? -56.313 9.159 23.416 1.00 22.01 336 ASP A C 1
ATOM 2523 O O . ASP A 1 337 ? -57.002 9.938 24.092 1.00 24.73 336 ASP A O 1
ATOM 2528 N N . GLY A 1 338 ? -55.634 8.166 23.961 1.00 20.39 337 GLY A N 1
ATOM 2529 C CA . GLY A 1 338 ? -55.658 7.897 25.375 1.00 19.92 337 GLY A CA 1
ATOM 2530 C C . GLY A 1 338 ? -54.352 8.273 26.030 1.00 18.12 337 GLY A C 1
ATOM 2531 O O . GLY A 1 338 ? -53.919 9.428 25.958 1.00 21.08 337 GLY A O 1
ATOM 2532 N N . THR A 1 339 ? -53.708 7.291 26.652 1.00 16.96 338 THR A N 1
ATOM 2533 C CA . THR A 1 339 ? -52.483 7.496 27.406 1.00 16.64 338 THR A CA 1
ATOM 2534 C C . THR A 1 339 ? -51.293 7.029 26.589 1.00 15.19 338 THR A C 1
ATOM 2535 O O . THR A 1 339 ? -51.345 5.981 25.944 1.00 14.94 338 THR A O 1
ATOM 2539 N N . LEU A 1 340 ? -50.223 7.819 26.639 1.00 15.02 339 LEU A N 1
ATOM 2540 C CA . LEU A 1 340 ? -48.933 7.428 26.099 1.00 14.36 339 LEU A CA 1
ATOM 2541 C C . LEU A 1 340 ? -48.146 6.750 27.210 1.00 14.17 339 LEU A C 1
ATOM 2542 O O . LEU A 1 340 ? -47.895 7.363 28.254 1.00 15.23 339 LEU A O 1
ATOM 2547 N N . HIS A 1 341 ? -47.776 5.493 26.988 1.00 13.50 340 HIS A N 1
ATOM 2548 C CA . HIS A 1 341 ? -46.886 4.743 27.870 1.00 13.50 340 HIS A CA 1
ATOM 2549 C C . HIS A 1 341 ? -45.521 4.769 27.203 1.00 12.68 340 HIS A C 1
ATOM 2550 O O . HIS A 1 341 ? -45.300 4.089 26.194 1.00 13.54 340 HIS A O 1
ATOM 2557 N N . LEU A 1 342 ? -44.621 5.589 27.742 1.00 12.71 341 LEU A N 1
ATOM 2558 C CA . LEU A 1 342 ? -43.338 5.866 27.113 1.00 12.47 341 LEU A CA 1
ATOM 2559 C C . LEU A 1 342 ? -42.221 5.138 27.850 1.00 12.46 341 LEU A C 1
ATOM 2560 O O . LEU A 1 342 ? -42.032 5.336 29.057 1.00 13.80 341 LEU A O 1
ATOM 2565 N N . LEU A 1 343 ? -41.471 4.319 27.114 1.00 12.25 342 LEU A N 1
ATOM 2566 C CA . LEU A 1 343 ? -40.322 3.592 27.643 1.00 12.59 342 LEU A CA 1
ATOM 2567 C C . LEU A 1 343 ? -39.041 4.358 27.338 1.00 12.49 342 LEU A C 1
ATOM 2568 O O . LEU A 1 343 ? -38.733 4.632 26.167 1.00 12.55 342 LEU A O 1
ATOM 2573 N N . LEU A 1 344 ? -38.317 4.719 28.398 1.00 13.00 343 LEU A N 1
ATOM 2574 C CA . LEU A 1 344 ? -37.073 5.477 28.342 1.00 13.11 343 LEU A CA 1
ATOM 2575 C C . LEU A 1 344 ? -36.002 4.699 29.095 1.00 14.06 343 LEU A C 1
ATOM 2576 O O . LEU A 1 344 ? -36.277 4.146 30.163 1.00 15.33 343 LEU A O 1
ATOM 2581 N N . GLY A 1 345 ? -34.786 4.638 28.570 1.00 14.89 344 GLY A N 1
ATOM 2582 C CA . GLY A 1 345 ? -33.755 4.002 29.363 1.00 17.41 344 GLY A CA 1
ATOM 2583 C C . GLY A 1 345 ? -32.604 3.471 28.558 1.00 14.52 344 GLY A C 1
ATOM 2584 O O . GLY A 1 345 ? -32.654 3.349 27.341 1.00 13.72 344 GLY A O 1
ATOM 2585 N N . GLY A 1 346 ? -31.563 3.108 29.308 1.00 14.89 345 GLY A N 1
ATOM 2586 C CA . GLY A 1 346 ? -30.310 2.628 28.774 1.00 15.11 345 GLY A CA 1
ATOM 2587 C C . GLY A 1 346 ? -29.157 3.530 29.174 1.00 15.61 345 GLY A C 1
ATOM 2588 O O . GLY A 1 346 ? -29.173 4.158 30.241 1.00 17.84 345 GLY A O 1
ATOM 2589 N N . ASP A 1 347 ? -28.164 3.600 28.300 1.00 16.50 346 ASP A N 1
ATOM 2590 C CA . ASP A 1 347 ? -26.969 4.397 28.540 1.00 17.63 346 ASP A CA 1
ATOM 2591 C C . ASP A 1 347 ? -27.162 5.731 27.836 1.00 15.83 346 ASP A C 1
ATOM 2592 O O . ASP A 1 347 ? -27.112 5.812 26.603 1.00 14.78 346 ASP A O 1
ATOM 2597 N N . GLY A 1 348 ? -27.377 6.771 28.620 1.00 16.47 347 GLY A N 1
ATOM 2598 C CA . GLY A 1 348 ? -27.609 8.101 28.129 1.00 16.49 347 GLY A CA 1
ATOM 2599 C C . GLY A 1 348 ? -26.408 8.852 27.623 1.00 14.48 347 GLY A C 1
ATOM 2600 O O . GLY A 1 348 ? -26.590 9.977 27.155 1.00 14.68 347 GLY A O 1
ATOM 2601 N N . LYS A 1 349 ? -25.193 8.309 27.732 1.00 15.01 348 LYS A N 1
ATOM 2602 C CA . LYS A 1 349 ? -24.012 8.942 27.147 1.00 15.38 348 LYS A CA 1
ATOM 2603 C C . LYS A 1 349 ? -23.825 10.366 27.679 1.00 15.80 348 LYS A C 1
ATOM 2604 O O . LYS A 1 349 ? -23.323 11.246 26.973 1.00 16.23 348 LYS A O 1
ATOM 2610 N N . SER A 1 350 ? -24.216 10.601 28.935 1.00 16.13 349 SER A N 1
ATOM 2611 C CA . SER A 1 350 ? -24.041 11.881 29.622 1.00 16.90 349 SER A CA 1
ATOM 2612 C C . SER A 1 350 ? -24.945 12.984 29.082 1.00 15.49 349 SER A C 1
ATOM 2613 O O . SER A 1 350 ? -24.712 14.161 29.362 1.00 16.69 349 SER A O 1
ATOM 2616 N N . ALA A 1 351 ? -25.992 12.635 28.346 1.00 14.41 350 ALA A N 1
ATOM 2617 C CA . ALA A 1 351 ? -26.895 13.637 27.815 1.00 14.03 350 ALA A CA 1
ATOM 2618 C C . ALA A 1 351 ? -27.693 14.307 28.920 1.00 14.64 350 ALA A C 1
ATOM 2619 O O . ALA A 1 351 ? -27.991 13.714 29.961 1.00 15.69 350 ALA A O 1
ATOM 2621 N N . ASP A 1 352 ? -28.066 15.557 28.661 1.00 14.62 351 ASP A N 1
ATOM 2622 C CA . ASP A 1 352 ? -29.095 16.244 29.434 1.00 15.49 351 ASP A CA 1
ATOM 2623 C C . ASP A 1 352 ? -30.458 15.856 28.858 1.00 14.55 351 ASP A C 1
ATOM 2624 O O . ASP A 1 352 ? -30.787 16.200 27.714 1.00 15.37 351 ASP A O 1
ATOM 2629 N N . PHE A 1 353 ? -31.262 15.136 29.642 1.00 15.12 352 PHE A N 1
ATOM 2630 C CA . PHE A 1 353 ? -32.591 14.714 29.202 1.00 15.28 352 PHE A CA 1
ATOM 2631 C C . PHE A 1 353 ? -33.657 15.798 29.346 1.00 15.71 352 PHE A C 1
ATOM 2632 O O . PHE A 1 353 ? -34.770 15.601 28.852 1.00 16.36 352 PHE A O 1
ATOM 2640 N N . SER A 1 354 ? -33.329 16.932 29.968 1.00 16.95 353 SER A N 1
ATOM 2641 C CA A SER A 1 354 ? -34.358 17.913 30.291 0.60 18.13 353 SER A CA 1
ATOM 2642 C CA B SER A 1 354 ? -34.335 17.942 30.284 0.40 17.81 353 SER A CA 1
ATOM 2643 C C . SER A 1 354 ? -35.144 18.427 29.085 1.00 17.79 353 SER A C 1
ATOM 2644 O O . SER A 1 354 ? -36.314 18.795 29.281 1.00 18.79 353 SER A O 1
ATOM 2649 N N . PRO A 1 355 ? -34.608 18.489 27.863 1.00 17.61 354 PRO A N 1
ATOM 2650 C CA . PRO A 1 355 ? -35.441 18.954 26.739 1.00 18.26 354 PRO A CA 1
ATOM 2651 C C . PRO A 1 355 ? -36.678 18.105 26.513 1.00 18.54 354 PRO A C 1
ATOM 2652 O O . PRO A 1 355 ? -37.624 18.576 25.870 1.00 19.71 354 PRO A O 1
ATOM 2656 N N . LEU A 1 356 ? -36.708 16.869 27.007 1.00 17.02 355 LEU A N 1
ATOM 2657 C CA . LEU A 1 356 ? -37.885 16.034 26.834 1.00 16.99 355 LEU A CA 1
ATOM 2658 C C . LEU A 1 356 ? -39.036 16.455 27.733 1.00 17.69 355 LEU A C 1
ATOM 2659 O O . LEU A 1 356 ? -40.187 16.124 27.436 1.00 18.36 355 LEU A O 1
ATOM 2664 N N . ALA A 1 357 ? -38.756 17.162 28.826 1.00 18.62 356 ALA A N 1
ATOM 2665 C CA . ALA A 1 357 ? -39.787 17.391 29.830 1.00 19.74 356 ALA A CA 1
ATOM 2666 C C . ALA A 1 357 ? -40.963 18.186 29.283 1.00 20.59 356 ALA A C 1
ATOM 2667 O O . ALA A 1 357 ? -42.096 17.966 29.713 1.00 21.59 356 ALA A O 1
ATOM 2669 N N . ARG A 1 358 ? -40.734 19.100 28.340 1.00 21.30 357 ARG A N 1
ATOM 2670 C CA . ARG A 1 358 ? -41.854 19.901 27.856 1.00 23.48 357 ARG A CA 1
ATOM 2671 C C . ARG A 1 358 ? -42.891 19.085 27.086 1.00 22.15 357 ARG A C 1
ATOM 2672 O O . ARG A 1 358 ? -43.995 19.588 26.856 1.00 23.44 357 ARG A O 1
ATOM 2680 N N . TYR A 1 359 ? -42.578 17.848 26.703 1.00 21.26 358 TYR A N 1
ATOM 2681 C CA . TYR A 1 359 ? -43.531 16.979 26.024 1.00 21.75 358 TYR A CA 1
ATOM 2682 C C . TYR A 1 359 ? -44.289 16.066 26.974 1.00 21.99 358 TYR A C 1
ATOM 2683 O O . TYR A 1 359 ? -45.151 15.302 26.522 1.00 22.76 358 TYR A O 1
ATOM 2692 N N . LEU A 1 360 ? -43.994 16.117 28.272 1.00 22.22 359 LEU A N 1
ATOM 2693 C CA . LEU A 1 360 ? -44.437 15.093 29.208 1.00 23.63 359 LEU A CA 1
ATOM 2694 C C . LEU A 1 360 ? -45.423 15.622 30.242 1.00 25.97 359 LEU A C 1
ATOM 2695 O O . LEU A 1 360 ? -45.653 14.961 31.258 1.00 26.90 359 LEU A O 1
ATOM 2700 N N . ASN A 1 361 ? -46.025 16.781 29.990 1.00 27.55 360 ASN A N 1
ATOM 2701 C CA . ASN A 1 361 ? -47.028 17.339 30.880 1.00 29.84 360 ASN A CA 1
ATOM 2702 C C . ASN A 1 361 ? -48.406 16.761 30.575 1.00 30.12 360 ASN A C 1
ATOM 2703 O O . ASN A 1 361 ? -48.613 16.050 29.590 1.00 31.20 360 ASN A O 1
ATOM 2708 N N . GLY A 1 362 ? -49.363 17.080 31.435 1.00 32.02 361 GLY A N 1
ATOM 2709 C CA . GLY A 1 362 ? -50.720 16.632 31.227 1.00 32.75 361 GLY A CA 1
ATOM 2710 C C . GLY A 1 362 ? -50.995 15.296 31.875 1.00 32.11 361 GLY A C 1
ATOM 2711 O O . GLY A 1 362 ? -50.124 14.626 32.440 1.00 32.72 361 GLY A O 1
ATOM 2712 N N . ASP A 1 363 ? -52.253 14.893 31.760 1.00 31.71 362 ASP A N 1
ATOM 2713 C CA . ASP A 1 363 ? -52.778 13.761 32.502 1.00 32.93 362 ASP A CA 1
ATOM 2714 C C . ASP A 1 363 ? -52.696 12.450 31.735 1.00 30.58 362 ASP A C 1
ATOM 2715 O O . ASP A 1 363 ? -53.161 11.425 32.247 1.00 32.05 362 ASP A O 1
ATOM 2720 N N . ASN A 1 364 ? -52.125 12.446 30.528 1.00 26.38 363 ASN A N 1
ATOM 2721 C CA . ASN A 1 364 ? -52.202 11.291 29.639 1.00 24.02 363 ASN A CA 1
ATOM 2722 C C . ASN A 1 364 ? -50.828 10.753 29.265 1.00 21.07 363 ASN A C 1
ATOM 2723 O O . ASN A 1 364 ? -50.630 10.257 28.153 1.00 20.67 363 ASN A O 1
ATOM 2728 N N . VAL A 1 365 ? -49.877 10.817 30.191 1.00 20.33 364 VAL A N 1
ATOM 2729 C CA A VAL A 1 365 ? -48.539 10.309 29.934 0.46 19.45 364 VAL A CA 1
ATOM 2730 C CA B VAL A 1 365 ? -48.497 10.388 29.963 0.54 19.80 364 VAL A CA 1
ATOM 2731 C C . VAL A 1 365 ? -48.040 9.571 31.164 1.00 18.80 364 VAL A C 1
ATOM 2732 O O . VAL A 1 365 ? -48.224 10.006 32.309 1.00 19.82 364 VAL A O 1
ATOM 2739 N N . ARG A 1 366 ? -47.440 8.418 30.910 1.00 17.40 365 ARG A N 1
ATOM 2740 C CA . ARG A 1 366 ? -46.811 7.598 31.929 1.00 16.85 365 ARG A CA 1
ATOM 2741 C C . ARG A 1 366 ? -45.427 7.219 31.422 1.00 15.87 365 ARG A C 1
ATOM 2742 O O . ARG A 1 366 ? -45.266 6.892 30.240 1.00 16.56 365 ARG A O 1
ATOM 2750 N N . LEU A 1 367 ? -44.431 7.286 32.308 1.00 15.77 366 LEU A N 1
ATOM 2751 C CA . LEU A 1 367 ? -43.046 6.972 31.981 1.00 15.41 366 LEU A CA 1
ATOM 2752 C C . LEU A 1 367 ? -42.654 5.665 32.646 1.00 16.09 366 LEU A C 1
ATOM 2753 O O . LEU A 1 367 ? -42.974 5.433 33.817 1.00 18.18 366 LEU A O 1
ATOM 2758 N N . TYR A 1 368 ? -41.942 4.822 31.896 1.00 15.04 367 TYR A N 1
ATOM 2759 C CA . TYR A 1 368 ? -41.419 3.556 32.406 1.00 15.86 367 TYR A CA 1
ATOM 2760 C C . TYR A 1 368 ? -39.941 3.545 32.054 1.00 15.33 367 TYR A C 1
ATOM 2761 O O . TYR A 1 368 ? -39.576 3.440 30.875 1.00 15.55 367 TYR A O 1
ATOM 2770 N N . CYS A 1 369 ? -39.103 3.717 33.071 1.00 15.49 368 CYS A N 1
ATOM 2771 C CA . CYS A 1 369 ? -37.703 4.079 32.900 1.00 16.21 368 CYS A CA 1
ATOM 2772 C C . CYS A 1 369 ? -36.825 2.934 33.380 1.00 17.20 368 CYS A C 1
ATOM 2773 O O . CYS A 1 369 ? -37.047 2.400 34.470 1.00 19.54 368 CYS A O 1
ATOM 2776 N N . PHE A 1 370 ? -35.809 2.574 32.591 1.00 16.33 369 PHE A N 1
ATOM 2777 C CA . PHE A 1 370 ? -35.026 1.382 32.892 1.00 16.95 369 PHE A CA 1
ATOM 2778 C C . PHE A 1 370 ? -33.565 1.590 32.498 1.00 16.51 369 PHE A C 1
ATOM 2779 O O . PHE A 1 370 ? -33.173 2.634 31.966 1.00 16.44 369 PHE A O 1
ATOM 2787 N N . GLY A 1 371 ? -32.754 0.580 32.778 1.00 17.71 370 GLY A N 1
ATOM 2788 C CA . GLY A 1 371 ? -31.374 0.593 32.352 1.00 18.53 370 GLY A CA 1
ATOM 2789 C C . GLY A 1 371 ? -30.508 1.506 33.200 1.00 19.03 370 GLY A C 1
ATOM 2790 O O . GLY A 1 371 ? -30.899 1.997 34.259 1.00 19.40 370 GLY A O 1
ATOM 2791 N N . ARG A 1 372 ? -29.290 1.726 32.699 1.00 19.98 371 ARG A N 1
ATOM 2792 C CA A ARG A 1 372 ? -28.263 2.417 33.476 0.54 20.83 371 ARG A CA 1
ATOM 2793 C CA B ARG A 1 372 ? -28.264 2.415 33.475 0.46 21.14 371 ARG A CA 1
ATOM 2794 C C . ARG A 1 372 ? -28.765 3.750 34.017 1.00 20.81 371 ARG A C 1
ATOM 2795 O O . ARG A 1 372 ? -28.587 4.060 35.203 1.00 22.49 371 ARG A O 1
ATOM 2810 N N . ASP A 1 373 ? -29.387 4.559 33.159 1.00 19.87 372 ASP A N 1
ATOM 2811 C CA . ASP A 1 373 ? -29.780 5.917 33.512 1.00 21.57 372 ASP A CA 1
ATOM 2812 C C . ASP A 1 373 ? -31.265 6.037 33.829 1.00 21.43 372 ASP A C 1
ATOM 2813 O O . ASP A 1 373 ? -31.821 7.143 33.789 1.00 21.24 372 ASP A O 1
ATOM 2818 N N . GLY A 1 374 ? -31.906 4.924 34.185 1.00 21.02 373 GLY A N 1
ATOM 2819 C CA . GLY A 1 374 ? -33.336 4.953 34.456 1.00 22.37 373 GLY A CA 1
ATOM 2820 C C . GLY A 1 374 ? -33.745 5.992 35.486 1.00 22.56 373 GLY A C 1
ATOM 2821 O O . GLY A 1 374 ? -34.790 6.633 35.352 1.00 22.74 373 GLY A O 1
ATOM 2822 N N . ALA A 1 375 ? -32.955 6.151 36.549 1.00 23.24 374 ALA A N 1
ATOM 2823 C CA . ALA A 1 375 ? -33.337 7.103 37.591 1.00 24.43 374 ALA A CA 1
ATOM 2824 C C . ALA A 1 375 ? -33.346 8.532 37.059 1.00 24.28 374 ALA A C 1
ATOM 2825 O O . ALA A 1 375 ? -34.234 9.322 37.398 1.00 25.21 374 ALA A O 1
ATOM 2827 N N . GLN A 1 376 ? -32.361 8.882 36.228 1.00 24.32 375 GLN A N 1
ATOM 2828 C CA A GLN A 1 376 ? -32.306 10.231 35.671 0.43 24.69 375 GLN A CA 1
ATOM 2829 C CA B GLN A 1 376 ? -32.305 10.229 35.666 0.57 25.77 375 GLN A CA 1
ATOM 2830 C C . GLN A 1 376 ? -33.504 10.497 34.769 1.00 24.05 375 GLN A C 1
ATOM 2831 O O . GLN A 1 376 ? -34.022 11.620 34.725 1.00 24.70 375 GLN A O 1
ATOM 2842 N N . LEU A 1 377 ? -33.956 9.474 34.040 1.00 21.02 376 LEU A N 1
ATOM 2843 C CA . LEU A 1 377 ? -35.114 9.631 33.170 1.00 20.04 376 LEU A CA 1
ATOM 2844 C C . LEU A 1 377 ? -36.397 9.771 33.976 1.00 20.14 376 LEU A C 1
ATOM 2845 O O . LEU A 1 377 ? -37.251 10.602 33.652 1.00 20.64 376 LEU A O 1
ATOM 2850 N N . ALA A 1 378 ? -36.547 8.989 35.045 1.00 19.98 377 ALA A N 1
ATOM 2851 C CA . ALA A 1 378 ? -37.749 9.113 35.857 1.00 21.50 377 ALA A CA 1
ATOM 2852 C C . ALA A 1 378 ? -37.821 10.481 36.516 1.00 23.17 377 ALA A C 1
ATOM 2853 O O . ALA A 1 378 ? -38.919 10.997 36.746 1.00 23.27 377 ALA A O 1
ATOM 2855 N N . ALA A 1 379 ? -36.667 11.092 36.806 1.00 24.68 378 ALA A N 1
ATOM 2856 C CA . ALA A 1 379 ? -36.642 12.421 37.410 1.00 26.27 378 ALA A CA 1
ATOM 2857 C C . ALA A 1 379 ? -37.233 13.495 36.503 1.00 25.58 378 ALA A C 1
ATOM 2858 O O . ALA A 1 379 ? -37.495 14.606 36.980 1.00 26.79 378 ALA A O 1
ATOM 2860 N N . LEU A 1 380 ? -37.445 13.198 35.216 1.00 23.48 379 LEU A N 1
ATOM 2861 C CA . LEU A 1 380 ? -38.080 14.172 34.334 1.00 23.44 379 LEU A CA 1
ATOM 2862 C C . LEU A 1 380 ? -39.460 14.563 34.848 1.00 23.26 379 LEU A C 1
ATOM 2863 O O . LEU A 1 380 ? -39.876 15.721 34.719 1.00 24.47 379 LEU A O 1
ATOM 2868 N N . ARG A 1 381 ? -40.203 13.601 35.392 1.00 22.91 380 ARG A N 1
ATOM 2869 C CA . ARG A 1 381 ? -41.507 13.864 35.985 1.00 23.86 380 ARG A CA 1
ATOM 2870 C C . ARG A 1 381 ? -41.840 12.706 36.915 1.00 24.45 380 ARG A C 1
ATOM 2871 O O . ARG A 1 381 ? -42.556 11.769 36.531 1.00 23.38 380 ARG A O 1
ATOM 2879 N N . PRO A 1 382 ? -41.325 12.739 38.146 1.00 26.38 381 PRO A N 1
ATOM 2880 C CA . PRO A 1 382 ? -41.445 11.567 39.025 1.00 27.38 381 PRO A CA 1
ATOM 2881 C C . PRO A 1 382 ? -42.872 11.121 39.268 1.00 27.84 381 PRO A C 1
ATOM 2882 O O . PRO A 1 382 ? -43.109 9.922 39.444 1.00 28.31 381 PRO A O 1
ATOM 2886 N N . GLU A 1 383 ? -43.832 12.049 39.286 1.00 28.31 382 GLU A N 1
ATOM 2887 C CA . GLU A 1 383 ? -45.190 11.700 39.683 1.00 29.20 382 GLU A CA 1
ATOM 2888 C C . GLU A 1 383 ? -45.893 10.798 38.676 1.00 27.92 382 GLU A C 1
ATOM 2889 O O . GLU A 1 383 ? -46.907 10.188 39.025 1.00 2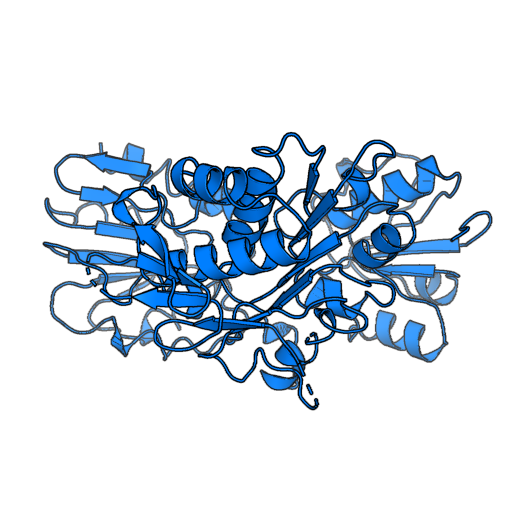9.00 382 GLU A O 1
ATOM 2895 N N . VAL A 1 384 ? -45.384 10.686 37.449 1.00 25.45 383 VAL A N 1
ATOM 2896 C CA . VAL A 1 384 ? -45.959 9.785 36.459 1.00 23.81 383 VAL A CA 1
ATOM 2897 C C . VAL A 1 384 ? -44.979 8.697 36.029 1.00 22.07 383 VAL A C 1
ATOM 2898 O O . VAL A 1 384 ? -45.212 8.020 35.030 1.00 21.63 383 VAL A O 1
ATOM 2902 N N . ALA A 1 385 ? -43.896 8.499 36.777 1.00 22.29 384 ALA A N 1
ATOM 2903 C CA . ALA A 1 385 ? -42.805 7.632 36.360 1.00 22.09 384 ALA A CA 1
ATOM 2904 C C . ALA A 1 385 ? -42.657 6.424 37.275 1.00 23.66 384 ALA A C 1
ATOM 2905 O O . ALA A 1 385 ? -42.811 6.528 38.496 1.00 26.00 384 ALA A O 1
ATOM 2907 N N . GLU A 1 386 ? -42.326 5.287 36.669 1.00 22.83 385 GLU A N 1
ATOM 2908 C CA . GLU A 1 386 ? -41.883 4.085 37.356 1.00 24.62 385 GLU A CA 1
ATOM 2909 C C . GLU A 1 386 ? -40.497 3.732 36.841 1.00 23.10 385 GLU A C 1
ATOM 2910 O O . GLU A 1 386 ? -40.186 3.962 35.672 1.00 22.68 385 GLU A O 1
ATOM 2916 N N . GLN A 1 387 ? -39.667 3.158 37.701 1.00 23.33 386 GLN A N 1
ATOM 2917 C CA . GLN A 1 387 ? -38.323 2.746 37.330 1.00 23.28 386 GLN A CA 1
ATOM 2918 C C . GLN A 1 387 ? -38.181 1.251 37.555 1.00 23.17 386 GLN A C 1
ATOM 2919 O O . GLN A 1 387 ? -38.541 0.742 38.620 1.00 25.20 386 GLN A O 1
ATOM 2925 N N . THR A 1 388 ? -37.639 0.558 36.563 1.00 21.08 387 THR A N 1
ATOM 2926 C CA . THR A 1 388 ? -37.302 -0.850 36.675 1.00 20.62 387 THR A CA 1
ATOM 2927 C C . THR A 1 388 ? -35.849 -1.021 36.262 1.00 20.92 387 THR A C 1
ATOM 2928 O O . THR A 1 388 ? -35.220 -0.098 35.733 1.00 21.57 387 THR A O 1
ATOM 2932 N N . GLU A 1 389 ? -35.320 -2.219 36.491 1.00 21.55 388 GLU A N 1
ATOM 2933 C CA . GLU A 1 389 ? -33.982 -2.520 36.002 1.00 22.03 388 GLU A CA 1
ATOM 2934 C C . GLU A 1 389 ? -33.993 -2.715 34.489 1.00 20.11 388 GLU A C 1
ATOM 2935 O O . GLU A 1 389 ? -33.158 -2.149 33.776 1.00 19.70 388 GLU A O 1
ATOM 2941 N N . THR A 1 390 ? -34.944 -3.501 33.976 1.00 19.60 389 THR A N 1
ATOM 2942 C CA . THR A 1 390 ? -34.934 -3.905 32.580 1.00 18.47 389 THR A CA 1
ATOM 2943 C C . THR A 1 390 ? -36.175 -3.455 31.812 1.00 17.21 389 THR A C 1
ATOM 2944 O O . THR A 1 390 ? -37.238 -3.151 32.369 1.00 17.12 389 THR A O 1
ATOM 2948 N N . MET A 1 391 ? -36.012 -3.444 30.491 1.00 16.05 390 MET A N 1
ATOM 2949 C CA . MET A 1 391 ? -37.121 -3.134 29.608 1.00 15.67 390 MET A CA 1
ATOM 2950 C C . MET A 1 391 ? -38.238 -4.158 29.749 1.00 15.35 390 MET A C 1
ATOM 2951 O O . MET A 1 391 ? -39.418 -3.797 29.722 1.00 15.48 390 MET A O 1
ATOM 2956 N N . GLU A 1 392 ? -37.893 -5.441 29.887 1.00 16.11 391 GLU A N 1
ATOM 2957 C CA . GLU A 1 392 ? -38.933 -6.449 30.038 1.00 16.97 391 GLU A CA 1
ATOM 2958 C C . GLU A 1 392 ? -39.750 -6.204 31.301 1.00 17.56 391 GLU A C 1
ATOM 2959 O O . GLU A 1 392 ? -40.983 -6.295 31.275 1.00 17.15 391 GLU A O 1
ATOM 2965 N N . GLN A 1 393 ? -39.088 -5.869 32.411 1.00 17.40 392 GLN A N 1
ATOM 2966 C CA . GLN A 1 393 ? -39.833 -5.541 33.622 1.00 18.85 392 GLN A CA 1
ATOM 2967 C C . GLN A 1 393 ? -40.746 -4.348 33.382 1.00 17.80 392 GLN A C 1
ATOM 2968 O O . GLN A 1 393 ? -41.897 -4.336 33.834 1.00 18.49 392 GLN A O 1
ATOM 2974 N N . ALA A 1 394 ? -40.252 -3.332 32.673 1.00 17.15 393 ALA A N 1
ATOM 2975 C CA . ALA A 1 394 ? -41.079 -2.162 32.400 1.00 16.70 393 ALA A CA 1
ATOM 2976 C C . ALA A 1 394 ? -42.302 -2.536 31.568 1.00 15.81 393 ALA A C 1
ATOM 2977 O O . ALA A 1 394 ? -43.410 -2.052 31.828 1.00 16.77 393 ALA A O 1
ATOM 2979 N N . MET A 1 395 ? -42.119 -3.390 30.562 1.00 14.90 394 MET A N 1
ATOM 2980 C CA A MET A 1 395 ? -43.225 -3.804 29.702 0.54 14.92 394 MET A CA 1
ATOM 2981 C CA B MET A 1 395 ? -43.247 -3.758 29.720 0.46 15.22 394 MET A CA 1
ATOM 2982 C C . MET A 1 395 ? -44.267 -4.592 30.483 1.00 15.84 394 MET A C 1
ATOM 2983 O O . MET A 1 395 ? -45.471 -4.412 30.288 1.00 15.84 394 MET A O 1
ATOM 2992 N N . ARG A 1 396 ? -43.816 -5.496 31.357 1.00 17.08 395 ARG A N 1
ATOM 2993 C CA . ARG A 1 396 ? -44.767 -6.286 32.135 1.00 17.98 395 ARG A CA 1
ATOM 2994 C C . ARG A 1 396 ? -45.482 -5.432 33.175 1.00 18.64 395 ARG A C 1
ATOM 2995 O O . ARG A 1 396 ? -46.610 -5.752 33.571 1.00 19.75 395 ARG A O 1
ATOM 3003 N N . LEU A 1 397 ? -44.845 -4.341 33.609 1.00 18.70 396 LEU A N 1
ATOM 3004 C CA . LEU A 1 397 ? -45.486 -3.390 34.511 1.00 19.45 396 LEU A CA 1
ATOM 3005 C C . LEU A 1 397 ? -46.538 -2.552 33.789 1.00 18.21 396 LEU A C 1
ATOM 3006 O O . LEU A 1 397 ? -47.633 -2.340 34.310 1.00 19.73 396 LEU A O 1
ATOM 3011 N N . LEU A 1 398 ? -46.235 -2.061 32.589 1.00 16.31 397 LEU A N 1
ATOM 3012 C CA . LEU A 1 398 ? -47.178 -1.175 31.912 1.00 16.11 397 LEU A CA 1
ATOM 3013 C C . LEU A 1 398 ? -48.329 -1.929 31.258 1.00 16.38 397 LEU A C 1
ATOM 3014 O O . LEU A 1 398 ? -49.432 -1.391 31.155 1.00 16.78 397 LEU A O 1
ATOM 3019 N N . ALA A 1 399 ? -48.106 -3.161 30.817 1.00 16.06 398 ALA A N 1
ATOM 3020 C CA . ALA A 1 399 ? -49.110 -3.816 29.988 1.00 16.78 398 ALA A CA 1
ATOM 3021 C C . ALA A 1 399 ? -50.475 -3.935 30.649 1.00 17.25 398 ALA A C 1
ATOM 3022 O O . ALA A 1 399 ? -51.481 -3.702 29.960 1.00 17.72 398 ALA A O 1
ATOM 3024 N N . PRO A 1 400 ? -50.600 -4.277 31.932 1.00 17.31 399 PRO A N 1
ATOM 3025 C CA . PRO A 1 400 ? -51.944 -4.342 32.531 1.00 18.56 399 PRO A CA 1
ATOM 3026 C C . PRO A 1 400 ? -52.672 -3.014 32.538 1.00 17.75 399 PRO A C 1
ATOM 3027 O O . PRO A 1 400 ? -53.901 -2.999 32.685 1.00 18.49 399 PRO A O 1
ATOM 3031 N N . ARG A 1 401 ? -51.952 -1.900 32.400 1.00 17.40 400 ARG A N 1
ATOM 3032 C CA A ARG A 1 401 ? -52.550 -0.575 32.471 0.44 17.74 400 ARG A CA 1
ATOM 3033 C CA B ARG A 1 401 ? -52.532 -0.567 32.463 0.56 18.08 400 ARG A CA 1
ATOM 3034 C C . ARG A 1 401 ? -52.972 -0.045 31.106 1.00 18.04 400 ARG A C 1
ATOM 3035 O O . ARG A 1 401 ? -53.586 1.026 31.037 1.00 20.92 400 ARG A O 1
ATOM 3050 N N . VAL A 1 402 ? -52.670 -0.760 30.031 1.00 15.78 401 VAL A N 1
ATOM 3051 C CA . VAL A 1 402 ? -52.962 -0.275 28.690 1.00 16.74 401 VAL A CA 1
ATOM 3052 C C . VAL A 1 402 ? -54.453 -0.411 28.412 1.00 17.67 401 VAL A C 1
ATOM 3053 O O . VAL A 1 402 ? -55.067 -1.447 28.696 1.00 19.83 401 VAL A O 1
ATOM 3057 N N . GLN A 1 403 ? -55.038 0.634 27.855 1.00 16.40 402 GLN A N 1
ATOM 3058 C CA . GLN A 1 403 ? -56.447 0.682 27.513 1.00 16.55 402 GLN A CA 1
ATOM 3059 C C . GLN A 1 403 ? -56.603 1.018 26.036 1.00 16.23 402 GLN A C 1
ATOM 3060 O O . GLN A 1 403 ? -55.729 1.663 25.442 1.00 15.42 402 GLN A O 1
ATOM 3066 N N . PRO A 1 404 ? -57.728 0.636 25.421 1.00 16.49 403 PRO A N 1
ATOM 3067 C CA . PRO A 1 404 ? -57.955 1.000 24.015 1.00 16.25 403 PRO A CA 1
ATOM 3068 C C . PRO A 1 404 ? -57.830 2.505 23.833 1.00 16.41 403 PRO A C 1
ATOM 3069 O O . PRO A 1 404 ? -58.358 3.289 24.627 1.00 17.44 403 PRO A O 1
ATOM 3073 N N . GLY A 1 405 ? -57.120 2.906 22.774 1.00 15.77 404 GLY A N 1
ATOM 3074 C CA . GLY A 1 405 ? -56.776 4.288 22.531 1.00 16.89 404 GLY A CA 1
ATOM 3075 C C . GLY A 1 405 ? -55.362 4.655 22.943 1.00 16.02 404 GLY A C 1
ATOM 3076 O O . GLY A 1 405 ? -54.849 5.706 22.523 1.00 17.77 404 GLY A O 1
ATOM 3077 N N . ASP A 1 406 ? -54.714 3.817 23.744 1.00 14.66 405 ASP A N 1
ATOM 3078 C CA . ASP A 1 406 ? -53.378 4.118 24.231 1.00 14.36 405 ASP A CA 1
ATOM 3079 C C . ASP A 1 406 ? -52.328 3.825 23.167 1.00 14.10 405 ASP A C 1
ATOM 3080 O O . ASP A 1 406 ? -52.561 3.120 22.177 1.00 14.76 405 ASP A O 1
ATOM 3085 N N . MET A 1 407 ? -51.128 4.342 23.422 1.00 13.57 406 MET A N 1
ATOM 3086 C CA . MET A 1 407 ? -49.939 4.029 22.646 1.00 13.37 406 MET A CA 1
ATOM 3087 C C . MET A 1 407 ? -48.847 3.587 23.602 1.00 12.95 406 MET A C 1
ATOM 3088 O O . MET A 1 407 ? -48.655 4.205 24.654 1.00 13.76 406 MET A O 1
ATOM 3093 N N . VAL A 1 408 ? -48.132 2.528 23.232 1.00 12.66 407 VAL A N 1
ATOM 3094 C CA . VAL A 1 408 ? -46.934 2.087 23.937 1.00 12.40 407 VAL A CA 1
ATOM 3095 C C . VAL A 1 408 ? -45.773 2.390 23.005 1.00 11.81 407 VAL A C 1
ATOM 3096 O O . VAL A 1 408 ? -45.698 1.839 21.898 1.00 13.29 407 VAL A O 1
ATOM 3100 N N . LEU A 1 409 ? -44.872 3.270 23.442 1.00 11.59 408 LEU A N 1
ATOM 3101 C CA . LEU A 1 409 ? -43.806 3.791 22.587 1.00 11.43 408 LEU A CA 1
ATOM 3102 C C . LEU A 1 409 ? -42.462 3.515 23.243 1.00 11.06 408 LEU A C 1
ATOM 3103 O O . LEU A 1 409 ? -42.158 4.069 24.305 1.00 11.95 408 LEU A O 1
ATOM 3108 N N . LEU A 1 410 ? -41.656 2.676 22.604 1.00 10.73 409 LEU A N 1
ATOM 3109 C CA . LEU A 1 410 ? -40.243 2.532 22.955 1.00 10.78 409 LEU A CA 1
ATOM 3110 C C . LEU A 1 410 ? -39.464 3.572 22.159 1.00 10.35 409 LEU A C 1
ATOM 3111 O O . LEU A 1 410 ? -39.246 3.404 20.960 1.00 11.54 409 LEU A O 1
ATOM 3116 N N . SER A 1 411 ? -39.045 4.653 22.810 1.00 11.07 410 SER A N 1
ATOM 3117 C CA . SER A 1 411 ? -38.255 5.698 22.146 1.00 10.45 410 SER A CA 1
ATOM 3118 C C . SER A 1 411 ? -37.275 6.175 23.195 1.00 11.45 410 SER A C 1
ATOM 3119 O O . SER A 1 411 ? -37.505 7.184 23.874 1.00 12.41 410 SER A O 1
ATOM 3122 N N . PRO A 1 412 ? -36.200 5.416 23.425 1.00 11.66 411 PRO A N 1
ATOM 3123 C CA . PRO A 1 412 ? -35.601 5.415 24.765 1.00 12.71 411 PRO A CA 1
ATOM 3124 C C . PRO A 1 412 ? -34.619 6.532 25.057 1.00 12.16 411 PRO A C 1
ATOM 3125 O O . PRO A 1 412 ? -34.248 6.695 26.227 1.00 12.77 411 PRO A O 1
ATOM 3129 N N . ALA A 1 413 ? -34.194 7.289 24.040 1.00 11.71 412 ALA A N 1
ATOM 3130 C CA . ALA A 1 413 ? -33.331 8.460 24.143 1.00 11.49 412 ALA A CA 1
ATOM 3131 C C . ALA A 1 413 ? -31.911 8.112 24.535 1.00 11.86 412 ALA A C 1
ATOM 3132 O O . ALA A 1 413 ? -31.140 9.023 24.849 1.00 12.89 412 ALA A O 1
ATOM 3134 N N . CYS A 1 414 ? -31.552 6.828 24.470 1.00 12.05 413 CYS A N 1
ATOM 3135 C CA . CYS A 1 414 ? -30.321 6.291 25.019 1.00 12.70 413 CYS A CA 1
ATOM 3136 C C . CYS A 1 414 ? -29.790 5.170 24.138 1.00 13.31 413 CYS A C 1
ATOM 3137 O O . CYS A 1 414 ? -30.544 4.494 23.436 1.00 13.53 413 CYS A O 1
ATOM 3140 N N . ALA A 1 415 ? -28.482 4.943 24.231 1.00 13.92 414 ALA A N 1
ATOM 3141 C CA . ALA A 1 415 ? -27.866 3.760 23.649 1.00 15.96 414 ALA A CA 1
ATOM 3142 C C . ALA A 1 415 ? -28.287 2.512 24.421 1.00 15.76 414 ALA A C 1
ATOM 3143 O O . ALA A 1 415 ? -28.685 2.568 25.586 1.00 16.16 414 ALA A O 1
ATOM 3145 N N . SER A 1 416 ? -28.202 1.369 23.746 1.00 17.61 415 SER A N 1
ATOM 3146 C CA . SER A 1 416 ? -28.650 0.098 24.299 1.00 17.84 415 SER A CA 1
ATOM 3147 C C . SER A 1 416 ? -27.534 -0.743 24.900 1.00 18.32 415 SER A C 1
ATOM 3148 O O . SER A 1 416 ? -27.822 -1.814 25.451 1.00 19.28 415 SER A O 1
ATOM 3151 N N . LEU A 1 417 ? -26.279 -0.306 24.800 1.00 19.62 416 LEU A N 1
ATOM 3152 C CA . LEU A 1 417 ? -25.151 -1.200 25.029 1.00 21.95 416 LEU A CA 1
ATOM 3153 C C . LEU A 1 417 ? -25.007 -1.651 26.474 1.00 21.44 416 LEU A C 1
ATOM 3154 O O . LEU A 1 417 ? -24.270 -2.605 26.733 1.00 23.60 416 LEU A O 1
ATOM 3159 N N . ASP A 1 418 ? -25.649 -0.977 27.425 1.00 20.75 417 ASP A N 1
ATOM 3160 C CA . ASP A 1 418 ? -25.548 -1.433 28.807 1.00 21.11 417 ASP A CA 1
ATOM 3161 C C . ASP A 1 418 ? -26.254 -2.769 29.021 1.00 21.58 417 ASP A C 1
ATOM 3162 O O . ASP A 1 418 ? -25.876 -3.517 29.927 1.00 22.85 417 ASP A O 1
ATOM 3167 N N . GLN A 1 419 ? -27.269 -3.097 28.203 1.00 20.54 418 GLN A N 1
ATOM 3168 C CA . GLN A 1 419 ? -28.065 -4.309 28.398 1.00 19.78 418 GLN A CA 1
ATOM 3169 C C . GLN A 1 419 ? -28.307 -5.149 27.149 1.00 19.53 418 GLN A C 1
ATOM 3170 O O . GLN A 1 419 ? -28.801 -6.277 27.288 1.00 21.52 418 GLN A O 1
ATOM 3176 N N . PHE A 1 420 ? -27.995 -4.652 25.952 1.00 18.26 419 PHE A N 1
ATOM 3177 C CA . PHE A 1 420 ? -28.340 -5.322 24.705 1.00 18.49 419 PHE A CA 1
ATOM 3178 C C . PHE A 1 420 ? -27.129 -5.399 23.780 1.00 18.55 419 PHE A C 1
ATOM 3179 O O . PHE A 1 420 ? -26.200 -4.599 23.871 1.00 20.05 419 PHE A O 1
ATOM 3187 N N . LYS A 1 421 ? -27.183 -6.349 22.843 1.00 19.57 420 LYS A N 1
ATOM 3188 C CA . LYS A 1 421 ? -26.143 -6.478 21.823 1.00 21.01 420 LYS A CA 1
ATOM 3189 C C . LYS A 1 421 ? -26.115 -5.280 20.880 1.00 20.50 420 LYS A C 1
ATOM 3190 O O . LYS A 1 421 ? -25.037 -4.891 20.407 1.00 21.74 420 LYS A O 1
ATOM 3196 N N . ASN A 1 422 ? -27.277 -4.705 20.576 1.00 19.82 421 ASN A N 1
ATOM 3197 C CA . ASN A 1 422 ? -27.425 -3.585 19.653 1.00 19.01 421 ASN A CA 1
ATOM 3198 C C . ASN A 1 422 ? -28.865 -3.087 19.773 1.00 16.93 421 ASN A C 1
ATOM 3199 O O . ASN A 1 422 ? -29.704 -3.715 20.426 1.00 16.83 421 ASN A O 1
ATOM 3204 N N . PHE A 1 423 ? -29.139 -1.924 19.175 1.00 15.93 422 PHE A N 1
ATOM 3205 C CA . PHE A 1 423 ? -30.487 -1.373 19.265 1.00 14.58 422 PHE A CA 1
ATOM 3206 C C . PHE A 1 423 ? -31.487 -2.252 18.539 1.00 14.26 422 PHE A C 1
ATOM 3207 O O . PHE A 1 423 ? -32.677 -2.240 18.881 1.00 13.95 422 PHE A O 1
ATOM 3215 N N . GLU A 1 424 ? -31.027 -3.041 17.569 1.00 14.77 423 GLU A N 1
ATOM 3216 C CA . GLU A 1 424 ? -31.918 -3.971 16.890 1.00 15.59 423 GLU A CA 1
ATOM 3217 C C . GLU A 1 424 ? -32.421 -5.031 17.855 1.00 15.57 423 GLU A C 1
ATOM 3218 O O . GLU A 1 424 ? -33.603 -5.388 17.835 1.00 15.92 423 GLU A O 1
ATOM 3224 N N . GLN A 1 425 ? -31.526 -5.569 18.687 1.00 15.81 424 GLN A N 1
ATOM 3225 C CA . GLN A 1 425 ? -31.954 -6.551 19.676 1.00 16.07 424 GLN A CA 1
ATOM 3226 C C . GLN A 1 425 ? -32.962 -5.943 20.641 1.00 15.12 424 GLN A C 1
ATOM 3227 O O . GLN A 1 425 ? -33.951 -6.587 21.000 1.00 15.45 424 GLN A O 1
ATOM 3233 N N . ARG A 1 426 ? -32.725 -4.703 21.075 1.00 14.76 425 ARG A N 1
ATOM 3234 C CA . ARG A 1 426 ? -33.680 -4.021 21.941 1.00 13.95 425 ARG A CA 1
ATOM 3235 C C . ARG A 1 426 ? -35.042 -3.894 21.267 1.00 13.51 425 ARG A C 1
ATOM 3236 O O . ARG A 1 426 ? -36.075 -4.163 21.888 1.00 14.34 425 ARG A O 1
ATOM 3244 N N . GLY A 1 427 ? -35.060 -3.505 19.991 1.00 13.27 426 GLY A N 1
ATOM 3245 C CA . GLY A 1 427 ? -36.319 -3.385 19.271 1.00 13.94 426 GLY A CA 1
ATOM 3246 C C . GLY A 1 427 ? -36.993 -4.725 19.050 1.00 14.29 426 GLY A C 1
ATOM 3247 O O . GLY A 1 427 ? -38.213 -4.844 19.163 1.00 14.62 426 GLY A O 1
ATOM 3248 N N . ASN A 1 428 ? -36.211 -5.750 18.720 1.00 15.72 427 ASN A N 1
ATOM 3249 C CA . ASN A 1 428 ? -36.784 -7.073 18.503 1.00 16.65 427 ASN A CA 1
ATOM 3250 C C . ASN A 1 428 ? -37.373 -7.632 19.788 1.00 15.94 427 ASN A C 1
ATOM 3251 O O . ASN A 1 428 ? -38.428 -8.275 19.768 1.00 16.96 427 ASN A O 1
ATOM 3256 N N . GLU A 1 429 ? -36.694 -7.430 20.915 1.00 15.55 428 GLU A N 1
ATOM 3257 C CA A GLU A 1 429 ? -37.236 -7.882 22.192 0.54 15.81 428 GLU A CA 1
ATOM 3258 C CA B GLU A 1 429 ? -37.246 -7.900 22.179 0.46 15.58 428 GLU A CA 1
ATOM 3259 C C . GLU A 1 429 ? -38.517 -7.134 22.535 1.00 15.54 428 GLU A C 1
ATOM 3260 O O . GLU A 1 429 ? -39.479 -7.723 23.034 1.00 15.98 428 GLU A O 1
ATOM 3271 N N . PHE A 1 430 ? -38.543 -5.827 22.276 1.00 14.70 429 PHE A N 1
ATOM 3272 C CA . PHE A 1 430 ? -39.763 -5.053 22.473 1.00 14.01 429 PHE A CA 1
ATOM 3273 C C . PHE A 1 430 ? -40.902 -5.621 21.628 1.00 14.20 429 PHE A C 1
ATOM 3274 O O . PHE A 1 430 ? -42.022 -5.799 22.115 1.00 14.76 429 PHE A O 1
ATOM 3282 N N . ALA A 1 431 ? -40.634 -5.920 20.356 1.00 14.24 430 ALA A N 1
ATOM 3283 C CA . ALA A 1 431 ? -41.693 -6.431 19.485 1.00 15.29 430 ALA A CA 1
ATOM 3284 C C . ALA A 1 431 ? -42.213 -7.776 19.975 1.00 15.52 430 ALA A C 1
ATOM 3285 O O . ALA A 1 431 ? -43.427 -8.035 19.953 1.00 16.43 430 ALA A O 1
ATOM 3287 N N . ARG A 1 432 ? -41.306 -8.652 20.411 1.00 16.23 431 ARG A N 1
ATOM 3288 C CA A ARG A 1 432 ? -41.708 -9.951 20.941 0.42 16.89 431 ARG A CA 1
ATOM 3289 C CA B ARG A 1 432 ? -41.715 -9.951 20.935 0.14 16.53 431 ARG A CA 1
ATOM 3290 C CA C ARG A 1 432 ? -41.738 -9.948 20.920 0.44 17.58 431 ARG A CA 1
ATOM 3291 C C . ARG A 1 432 ? -42.606 -9.783 22.159 1.00 16.34 431 ARG A C 1
ATOM 3292 O O . ARG A 1 432 ? -43.654 -10.430 22.279 1.00 17.39 431 ARG A O 1
ATOM 3314 N N . LEU A 1 433 ? -42.204 -8.909 23.081 1.00 15.61 432 LEU A N 1
ATOM 3315 C CA . LEU A 1 433 ? -43.005 -8.680 24.276 1.00 16.18 432 LEU A CA 1
ATOM 3316 C C . LEU A 1 433 ? -44.328 -7.995 23.954 1.00 15.78 432 LEU A C 1
ATOM 3317 O O . LEU A 1 433 ? -45.340 -8.277 24.599 1.00 16.61 432 LEU A O 1
ATOM 3322 N N . ALA A 1 434 ? -44.336 -7.058 23.000 1.00 15.20 433 ALA A N 1
ATOM 3323 C CA . ALA A 1 434 ? -45.588 -6.425 22.608 1.00 15.33 433 ALA A CA 1
ATOM 3324 C C . ALA A 1 434 ? -46.573 -7.458 22.092 1.00 16.03 433 ALA A C 1
ATOM 3325 O O . ALA A 1 434 ? -47.770 -7.399 22.398 1.00 17.27 433 ALA A O 1
ATOM 3327 N N . LYS A 1 435 ? -46.092 -8.403 21.286 1.00 17.14 434 LYS A N 1
ATOM 3328 C CA . LYS A 1 435 ? -46.984 -9.430 20.758 1.00 18.79 434 LYS A CA 1
ATOM 3329 C C . LYS A 1 435 ? -47.494 -10.335 21.870 1.00 18.85 434 LYS A C 1
ATOM 3330 O O . LYS A 1 435 ? -48.678 -10.688 21.895 1.00 21.01 434 LYS A O 1
ATOM 3336 N N . GLU A 1 436 ? -46.629 -10.675 22.828 1.00 18.69 435 GLU A N 1
ATOM 3337 C CA . GLU A 1 436 ? -47.057 -11.496 23.953 1.00 19.64 435 GLU A CA 1
ATOM 3338 C C . GLU A 1 436 ? -48.096 -10.770 24.794 1.00 20.40 435 GLU A C 1
ATOM 3339 O O . GLU A 1 436 ? -49.113 -11.351 25.180 1.00 22.62 435 GLU A O 1
ATOM 3345 N N . LEU A 1 437 ? -47.837 -9.504 25.114 1.00 18.78 436 LEU A N 1
ATOM 3346 C CA . LEU A 1 437 ? -48.632 -8.771 26.089 1.00 19.82 436 LEU A CA 1
ATOM 3347 C C . LEU A 1 437 ? -49.807 -8.027 25.478 1.00 20.40 436 LEU A C 1
ATOM 3348 O O . LEU A 1 437 ? -50.728 -7.651 26.210 1.00 22.33 436 LEU A O 1
ATOM 3353 N N . GLY A 1 438 ? -49.819 -7.837 24.166 1.00 19.76 437 GLY A N 1
ATOM 3354 C CA . GLY A 1 438 ? -50.796 -6.977 23.533 1.00 20.76 437 GLY A CA 1
ATOM 3355 C C . GLY A 1 438 ? -51.758 -7.706 22.625 1.00 23.79 437 GLY A C 1
ATOM 3356 O O . GLY A 1 438 ? -52.631 -7.083 22.018 1.00 23.20 437 GLY A O 1
ATOM 3357 N N A GLY A 1 439 ? -51.565 -9.011 22.473 0.52 26.90 438 GLY A N 1
ATOM 3358 N N B GLY A 1 439 ? -51.645 -9.032 22.576 0.48 26.44 438 GLY A N 1
ATOM 3359 C CA A GLY A 1 439 ? -52.432 -9.826 21.640 0.52 29.29 438 GLY A CA 1
ATOM 3360 C CA B GLY A 1 439 ? -52.656 -9.876 21.955 0.48 28.24 438 GLY A CA 1
ATOM 3361 C C A GLY A 1 439 ? -52.757 -11.136 22.320 0.52 29.80 438 GLY A C 1
ATOM 3362 C C B GLY A 1 439 ? -52.509 -10.034 20.457 0.48 29.02 438 GLY A C 1
ATOM 3363 O O A GLY A 1 439 ? -52.030 -11.562 23.221 0.52 30.13 438 GLY A O 1
ATOM 3364 O O B GLY A 1 439 ? -53.422 -10.533 19.787 0.48 29.48 438 GLY A O 1
#

Foldseek 3Di:
DQCPPFAEEEEDQDPQRQLVCVVQVVRPHAYEYEYLAACHPNPVVHDPPHHYYYNHDDLVSLCRGQEYEYELPDACPPVSNVVSVVVVRQYAYLVQVLLVQADAAEEEEEEDDLQLVLQVLLVQLCVLLVAQEAGEEPNPNRSSVRRDPRHHYYYYYYALSNLVRHDNDQHLEYWHAAFDDDLCLRPVVGRVSRLVSLSRPVNYNAYEYEPVHVSRDRPPRHFYEYDPDTQWYWDPCIFIDGNPHGDDNCVLALDDAPSVSSSLSSSQVSSVSSPRDSVSSRVSRNPDNDDPQCQDFLDCPQQETETRVLVLAALVSVCSCQPVDDFQAAEEEEAEEALSPDDNQVCLVSADDDRYAYEAEYDCRVVVCVSDVVRYDYDHDPLVSLVVCLVVDHRRYYYYYNHNRWHVRPDPGSVRVRVVSSVSCVVRVD

Nearest PDB structures (foldseek):
  9bn9-assembly1_A  TM=1.002E+00  e=2.887E-94  Escherichia coli K-12
  4uag-assembly1_A  TM=9.955E-01  e=6.550E-91  Escherichia coli
  3uag-assembly1_A  TM=9.994E-01  e=6.678E-89  Escherichia coli
  2uag-assembly1_A  TM=9.944E-01  e=2.517E-87  Escherichia coli
  1e0d-assembly1_A  TM=7.298E-01  e=2.827E-78  Escherichia coli

Organism: Escherichia coli (strain K12) (NCBI:txid83333)

InterPro domains:
  IPR004101 Mur ligase, C-terminal [PF02875] (302-414)
  IPR005762 UDP-N-acetylmuramoylalanine-D-glutamate ligase MurD [MF_00639] (7-432)
  IPR005762 UDP-N-acetylmuramoylalanine-D-glutamate ligase MurD [PTHR43692] (1-437)
  IPR005762 UDP-N-acetylmuramoylalanine-D-glutamate ligase MurD [TIGR01087] (8-435)
  IPR013221 Mur ligase, central [PF08245] (110-280)
  IPR036565 Mur-like, catalytic domain superfamily [G3DSA:3.40.1190.10] (94-299)
  IPR036565 Mur-like, catalytic domain superfamily [SSF53623] (95-297)
  IPR036615 Mur ligase, C-terminal domain superfamily [G3DSA:3.90.190.20] (300-434)
  IPR036615 Mur ligase, C-terminal domain superfamily [SSF53244] (299-437)

Solvent-accessible surface area: 17972 Å² total

Radius of gyration: 22.21 Å; Cα contacts (8 Å, |Δi|>4): 996; chains: 1; bounding box: 64×48×52 Å

GO terms:
  GO:0042802 identical protein binding (F, IPI)
  GO:0005515 protein binding (F, IPI)
  GO:0008764 UDP-N-acetylmuramoylalanine-D-glutamate ligase activity (F, IDA)
  GO:0009252 peptidoglycan biosynthetic process (P, IDA)
  GO:0005737 cytoplasm (C, IDA)

Sequence (430 aa):
ADYQQGKNVVIIGLGLTGLSCVDFFLARGVTPRVVMDTRMMTTPPGLDKLPEAVERHTGSLNDEWLMAADLIVASPGIALAHPSLSAAADAGIEIVGDIELFCREEAQAPIVAITGSNGKSTVTTLVGEMAKKAAGVNVGVGGNIGLPALMLLDDECELYVLELSSFQLETTSSLQAVAATILNVTEDHMDRYPFGLQQYRAALRIYENAKVCCVVNADDALTMMPIRRCVSFGVNMGDYHLNHEETWLRVKGEKVLNVKEMKLSGQHNYTNALAALALADAAGLPRRASSLKALTTFTGLPHRFEVVLEHNGVRWIINDSKKATNVGSTEEAALNGLHVDGTLHLLLGGDGKSADFSSPLARYLNGDNVVRLYCFGRRDGAQQLAALRPEVAEQTETMEQAMMRLLAPRRVQPGDMVLLSPACASLDQFKNFEQRGNEEFARRRLAKELGGG

B-factor: mean 21.06, std 10.79, range [9.71, 97.75]